Protein AF-A0A8T2PY86-F1 (afdb_monomer)

pLDDT: mean 77.61, std 21.0, range [29.31, 98.5]

Organism: Ceratopteris richardii (NCBI:txid49495)

Mean predicted aligned error: 13.38 Å

Nearest PDB structures (foldseek):
  6bsu-assembly1_B  TM=4.897E-01  e=1.518E-04  Arabidopsis thaliana
  5hea-assembly1_A  TM=4.571E-01  e=1.699E-04  Streptococcus parasanguinis FW213
  8b5s-assembly1_A  TM=3.207E-01  e=3.366E-01  Pseudomonas aeruginosa
  3tov-assembly1_A  TM=4.957E-01  e=5.005E+00  Veillonella parvula DSM 2008

Sequence (740 aa):
MSYIMLIMKHKRRQFLDSGLFAVWAFGFLFVIVSFYATQLLLDQRMNAYNATAICTLTIFTVPKPFHGNVGAFQAQAIRSWLQLSPHIRIILLGVHPSLNTFAEKMGDRVTVDSAIDLTFSGVPLFSSVLARAYSATSDISVLIDPEFVLMEDFMDTIKHVHKLQYSWLLVATAKSLQLMPFKMHIRDGFWVNEHNQSVKSLEVQAYANQFGVWKGCNSRYLWAWSTEHVPLHVGVTPSFVYGHGFHDEWLLNEALSSGIRFVFDASDAISAFYLTRESNSYGEVGDAASLYARKNIWERDNNAHLAALYGSFYFRPVDFVNMPPKLISCVNHGLKVFQFIYPQSDMNPAIESREIPSIEGPHLSEMIKLSIKFQSTNKSFSTSFRRFSRQKRSTRYICPTEIEKSFMGFKSLKKKLISGNLKVQCDCNNVFQEAIDCKSSNMKWLPKIRLDRSSYESASFSLESLLALVSDENKIIVLSVVGYNYKDMLMSWVCRLRKLQISSYVIGAIDKQLYEFGILQGLPVFMVGKSMDVSFNDCHFGTECFKKVTKMKSRVVLQVLKLGYRVLFSDVDVYWFKNPIDYLMSFGPGTLVAQSDEWHIKGAPNKPRHLNSGFYFVWPDSSTIAAFEAIVMHASLSNMSEQPSFYDVLCGISGVHRVGATQCLDLVTNVTTHFLDRELFPNGAYKELWEKKNVSDACILQGCYVLHNNWVSGRQRKLNRQIASGLWDYDVKNRICMRS

InterPro domains:
  IPR005069 Nucleotide-diphospho-sugar transferase [PF03407] (502-721)
  IPR029044 Nucleotide-diphospho-sugar transferases [SSF53448] (474-682)
  IPR044575 Beta-arabinofuranosyltransferase RAY1-like [PTHR47483] (17-739)

Structure (mmCIF, N/CA/C/O backbone):
data_AF-A0A8T2PY86-F1
#
_entry.id   AF-A0A8T2PY86-F1
#
loop_
_atom_site.group_PDB
_atom_site.id
_atom_site.type_symbol
_atom_site.label_atom_id
_atom_site.label_alt_id
_atom_site.label_comp_id
_atom_site.label_asym_id
_atom_site.label_entity_id
_atom_site.label_seq_id
_atom_site.pdbx_PDB_ins_code
_atom_site.Cartn_x
_atom_site.Cartn_y
_atom_site.Cartn_z
_atom_site.occupancy
_atom_site.B_iso_or_equiv
_atom_site.auth_seq_id
_atom_site.auth_comp_id
_atom_site.auth_asym_id
_atom_site.auth_atom_id
_atom_site.pdbx_PDB_model_num
ATOM 1 N N . MET A 1 1 ? -103.141 -24.314 47.796 1.00 50.19 1 MET A N 1
ATOM 2 C CA . MET A 1 1 ? -102.272 -23.124 47.619 1.00 50.19 1 MET A CA 1
ATOM 3 C C . MET A 1 1 ? -100.924 -23.257 48.346 1.00 50.19 1 MET A C 1
ATOM 5 O O . MET A 1 1 ? -99.904 -23.054 47.702 1.00 50.19 1 MET A O 1
ATOM 9 N N . SER A 1 2 ? -100.862 -23.700 49.612 1.00 52.66 2 SER A N 1
ATOM 10 C CA . SER A 1 2 ? -99.595 -23.778 50.380 1.00 52.66 2 SER A CA 1
ATOM 11 C C . SER A 1 2 ? -98.558 -24.817 49.906 1.00 52.66 2 SER A C 1
ATOM 13 O O . SER A 1 2 ? -97.364 -24.608 50.099 1.00 52.66 2 SER A O 1
ATOM 15 N N . TYR A 1 3 ? -98.967 -25.900 49.233 1.00 47.56 3 TYR A N 1
ATOM 16 C CA . TYR A 1 3 ? -98.039 -26.952 48.771 1.00 47.56 3 TYR A CA 1
ATOM 17 C C . TYR A 1 3 ? -97.245 -26.554 47.506 1.00 47.56 3 TYR A C 1
ATOM 19 O O . TYR A 1 3 ? -96.086 -26.928 47.341 1.00 47.56 3 TYR A O 1
ATOM 27 N N . ILE A 1 4 ? -97.829 -25.715 46.640 1.00 53.91 4 ILE A N 1
ATOM 28 C CA . ILE A 1 4 ? -97.184 -25.234 45.403 1.00 53.91 4 ILE A CA 1
ATOM 29 C C . ILE A 1 4 ? -96.116 -24.172 45.720 1.00 53.91 4 ILE A C 1
ATOM 31 O O . ILE A 1 4 ? -95.040 -24.179 45.122 1.00 53.91 4 ILE A O 1
ATOM 35 N N . MET A 1 5 ? -96.346 -23.318 46.726 1.00 51.62 5 MET A N 1
ATOM 36 C CA . MET A 1 5 ? -95.350 -22.331 47.169 1.00 51.62 5 MET A CA 1
ATOM 37 C C . MET A 1 5 ? -94.096 -22.972 47.785 1.00 51.62 5 MET A C 1
ATOM 39 O O . MET A 1 5 ? -92.999 -22.448 47.592 1.00 51.62 5 MET A O 1
ATOM 43 N N . LEU A 1 6 ? -94.218 -24.116 48.470 1.00 52.62 6 LEU A N 1
ATOM 44 C CA . LEU A 1 6 ? -93.066 -24.817 49.053 1.00 52.62 6 LEU A CA 1
ATOM 45 C C . LEU A 1 6 ? -92.182 -25.475 47.978 1.00 52.62 6 LEU A C 1
ATOM 47 O O . LEU A 1 6 ? -90.958 -25.354 48.035 1.00 52.62 6 LEU A O 1
ATOM 51 N N . ILE A 1 7 ? -92.790 -26.072 46.947 1.00 54.50 7 ILE A N 1
ATOM 52 C CA . ILE A 1 7 ? -92.065 -26.670 45.812 1.00 54.50 7 ILE A CA 1
ATOM 53 C C . ILE A 1 7 ? -91.368 -25.589 44.970 1.00 54.50 7 ILE A C 1
ATOM 55 O O . ILE A 1 7 ? -90.217 -25.768 44.565 1.00 54.50 7 ILE A O 1
ATOM 59 N N . MET A 1 8 ? -92.006 -24.430 44.757 1.00 50.53 8 MET A N 1
ATOM 60 C CA . MET A 1 8 ? -91.369 -23.312 44.050 1.00 50.53 8 MET A CA 1
ATOM 61 C C . MET A 1 8 ? -90.221 -22.685 44.855 1.00 50.53 8 MET A C 1
ATOM 63 O O . MET A 1 8 ? -89.201 -22.326 44.268 1.00 50.53 8 MET A O 1
ATOM 67 N N . LYS A 1 9 ? -90.321 -22.608 46.191 1.00 53.00 9 LYS A N 1
ATOM 68 C CA . LYS A 1 9 ? -89.236 -22.098 47.050 1.00 53.00 9 LYS A CA 1
ATOM 69 C C . LYS A 1 9 ? -88.037 -23.058 47.092 1.00 53.00 9 LYS A C 1
ATOM 71 O O . LYS A 1 9 ? -86.898 -22.595 47.081 1.00 53.00 9 LYS A O 1
ATOM 76 N N . HIS A 1 10 ? -88.280 -24.372 47.054 1.00 53.34 10 HIS A N 1
ATOM 77 C CA . HIS A 1 10 ? -87.221 -25.386 47.030 1.00 53.34 10 HIS A CA 1
ATOM 78 C C . HIS A 1 10 ? -86.506 -25.470 45.668 1.00 53.34 10 HIS A C 1
ATOM 80 O O . HIS A 1 10 ? -85.277 -25.531 45.634 1.00 53.34 10 HIS A O 1
ATOM 86 N N . LYS A 1 11 ? -87.241 -25.380 44.545 1.00 52.56 11 LYS A N 1
ATOM 87 C CA . LYS A 1 11 ? -86.640 -25.322 43.196 1.00 52.56 11 LYS A CA 1
ATOM 88 C C . LYS A 1 11 ? -85.854 -24.031 42.950 1.00 52.56 11 LYS A C 1
ATOM 90 O O . LYS A 1 11 ? -84.815 -24.074 42.300 1.00 52.56 11 LYS A O 1
ATOM 95 N N . ARG A 1 12 ? -86.299 -22.892 43.498 1.00 51.97 12 ARG A N 1
ATOM 96 C CA . ARG A 1 12 ? -85.599 -21.600 43.359 1.00 51.97 12 ARG A CA 1
ATOM 97 C C . ARG A 1 12 ? -84.263 -21.578 44.110 1.00 51.97 12 ARG A C 1
ATOM 99 O O . ARG A 1 12 ? -83.312 -20.996 43.604 1.00 51.97 12 ARG A O 1
ATOM 106 N N . ARG A 1 13 ? -84.172 -22.248 45.267 1.00 54.12 13 ARG A N 1
ATOM 107 C CA . ARG A 1 13 ? -82.922 -22.392 46.038 1.00 54.12 13 ARG A CA 1
ATOM 108 C C . ARG A 1 13 ? -81.911 -23.294 45.317 1.00 54.12 13 ARG A C 1
ATOM 110 O O . ARG A 1 13 ? -80.770 -22.896 45.151 1.00 54.12 13 ARG A O 1
ATOM 117 N N . GLN A 1 14 ? -82.368 -24.415 44.753 1.00 55.59 14 GLN A N 1
ATOM 118 C CA . GLN A 1 14 ? -81.533 -25.308 43.934 1.00 55.59 14 GLN A CA 1
ATOM 119 C C . GLN A 1 14 ? -80.992 -24.636 42.658 1.00 55.59 14 GLN A C 1
ATOM 121 O O . GLN A 1 14 ? -79.845 -24.868 42.281 1.00 55.59 14 GLN A O 1
ATOM 126 N N . PHE A 1 15 ? -81.787 -23.777 42.007 1.00 56.50 15 PHE A N 1
ATOM 127 C CA . PHE A 1 15 ? -81.347 -23.011 40.832 1.00 56.50 15 PHE A CA 1
ATOM 128 C C . PHE A 1 15 ? -80.330 -21.915 41.186 1.00 56.50 15 PHE A C 1
ATOM 130 O O . PHE A 1 15 ? -79.395 -21.680 40.426 1.00 56.50 15 PHE A O 1
ATOM 137 N N . LEU A 1 16 ? -80.493 -21.266 42.345 1.00 56.66 16 LEU A N 1
ATOM 138 C CA . LEU A 1 16 ? -79.547 -20.274 42.866 1.00 56.66 16 LEU A CA 1
ATOM 139 C C . LEU A 1 16 ? -78.215 -20.916 43.269 1.00 56.66 16 LEU A C 1
ATOM 141 O O . LEU A 1 16 ? -77.172 -20.399 42.881 1.00 56.66 16 LEU A O 1
ATOM 145 N N . ASP A 1 17 ? -78.241 -22.062 43.951 1.00 57.78 17 ASP A N 1
ATOM 146 C CA . ASP A 1 17 ? -77.023 -22.776 44.357 1.00 57.78 17 ASP A CA 1
ATOM 147 C C . ASP A 1 17 ? -76.265 -23.339 43.139 1.00 57.78 17 ASP A C 1
ATOM 149 O O . ASP A 1 17 ? -75.041 -23.235 43.063 1.00 57.78 17 ASP A O 1
ATOM 153 N N . SER A 1 18 ? -76.987 -23.842 42.128 1.00 59.81 18 SER A N 1
ATOM 154 C CA . SER A 1 18 ? -76.387 -24.325 40.871 1.00 59.81 18 SER A CA 1
ATOM 155 C C . SER A 1 18 ? -75.815 -23.184 40.020 1.00 59.81 18 SER A C 1
ATOM 157 O O . SER A 1 18 ? -74.751 -23.327 39.420 1.00 59.81 18 SER A O 1
ATOM 159 N N . GLY A 1 19 ? -76.492 -22.030 39.989 1.00 63.50 19 GLY A N 1
ATOM 160 C CA . GLY A 1 19 ? -76.005 -20.826 39.314 1.00 63.50 19 GLY A CA 1
ATOM 161 C C . GLY A 1 19 ? -74.773 -20.231 39.997 1.00 63.50 19 GLY A C 1
ATOM 162 O O . GLY A 1 19 ? -73.827 -19.839 39.319 1.00 63.50 19 GLY A O 1
ATOM 163 N N . LEU A 1 20 ? -74.740 -20.228 41.334 1.00 68.94 20 LEU A N 1
ATOM 164 C CA . LEU A 1 20 ? -73.585 -19.771 42.103 1.00 68.94 20 LEU A CA 1
ATOM 165 C C . LEU A 1 20 ? -72.383 -20.701 41.889 1.00 68.94 20 LEU A C 1
ATOM 167 O O . LEU A 1 20 ? -71.276 -20.220 41.658 1.00 68.94 20 LEU A O 1
ATOM 171 N N . PHE A 1 21 ? -72.601 -22.019 41.875 1.00 71.19 21 PHE A N 1
ATOM 172 C CA . PHE A 1 21 ? -71.547 -22.991 41.585 1.00 71.19 21 PHE A CA 1
ATOM 173 C C . PHE A 1 21 ? -70.997 -22.838 40.162 1.00 71.19 21 PHE A C 1
ATOM 175 O O . PHE A 1 21 ? -69.785 -22.880 39.970 1.00 71.19 21 PHE A O 1
ATOM 182 N N . ALA A 1 22 ? -71.858 -22.581 39.170 1.00 70.19 22 ALA A N 1
ATOM 183 C CA . ALA A 1 22 ? -71.423 -22.298 37.805 1.00 70.19 22 ALA A CA 1
ATOM 184 C C . ALA A 1 22 ? -70.579 -21.014 37.729 1.00 70.19 22 ALA A C 1
ATOM 186 O O . ALA A 1 22 ? -69.518 -21.024 37.113 1.00 70.19 22 ALA A O 1
ATOM 187 N N . VAL A 1 23 ? -70.986 -19.931 38.401 1.00 75.44 23 VAL A N 1
ATOM 188 C CA . VAL A 1 23 ? -70.207 -18.679 38.447 1.00 75.44 23 VAL A CA 1
ATOM 189 C C . VAL A 1 23 ? -68.838 -18.896 39.097 1.00 75.44 23 VAL A C 1
ATOM 191 O O . VAL A 1 23 ? -67.836 -18.411 38.575 1.00 75.44 23 VAL A O 1
ATOM 194 N N . TRP A 1 24 ? -68.767 -19.669 40.184 1.00 77.19 24 TRP A N 1
ATOM 195 C CA . TRP A 1 24 ? -67.495 -20.021 40.820 1.00 77.19 24 TRP A CA 1
ATOM 196 C C . TRP A 1 24 ? -66.629 -20.926 39.941 1.00 77.19 24 TRP A C 1
ATOM 198 O O . TRP A 1 24 ? -65.431 -20.679 39.825 1.00 77.19 24 TRP A O 1
ATOM 208 N N . ALA A 1 25 ? -67.215 -21.923 39.275 1.00 77.69 25 ALA A N 1
ATOM 209 C CA . ALA A 1 25 ? -66.498 -22.830 38.384 1.00 77.69 25 ALA A CA 1
ATOM 210 C C . ALA A 1 25 ? -65.939 -22.103 37.152 1.00 77.69 25 ALA A C 1
ATOM 212 O O . ALA A 1 25 ? -64.768 -22.275 36.816 1.00 77.69 25 ALA A O 1
ATOM 213 N N . PHE A 1 26 ? -66.732 -21.233 36.517 1.00 77.00 26 PHE A N 1
ATOM 214 C CA . PHE A 1 26 ? -66.261 -20.395 35.415 1.00 77.00 26 PHE A CA 1
ATOM 215 C C . PHE A 1 26 ? -65.246 -19.353 35.892 1.00 77.00 26 PHE A C 1
ATOM 217 O O . PHE A 1 26 ? -64.252 -19.136 35.208 1.00 77.00 26 PHE A O 1
ATOM 224 N N . GLY A 1 27 ? -65.429 -18.763 37.077 1.00 80.50 27 GLY A N 1
ATOM 225 C CA . GLY A 1 27 ? -64.449 -17.860 37.685 1.00 80.50 27 GLY A CA 1
ATOM 226 C C . GLY A 1 27 ? -63.095 -18.536 37.912 1.00 80.50 27 GLY A C 1
ATOM 227 O O . GLY A 1 27 ? -62.065 -17.997 37.512 1.00 80.50 27 GLY A O 1
ATOM 228 N N . PHE A 1 28 ? -63.087 -19.752 38.466 1.00 82.25 28 PHE A N 1
ATOM 229 C CA . PHE A 1 28 ? -61.866 -20.542 38.648 1.00 82.25 28 PHE A CA 1
ATOM 230 C C . PHE A 1 28 ? -61.230 -20.936 37.313 1.00 82.25 28 PHE A C 1
ATOM 232 O O . PHE A 1 28 ? -60.015 -20.826 37.161 1.00 82.25 28 PHE A O 1
ATOM 239 N N . LEU A 1 29 ? -62.040 -21.328 36.324 1.00 83.81 29 LEU A N 1
ATOM 240 C CA . LEU A 1 29 ? -61.565 -21.625 34.974 1.00 83.81 29 LEU A CA 1
ATOM 241 C C . LEU A 1 29 ? -60.906 -20.393 34.336 1.00 83.81 29 LEU A C 1
ATOM 243 O O . LEU A 1 29 ? -59.821 -20.510 33.779 1.00 83.81 29 LEU A O 1
ATOM 247 N N . PHE A 1 30 ? -61.505 -19.205 34.464 1.00 78.31 30 PHE A N 1
ATOM 248 C CA . PHE A 1 30 ? -60.927 -17.956 33.960 1.00 78.31 30 PHE A CA 1
ATOM 249 C C . PHE A 1 30 ? -59.630 -17.581 34.674 1.00 78.31 30 PHE A C 1
ATOM 251 O O . PHE A 1 30 ? -58.701 -17.117 34.018 1.00 78.31 30 PHE A O 1
ATOM 258 N N . VAL A 1 31 ? -59.523 -17.809 35.986 1.00 82.88 31 VAL A N 1
ATOM 259 C CA . VAL A 1 31 ? -58.271 -17.594 36.727 1.00 82.88 31 VAL A CA 1
ATOM 260 C C . VAL A 1 31 ? -57.194 -18.570 36.261 1.00 82.88 31 VAL A C 1
ATOM 262 O O . VAL A 1 31 ? -56.077 -18.137 36.002 1.00 82.88 31 VAL A O 1
ATOM 265 N N . ILE A 1 32 ? -57.520 -19.852 36.071 1.00 82.75 32 ILE A N 1
ATOM 266 C CA . ILE A 1 32 ? -56.575 -20.860 35.567 1.00 82.75 32 ILE A CA 1
ATOM 267 C C . ILE A 1 32 ? -56.146 -20.536 34.133 1.00 82.75 32 ILE A C 1
ATOM 269 O O . ILE A 1 32 ? -54.956 -20.568 33.843 1.00 82.75 32 ILE A O 1
ATOM 273 N N . VAL A 1 33 ? -57.075 -20.167 33.248 1.00 81.50 33 VAL A N 1
ATOM 274 C CA . VAL A 1 33 ? -56.769 -19.772 31.863 1.00 81.50 33 VAL A CA 1
ATOM 275 C C . VAL A 1 33 ? -55.954 -18.480 31.832 1.00 81.50 33 VAL A C 1
ATOM 277 O O . VAL A 1 33 ? -55.012 -18.385 31.055 1.00 81.50 33 VAL A O 1
ATOM 280 N N . SER A 1 34 ? -56.252 -17.508 32.697 1.00 78.81 34 SER A N 1
ATOM 281 C CA . SER A 1 34 ? -55.480 -16.268 32.822 1.00 78.81 34 SER A CA 1
ATOM 282 C C . SER A 1 34 ? -54.070 -16.532 33.356 1.00 78.81 34 SER A C 1
ATOM 284 O O . SER A 1 34 ? -53.101 -16.000 32.814 1.00 78.81 34 SER A O 1
ATOM 286 N N . PHE A 1 35 ? -53.925 -17.413 34.352 1.00 76.88 35 PHE A N 1
ATOM 287 C CA . PHE A 1 35 ? -52.630 -17.828 34.899 1.00 76.88 35 PHE A CA 1
ATOM 288 C C . PHE A 1 35 ? -51.825 -18.646 33.881 1.00 76.88 35 PHE A C 1
ATOM 290 O O . PHE A 1 35 ? -50.630 -18.435 33.717 1.00 76.88 35 PHE A O 1
ATOM 297 N N . TYR A 1 36 ? -52.483 -19.528 33.128 1.00 79.62 36 TYR A N 1
ATOM 298 C CA . TYR A 1 36 ? -51.865 -20.298 32.052 1.00 79.62 36 TYR A CA 1
ATOM 299 C C . TYR A 1 36 ? -51.451 -19.399 30.882 1.00 79.62 36 TYR A C 1
ATOM 301 O O . TYR A 1 36 ? -50.340 -19.525 30.385 1.00 79.62 36 TYR A O 1
ATOM 309 N N . ALA A 1 37 ? -52.282 -18.432 30.485 1.00 72.81 37 ALA A N 1
ATOM 310 C CA . ALA A 1 37 ? -51.949 -17.455 29.452 1.00 72.81 37 ALA A CA 1
ATOM 311 C C . ALA A 1 37 ? -50.817 -16.513 29.888 1.00 72.81 37 ALA A C 1
ATOM 313 O O . ALA A 1 37 ? -49.959 -16.181 29.075 1.00 72.81 37 ALA A O 1
ATOM 314 N N . THR A 1 38 ? -50.769 -16.107 31.163 1.00 73.25 38 THR A N 1
ATOM 315 C CA . THR A 1 38 ? -49.646 -15.320 31.702 1.00 73.25 38 THR A CA 1
ATOM 316 C C . THR A 1 38 ? -48.373 -16.144 31.827 1.00 73.25 38 THR A C 1
ATOM 318 O O . THR A 1 38 ? -47.316 -15.616 31.504 1.00 73.25 38 THR A O 1
ATOM 321 N N . GLN A 1 39 ? -48.451 -17.425 32.196 1.00 72.25 39 GLN A N 1
ATOM 322 C CA . GLN A 1 39 ? -47.317 -18.355 32.153 1.00 72.25 39 GLN A CA 1
ATOM 323 C C . GLN A 1 39 ? -46.830 -18.572 30.717 1.00 72.25 39 GLN A C 1
ATOM 325 O O . GLN A 1 39 ? -45.641 -18.452 30.475 1.00 72.25 39 GLN A O 1
ATOM 330 N N . LEU A 1 40 ? -47.724 -18.774 29.743 1.00 70.19 40 LEU A N 1
ATOM 331 C CA . LEU A 1 40 ? -47.370 -18.934 28.328 1.00 70.19 40 LEU A CA 1
ATOM 332 C C . LEU A 1 40 ? -46.766 -17.649 27.737 1.00 70.19 40 LEU A C 1
ATOM 334 O O . LEU A 1 40 ? -45.827 -17.711 26.951 1.00 70.19 40 LEU A O 1
ATOM 338 N N . LEU A 1 41 ? -47.270 -16.475 28.136 1.00 60.34 41 LEU A N 1
ATOM 339 C CA . LEU A 1 41 ? -46.688 -15.180 27.782 1.00 60.34 41 LEU A CA 1
ATOM 340 C C . LEU A 1 41 ? -45.334 -14.969 28.460 1.00 60.34 41 LEU A C 1
ATOM 342 O O . LEU A 1 41 ? -44.433 -14.452 27.810 1.00 60.34 41 LEU A O 1
ATOM 346 N N . LEU A 1 42 ? -45.161 -15.365 29.726 1.00 54.97 42 LEU A N 1
ATOM 347 C CA . LEU A 1 42 ? -43.862 -15.342 30.401 1.00 54.97 42 LEU A CA 1
ATOM 348 C C . LEU A 1 42 ? -42.885 -16.306 29.737 1.00 54.97 42 LEU A C 1
ATOM 350 O O . LEU A 1 42 ? -41.741 -15.924 29.549 1.00 54.97 42 LEU A O 1
ATOM 354 N N . ASP A 1 43 ? -43.327 -17.491 29.332 1.00 49.50 43 ASP A N 1
ATOM 355 C CA . ASP A 1 43 ? -42.498 -18.518 28.710 1.00 49.50 43 ASP A CA 1
ATOM 356 C C . ASP A 1 43 ? -42.146 -18.145 27.262 1.00 49.50 43 ASP A C 1
ATOM 358 O O . ASP A 1 43 ? -41.005 -18.288 26.845 1.00 49.50 43 ASP A O 1
ATOM 362 N N . GLN A 1 44 ? -43.054 -17.513 26.507 1.00 50.25 44 GLN A N 1
ATOM 363 C CA . GLN A 1 44 ? -42.721 -16.880 25.223 1.00 50.25 44 GLN A CA 1
ATOM 364 C C . GLN A 1 44 ? -41.794 -15.674 25.390 1.00 50.25 44 GLN A C 1
ATOM 366 O O . GLN A 1 44 ? -40.913 -15.466 24.559 1.00 50.25 44 GLN A O 1
ATOM 371 N N . ARG A 1 45 ? -41.948 -14.882 26.458 1.00 46.62 45 ARG A N 1
ATOM 372 C CA . ARG A 1 45 ? -41.059 -13.749 26.742 1.00 46.62 45 ARG A CA 1
ATOM 373 C C . ARG A 1 45 ? -39.690 -14.232 27.200 1.00 46.62 45 ARG A C 1
ATOM 375 O O . ARG A 1 45 ? -38.717 -13.647 26.761 1.00 46.62 45 ARG A O 1
ATOM 382 N N . MET A 1 46 ? -39.613 -15.298 27.995 1.00 41.66 46 MET A N 1
ATOM 383 C CA . MET A 1 46 ? -38.388 -15.966 28.442 1.00 41.66 46 MET A CA 1
ATOM 384 C C . MET A 1 46 ? -37.717 -16.716 27.294 1.00 41.66 46 MET A C 1
ATOM 386 O O . MET A 1 46 ? -36.506 -16.643 27.183 1.00 41.66 46 MET A O 1
ATOM 390 N N . ASN A 1 47 ? -38.465 -17.333 26.377 1.00 37.97 47 ASN A N 1
ATOM 391 C CA . ASN A 1 47 ? -37.923 -17.944 25.161 1.00 37.97 47 ASN A CA 1
ATOM 392 C C . ASN A 1 47 ? -37.509 -16.896 24.116 1.00 37.97 47 ASN A C 1
ATOM 394 O O . ASN A 1 47 ? -36.523 -17.108 23.425 1.00 37.97 47 ASN A O 1
ATOM 398 N N . ALA A 1 48 ? -38.152 -15.727 24.048 1.00 39.56 48 ALA A N 1
ATOM 399 C CA . ALA A 1 48 ? -37.656 -14.574 23.286 1.00 39.56 48 ALA A CA 1
ATOM 400 C C . ALA A 1 48 ? -36.471 -13.865 23.980 1.00 39.56 48 ALA A C 1
ATOM 402 O O . ALA A 1 48 ? -35.666 -13.219 23.315 1.00 39.56 48 ALA A O 1
ATOM 403 N N . TYR A 1 49 ? -36.349 -13.993 25.307 1.00 38.88 49 TYR A N 1
ATOM 404 C CA . TYR A 1 49 ? -35.213 -13.508 26.102 1.00 38.88 49 TYR A CA 1
ATOM 405 C C . TYR A 1 49 ? -34.016 -14.473 26.047 1.00 38.88 49 TYR A C 1
ATOM 407 O O . TYR A 1 49 ? -32.876 -14.020 26.095 1.00 38.88 49 TYR A O 1
ATOM 415 N N . ASN A 1 50 ? -34.277 -15.778 25.898 1.00 32.94 50 ASN A N 1
ATOM 416 C CA . ASN A 1 50 ? -33.299 -16.868 25.794 1.00 32.94 50 ASN A CA 1
ATOM 417 C C . ASN A 1 50 ? -32.950 -17.225 24.344 1.00 32.94 50 ASN A C 1
ATOM 419 O O . ASN A 1 50 ? -31.893 -17.801 24.100 1.00 32.94 50 ASN A O 1
ATOM 423 N N . ALA A 1 51 ? -33.756 -16.811 23.364 1.00 36.72 51 ALA A N 1
ATOM 424 C CA . ALA A 1 51 ? -33.333 -16.671 21.975 1.00 36.72 51 ALA A CA 1
ATOM 425 C C . ALA A 1 51 ? -32.425 -15.436 21.834 1.00 36.72 51 ALA A C 1
ATOM 427 O O . ALA A 1 51 ? -32.632 -14.570 20.985 1.00 36.72 51 ALA A O 1
ATOM 428 N N . THR A 1 52 ? -31.398 -15.325 22.679 1.00 48.28 52 THR A N 1
ATOM 429 C CA . THR A 1 52 ? -30.226 -14.529 22.339 1.00 48.28 52 THR A CA 1
ATOM 430 C C . THR A 1 52 ? -29.615 -15.194 21.118 1.00 48.28 52 THR A C 1
ATOM 432 O O . THR A 1 52 ? -28.906 -16.191 21.248 1.00 48.28 52 THR A O 1
ATOM 435 N N . ALA A 1 53 ? -29.923 -14.674 19.929 1.00 51.47 53 ALA A N 1
ATOM 436 C CA . ALA A 1 53 ? -29.116 -14.940 18.752 1.00 51.47 53 ALA A CA 1
ATOM 437 C C . ALA A 1 53 ? -27.652 -14.767 19.174 1.00 51.47 53 ALA A C 1
ATOM 439 O O . ALA A 1 53 ? -27.278 -13.730 19.733 1.00 51.47 53 ALA A O 1
ATOM 440 N N . ILE A 1 54 ? -26.861 -15.829 19.031 1.00 61.78 54 ILE A N 1
ATOM 441 C CA . ILE A 1 54 ? -25.443 -15.806 19.368 1.00 61.78 54 ILE A CA 1
ATOM 442 C C . ILE A 1 54 ? -24.802 -14.791 18.424 1.00 61.78 54 ILE A C 1
ATOM 444 O O . ILE A 1 54 ? -24.589 -15.083 17.253 1.00 61.78 54 ILE A O 1
ATOM 448 N N . CYS A 1 55 ? -24.554 -13.584 18.929 1.00 75.06 55 CYS A N 1
ATOM 449 C CA . CYS A 1 55 ? -23.960 -12.508 18.154 1.00 75.06 55 CYS A CA 1
ATOM 450 C C . CYS A 1 55 ? -22.495 -12.855 17.874 1.00 75.06 55 CYS A C 1
ATOM 452 O O . CYS A 1 55 ? -21.681 -12.981 18.796 1.00 75.06 55 CYS A O 1
ATOM 454 N N . THR A 1 56 ? -22.173 -13.052 16.601 1.00 90.19 56 THR A N 1
ATOM 455 C CA . THR A 1 56 ? -20.812 -13.321 16.148 1.00 90.19 56 THR A CA 1
ATOM 456 C C . THR A 1 56 ? -20.033 -12.016 16.043 1.00 90.19 56 THR A C 1
ATOM 458 O O . THR A 1 56 ? -20.528 -11.010 15.532 1.00 90.19 56 THR A O 1
ATOM 461 N N . LEU A 1 57 ? -18.789 -12.018 16.521 1.00 94.25 57 LEU A N 1
ATOM 462 C CA . LEU A 1 57 ? -17.967 -10.814 16.597 1.00 94.25 57 LEU A CA 1
ATOM 463 C C . LEU A 1 57 ? -16.572 -11.093 16.036 1.00 94.25 57 LEU A C 1
ATOM 465 O O . LEU A 1 57 ? -15.923 -12.059 16.441 1.00 94.25 57 LEU A O 1
ATOM 469 N N . THR A 1 58 ? -16.106 -10.228 15.133 1.00 97.38 58 THR A N 1
ATOM 470 C CA . THR A 1 58 ? -14.736 -10.272 14.603 1.00 97.38 58 THR A CA 1
ATOM 471 C C . THR A 1 58 ? -13.972 -9.027 15.034 1.00 97.38 58 THR A C 1
ATOM 473 O O . THR A 1 58 ? -14.416 -7.905 14.791 1.00 97.38 58 THR A O 1
ATOM 476 N N . ILE A 1 59 ? -12.817 -9.231 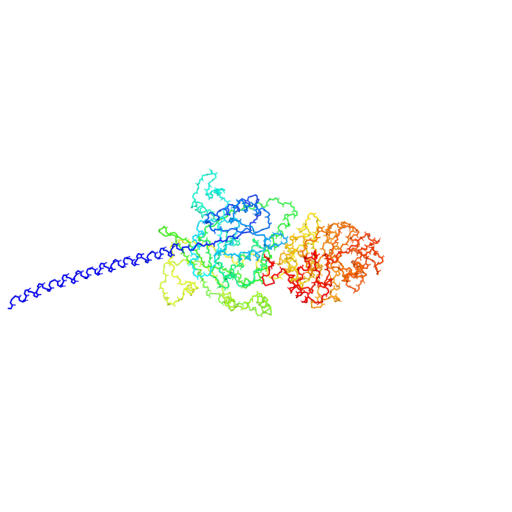15.665 1.00 98.12 59 ILE A N 1
ATOM 477 C CA . ILE A 1 59 ? -11.886 -8.178 16.067 1.00 98.12 59 ILE A CA 1
ATOM 478 C C . ILE A 1 59 ? -10.742 -8.115 15.062 1.00 98.12 59 ILE A C 1
ATOM 480 O O . ILE A 1 59 ? -9.989 -9.068 14.899 1.00 98.12 59 ILE A O 1
ATOM 484 N N . PHE A 1 60 ? -10.588 -6.968 14.427 1.00 98.00 60 PHE A N 1
ATOM 485 C CA . PHE A 1 60 ? -9.475 -6.602 13.574 1.00 98.00 60 PHE A CA 1
ATOM 486 C C . PHE A 1 60 ? -8.485 -5.774 14.381 1.00 98.00 60 PHE A C 1
ATOM 488 O O . PHE A 1 60 ? -8.861 -4.843 15.096 1.00 98.00 60 PHE A O 1
ATOM 495 N N . THR A 1 61 ? -7.204 -6.091 14.253 1.00 97.50 61 THR A N 1
ATOM 496 C CA . THR A 1 61 ? -6.144 -5.305 14.881 1.00 97.50 61 THR A CA 1
ATOM 497 C C . THR A 1 61 ? -4.885 -5.317 14.024 1.00 97.50 61 THR A C 1
ATOM 499 O O . THR A 1 61 ? -4.665 -6.249 13.251 1.00 97.50 61 THR A O 1
ATOM 502 N N . VAL A 1 62 ? -4.063 -4.276 14.147 1.00 96.00 62 VAL A N 1
ATOM 503 C CA . VAL A 1 62 ? -2.829 -4.082 13.371 1.00 96.00 62 VAL A CA 1
ATOM 504 C C . VAL A 1 62 ? -1.631 -4.163 14.328 1.00 96.00 62 VAL A C 1
ATOM 506 O O . VAL A 1 62 ? -1.127 -3.126 14.769 1.00 96.00 62 VAL A O 1
ATOM 509 N N . PRO A 1 63 ? -1.200 -5.372 14.737 1.00 95.25 63 PRO A N 1
ATOM 510 C CA . PRO A 1 63 ? -0.141 -5.519 15.720 1.00 95.25 63 PRO A CA 1
ATOM 511 C C . PRO A 1 63 ? 1.229 -5.222 15.109 1.00 95.25 63 PRO A C 1
ATOM 513 O O . PRO A 1 63 ? 1.534 -5.572 13.967 1.00 95.25 63 PRO A O 1
ATOM 516 N N . LYS A 1 64 ? 2.109 -4.639 15.920 1.00 92.62 64 LYS A N 1
ATOM 517 C CA . LYS A 1 64 ? 3.550 -4.653 15.663 1.00 92.62 64 LYS A CA 1
ATOM 518 C C . LYS A 1 64 ? 4.085 -6.085 15.787 1.00 92.62 64 LYS A C 1
ATOM 520 O O . LYS A 1 64 ? 3.472 -6.898 16.485 1.00 92.62 64 LYS A O 1
ATOM 525 N N . PRO A 1 65 ? 5.253 -6.392 15.191 1.00 93.75 65 PRO A N 1
ATOM 526 C CA . PRO A 1 65 ? 5.899 -7.689 15.358 1.00 93.75 65 PRO A CA 1
ATOM 527 C C . PRO A 1 65 ? 5.960 -8.133 16.828 1.00 93.75 65 PRO A C 1
ATOM 529 O O . PRO A 1 65 ? 6.318 -7.343 17.705 1.00 93.75 65 PRO A O 1
ATOM 532 N N . PHE A 1 66 ? 5.628 -9.399 17.102 1.00 93.31 66 PHE A N 1
ATOM 533 C CA . PHE A 1 66 ? 5.569 -9.959 18.459 1.00 93.31 66 PHE A CA 1
ATOM 534 C C . PHE A 1 66 ? 6.965 -10.242 19.045 1.00 93.31 66 PHE A C 1
ATOM 536 O O . PHE A 1 66 ? 7.328 -11.386 19.313 1.00 93.31 66 PHE A O 1
ATOM 543 N N . HIS A 1 67 ? 7.746 -9.183 19.261 1.00 89.25 67 HIS A N 1
ATOM 544 C CA . HIS A 1 67 ? 9.078 -9.229 19.865 1.00 89.25 67 HIS A CA 1
ATOM 545 C C . HIS A 1 67 ? 9.184 -8.262 21.053 1.00 89.25 67 HIS A C 1
ATOM 547 O O . HIS A 1 67 ? 8.560 -7.195 21.076 1.00 89.25 67 HIS A O 1
ATOM 553 N N . GLY A 1 68 ? 9.987 -8.644 22.050 1.00 89.75 68 GLY A N 1
ATOM 554 C CA . GLY A 1 68 ? 10.230 -7.848 23.255 1.00 89.75 68 GLY A CA 1
ATOM 555 C C . GLY A 1 68 ? 8.955 -7.481 24.025 1.00 89.75 68 GLY A C 1
ATOM 556 O O . GLY A 1 68 ? 7.936 -8.173 23.967 1.00 89.75 68 GLY A O 1
ATOM 557 N N . ASN A 1 69 ? 9.011 -6.356 24.739 1.00 87.81 69 ASN A N 1
ATOM 558 C CA . ASN A 1 69 ? 7.916 -5.906 25.606 1.00 87.81 69 ASN A CA 1
ATOM 559 C C . ASN A 1 69 ? 6.641 -5.557 24.824 1.00 87.81 69 ASN A C 1
ATOM 561 O O . ASN A 1 69 ? 5.545 -5.853 25.286 1.00 87.81 69 ASN A O 1
ATOM 565 N N . VAL A 1 70 ? 6.772 -4.986 23.620 1.00 88.44 70 VAL A N 1
ATOM 566 C CA . VAL A 1 70 ? 5.617 -4.669 22.757 1.00 88.44 70 VAL A CA 1
ATOM 567 C C . VAL A 1 70 ? 4.858 -5.943 22.400 1.00 88.44 70 VAL A C 1
ATOM 569 O O . VAL A 1 70 ? 3.647 -6.012 22.588 1.00 88.44 70 VAL A O 1
ATOM 572 N N . GLY A 1 71 ? 5.571 -6.987 21.965 1.00 91.50 71 GLY A N 1
ATOM 573 C CA . GLY A 1 71 ? 4.966 -8.290 21.705 1.00 91.50 71 GLY A CA 1
ATOM 574 C C . GLY A 1 71 ? 4.251 -8.866 22.929 1.00 91.50 71 GLY A C 1
ATOM 575 O O . GLY A 1 71 ? 3.138 -9.371 22.800 1.00 91.50 71 GLY A O 1
ATOM 576 N N . ALA A 1 72 ? 4.846 -8.746 24.118 1.00 89.81 72 ALA A N 1
ATOM 577 C CA . ALA A 1 72 ? 4.250 -9.242 25.357 1.00 89.81 72 ALA A CA 1
ATOM 578 C C . ALA A 1 72 ? 2.948 -8.509 25.733 1.00 89.81 72 ALA A C 1
ATOM 580 O O . ALA A 1 72 ? 1.966 -9.164 26.088 1.00 89.81 72 ALA A O 1
ATOM 581 N N . PHE A 1 73 ? 2.910 -7.179 25.610 1.00 89.94 73 PHE A N 1
ATOM 582 C CA . PHE A 1 73 ? 1.709 -6.393 25.906 1.00 89.94 73 PHE A CA 1
ATOM 583 C C . PHE A 1 73 ? 0.580 -6.668 24.913 1.00 89.94 73 PHE A C 1
ATOM 585 O O . PHE A 1 73 ? -0.546 -6.925 25.334 1.00 89.94 73 PHE A O 1
ATOM 592 N N . GLN A 1 74 ? 0.889 -6.720 23.614 1.00 94.31 74 GLN A N 1
ATOM 593 C CA . GLN A 1 74 ? -0.101 -7.070 22.592 1.00 94.31 74 GLN A CA 1
ATOM 594 C C . GLN A 1 74 ? -0.649 -8.488 22.800 1.00 94.31 74 GLN A C 1
ATOM 596 O O . GLN A 1 74 ? -1.843 -8.738 22.663 1.00 94.31 74 GLN A O 1
ATOM 601 N N . ALA A 1 75 ? 0.211 -9.430 23.203 1.00 94.06 75 ALA A N 1
ATOM 602 C CA . ALA A 1 75 ? -0.214 -10.785 23.527 1.00 94.06 75 ALA A CA 1
ATOM 603 C C . ALA A 1 75 ? -1.182 -10.824 24.719 1.00 94.06 75 ALA A C 1
ATOM 605 O O . ALA A 1 75 ? -2.134 -11.601 24.708 1.00 94.06 75 ALA A O 1
ATOM 606 N N . GLN A 1 76 ? -0.951 -10.008 25.750 1.00 92.75 76 GLN A N 1
ATOM 607 C CA . GLN A 1 76 ? -1.850 -9.901 26.901 1.00 92.75 76 GLN A CA 1
ATOM 608 C C . GLN A 1 76 ? -3.201 -9.282 26.519 1.00 92.75 76 GLN A C 1
ATOM 610 O O . GLN A 1 76 ? -4.236 -9.812 26.922 1.00 92.75 76 GLN A O 1
ATOM 615 N N . ALA A 1 77 ? -3.197 -8.221 25.710 1.00 94.94 77 ALA A N 1
ATOM 616 C CA . ALA A 1 77 ? -4.408 -7.613 25.164 1.00 94.94 77 ALA A CA 1
ATOM 617 C C . ALA A 1 77 ? -5.242 -8.634 24.375 1.00 94.94 77 ALA A C 1
ATOM 619 O O . ALA A 1 77 ? -6.391 -8.893 24.726 1.00 94.94 77 ALA A O 1
ATOM 620 N N . ILE A 1 78 ? -4.635 -9.325 23.408 1.00 95.88 78 ILE A N 1
ATOM 621 C CA . ILE A 1 78 ? -5.323 -10.336 22.590 1.00 95.88 78 ILE A CA 1
ATOM 622 C C . ILE A 1 78 ? -5.888 -11.480 23.443 1.00 95.88 78 ILE A C 1
ATOM 624 O O . ILE A 1 78 ? -7.019 -11.914 23.219 1.00 95.88 78 ILE A O 1
ATOM 628 N N . ARG A 1 79 ? -5.147 -11.945 24.461 1.00 93.69 79 ARG A N 1
ATOM 629 C CA . ARG A 1 79 ? -5.668 -12.947 25.407 1.00 93.69 79 ARG A CA 1
ATOM 630 C C . ARG A 1 79 ? -6.906 -12.440 26.136 1.00 93.69 79 ARG A C 1
ATOM 632 O O . ARG A 1 79 ? -7.863 -13.198 26.240 1.00 93.69 79 ARG A O 1
ATOM 639 N N . SER A 1 80 ? -6.918 -11.178 26.575 1.00 94.25 80 SER A N 1
ATOM 640 C CA . SER A 1 80 ? -8.092 -10.606 27.242 1.00 94.25 80 SER A CA 1
ATOM 641 C C . SER A 1 80 ? -9.334 -10.669 26.361 1.00 94.25 80 SER A C 1
ATOM 643 O O . SER A 1 80 ? -10.387 -11.075 26.837 1.00 94.25 80 SER A O 1
ATOM 645 N N . TRP A 1 81 ? -9.199 -10.408 25.057 1.00 95.62 81 TRP A N 1
ATOM 646 C CA . TRP A 1 81 ? -10.318 -10.453 24.115 1.00 95.62 81 TRP A CA 1
ATOM 647 C C . TRP A 1 81 ? -10.861 -11.871 23.931 1.00 95.62 81 TRP A C 1
ATOM 649 O O . TRP A 1 81 ? -12.073 -12.077 23.920 1.00 95.62 81 TRP A O 1
ATOM 659 N N . LEU A 1 82 ? -9.969 -12.861 23.831 1.00 93.56 82 LEU A N 1
ATOM 660 C CA . LEU A 1 82 ? -10.333 -14.271 23.660 1.00 93.56 82 LEU A CA 1
ATOM 661 C C . LEU A 1 82 ? -11.113 -14.849 24.849 1.00 93.56 82 LEU A C 1
ATOM 663 O O . LEU A 1 82 ? -11.847 -15.824 24.651 1.00 93.56 82 LEU A O 1
ATOM 667 N N . GLN A 1 83 ? -10.950 -14.277 26.047 1.00 91.00 83 GLN A N 1
ATOM 668 C CA . GLN A 1 83 ? -11.658 -14.694 27.263 1.00 91.00 83 GLN A CA 1
ATOM 669 C C . GLN A 1 83 ? -13.076 -14.122 27.366 1.00 91.00 83 GLN A C 1
ATOM 671 O O . GLN A 1 83 ? -13.907 -14.683 28.073 1.00 91.00 83 GLN A O 1
ATOM 676 N N . LEU A 1 84 ? -13.391 -13.043 26.641 1.00 91.81 84 LEU A N 1
ATOM 677 C CA . LEU A 1 84 ? -14.696 -12.382 26.749 1.00 91.81 84 LEU A CA 1
ATOM 678 C C . LEU A 1 84 ? -15.846 -13.229 26.189 1.00 91.81 84 LEU A C 1
ATOM 680 O O . LEU A 1 84 ? -16.981 -13.132 26.655 1.00 91.81 84 LEU A O 1
ATOM 684 N N . SER A 1 85 ? -15.581 -14.017 25.145 1.00 90.94 85 SER A N 1
ATOM 685 C CA . SER A 1 85 ? -16.569 -14.906 24.535 1.00 90.94 85 SER A CA 1
ATOM 686 C C . SER A 1 85 ? -15.900 -15.953 23.633 1.00 90.94 85 SER A C 1
ATOM 688 O O . SER A 1 85 ? -14.975 -15.620 22.884 1.00 90.94 85 SER A O 1
ATOM 690 N N . PRO A 1 86 ? -16.394 -17.207 23.617 1.00 90.31 86 PRO A N 1
ATOM 691 C CA . PRO A 1 86 ? -15.905 -18.240 22.704 1.00 90.31 86 PRO A CA 1
ATOM 692 C C . PRO A 1 86 ? -16.214 -17.933 21.228 1.00 90.31 86 PRO A C 1
ATOM 694 O O . PRO A 1 86 ? -15.560 -18.482 20.346 1.00 90.31 86 PRO A O 1
ATOM 697 N N . HIS A 1 87 ? -17.166 -17.036 20.947 1.00 91.25 87 HIS A N 1
ATOM 698 C CA . HIS A 1 87 ? -17.604 -16.680 19.589 1.00 91.25 87 HIS A CA 1
ATOM 699 C C . HIS A 1 87 ? -16.831 -15.511 18.963 1.00 91.25 87 HIS A C 1
ATOM 701 O O . HIS A 1 87 ? -17.167 -15.074 17.861 1.00 91.25 87 HIS A O 1
ATOM 707 N N . ILE A 1 88 ? -15.812 -14.997 19.657 1.00 94.69 88 ILE A N 1
ATOM 708 C CA . ILE A 1 88 ? -14.927 -13.959 19.129 1.00 94.69 88 ILE A CA 1
ATOM 709 C C . ILE A 1 88 ? -13.900 -14.596 18.199 1.00 94.69 88 ILE A C 1
ATOM 711 O O . ILE A 1 88 ? -13.197 -15.533 18.585 1.00 94.69 88 ILE A O 1
ATOM 715 N N . ARG A 1 89 ? -13.789 -14.040 16.993 1.00 96.56 89 ARG A N 1
ATOM 716 C CA . ARG A 1 89 ? -12.675 -14.286 16.071 1.00 96.56 89 ARG A CA 1
ATOM 717 C C . ARG A 1 89 ? -11.774 -13.063 16.027 1.00 96.56 89 ARG A C 1
ATOM 719 O O . ARG A 1 89 ? -12.259 -11.939 16.132 1.00 96.56 89 ARG A O 1
ATOM 726 N N . ILE A 1 90 ? -10.478 -13.273 15.854 1.00 98.06 90 ILE A N 1
ATOM 727 C CA . ILE A 1 90 ? -9.482 -12.205 15.805 1.00 98.06 90 ILE A CA 1
ATOM 728 C C . ILE A 1 90 ? -8.706 -12.318 14.497 1.00 98.06 90 ILE A C 1
ATOM 730 O O . ILE A 1 90 ? -8.190 -13.382 14.165 1.00 98.06 90 ILE A O 1
ATOM 734 N N . ILE A 1 91 ? -8.605 -11.210 13.772 1.00 98.00 91 ILE A N 1
ATOM 735 C CA . ILE A 1 91 ? -7.849 -11.093 12.530 1.00 98.00 91 ILE A CA 1
ATOM 736 C C . ILE A 1 91 ? -6.709 -10.099 12.754 1.00 98.00 91 ILE A C 1
ATOM 738 O O . ILE A 1 91 ? -6.929 -8.906 12.981 1.00 98.00 91 ILE A O 1
ATOM 742 N N . LEU A 1 92 ? -5.480 -10.610 12.698 1.00 98.19 92 LEU A N 1
ATOM 743 C CA . LEU A 1 92 ? -4.253 -9.827 12.776 1.00 98.19 92 LEU A CA 1
ATOM 744 C C . LEU A 1 92 ? -3.896 -9.335 11.373 1.00 98.19 92 LEU A C 1
ATOM 746 O O . LEU A 1 92 ? -3.574 -10.129 10.492 1.00 98.19 92 LEU A O 1
ATOM 750 N N . LEU A 1 93 ? -3.946 -8.026 11.172 1.00 96.69 93 LEU A N 1
ATOM 751 C CA . LEU A 1 93 ? -3.644 -7.383 9.901 1.00 96.69 93 LEU A CA 1
ATOM 752 C C . LEU A 1 93 ? -2.157 -7.023 9.854 1.00 96.69 93 LEU A C 1
ATOM 754 O O . LEU A 1 93 ? -1.702 -6.144 10.587 1.00 96.69 93 LEU A O 1
ATOM 758 N N . GLY A 1 94 ? -1.389 -7.698 8.999 1.00 93.00 94 GLY A N 1
ATOM 759 C CA . GLY A 1 94 ? 0.053 -7.475 8.908 1.00 93.00 94 GLY A CA 1
ATOM 760 C C . GLY A 1 94 ? 0.784 -8.485 8.032 1.00 93.00 94 GLY A C 1
ATOM 761 O O . GLY A 1 94 ? 0.293 -9.576 7.767 1.00 93.00 94 GLY A O 1
ATOM 762 N N . VAL A 1 95 ? 1.991 -8.121 7.597 1.00 90.94 95 VAL A N 1
ATOM 763 C CA . VAL A 1 95 ? 2.831 -8.970 6.728 1.00 90.94 95 VAL A CA 1
ATOM 764 C C . VAL A 1 95 ? 3.988 -9.649 7.465 1.00 90.94 95 VAL A C 1
ATOM 766 O O . VAL A 1 95 ? 4.651 -10.514 6.904 1.00 90.94 95 VAL A O 1
ATOM 769 N N . HIS A 1 96 ? 4.271 -9.252 8.709 1.00 92.56 96 HIS A N 1
ATOM 770 C CA . HIS A 1 96 ? 5.453 -9.738 9.415 1.00 92.56 96 HIS A CA 1
ATOM 771 C C . HIS A 1 96 ? 5.273 -11.204 9.870 1.00 92.56 96 HIS A C 1
ATOM 773 O O . HIS A 1 96 ? 4.258 -11.509 10.502 1.00 92.56 96 HIS A O 1
ATOM 779 N N . PRO A 1 97 ? 6.255 -12.105 9.655 1.00 93.56 97 PRO A N 1
ATOM 780 C CA . PRO A 1 97 ? 6.107 -13.540 9.936 1.00 93.56 97 PRO A CA 1
ATOM 781 C C . PRO A 1 97 ? 5.719 -13.886 11.378 1.00 93.56 97 PRO A C 1
ATOM 783 O O . PRO A 1 97 ? 4.993 -14.850 11.609 1.00 93.56 97 PRO A O 1
ATOM 786 N N . SER A 1 98 ? 6.150 -13.080 12.358 1.00 96.19 98 SER A N 1
ATOM 787 C CA . SER A 1 98 ? 5.823 -13.318 13.773 1.00 96.19 98 SER A CA 1
ATOM 788 C C . SER A 1 98 ? 4.327 -13.260 14.096 1.00 96.19 98 SER A C 1
ATOM 790 O O . SER A 1 98 ? 3.922 -13.814 15.116 1.00 96.19 98 SER A O 1
ATOM 792 N N . LEU A 1 99 ? 3.499 -12.652 13.237 1.00 96.50 99 LEU A N 1
ATOM 793 C CA . LEU A 1 99 ? 2.042 -12.689 13.379 1.00 96.50 99 LEU A CA 1
ATOM 794 C C . LEU A 1 99 ? 1.508 -14.107 13.157 1.00 96.50 99 LEU A C 1
ATOM 796 O O . LEU A 1 99 ? 0.674 -14.551 13.940 1.00 96.50 99 LEU A O 1
ATOM 800 N N . ASN A 1 100 ? 2.015 -14.832 12.152 1.00 96.31 100 ASN A N 1
ATOM 801 C CA . ASN A 1 100 ? 1.579 -16.203 11.853 1.00 96.31 100 ASN A CA 1
ATOM 802 C C . ASN A 1 100 ? 1.943 -17.140 13.005 1.00 96.31 100 ASN A C 1
ATOM 804 O O . ASN A 1 100 ? 1.079 -17.811 13.560 1.00 96.31 100 ASN A O 1
ATOM 808 N N . THR A 1 101 ? 3.199 -17.079 13.457 1.00 96.31 101 THR A N 1
ATOM 809 C CA . THR A 1 101 ? 3.673 -17.868 14.604 1.00 96.31 101 THR A CA 1
ATOM 810 C C . THR A 1 101 ? 2.886 -17.572 15.881 1.00 96.31 101 THR A C 1
ATOM 812 O O . THR A 1 101 ? 2.717 -18.443 16.733 1.00 96.31 101 THR A O 1
ATOM 815 N N . PHE A 1 102 ? 2.441 -16.328 16.069 1.00 95.94 102 PHE A N 1
ATOM 816 C CA . PHE A 1 102 ? 1.611 -15.962 17.209 1.00 95.94 102 PHE A CA 1
ATOM 817 C C . PHE A 1 102 ? 0.172 -16.480 17.064 1.00 95.94 102 PHE A C 1
ATOM 819 O O . PHE A 1 102 ? -0.361 -17.027 18.027 1.00 95.94 102 PHE A O 1
ATOM 826 N N . ALA A 1 103 ? -0.433 -16.345 15.882 1.00 96.81 103 ALA A N 1
ATOM 827 C CA . ALA A 1 103 ? -1.778 -16.834 15.590 1.00 96.81 103 ALA A CA 1
ATOM 828 C C . ALA A 1 103 ? -1.885 -18.356 15.784 1.00 96.81 103 ALA A C 1
ATOM 830 O O . ALA A 1 103 ? -2.750 -18.812 16.528 1.00 96.81 103 ALA A O 1
ATOM 831 N N . GLU A 1 104 ? -0.929 -19.125 15.252 1.00 95.56 104 GLU A N 1
ATOM 832 C CA . GLU A 1 104 ? -0.838 -20.583 15.440 1.00 95.56 104 GLU A CA 1
ATOM 833 C C . GLU A 1 104 ? -0.820 -20.981 16.924 1.00 95.56 104 GLU A C 1
ATOM 835 O O . GLU A 1 104 ? -1.482 -21.933 17.332 1.00 95.56 104 GLU A O 1
ATOM 840 N N . LYS A 1 105 ? -0.110 -20.218 17.767 1.00 93.25 105 LYS A N 1
ATOM 841 C CA . LYS A 1 105 ? -0.049 -20.461 19.219 1.00 93.25 105 LYS A CA 1
ATOM 842 C C . LYS A 1 105 ? -1.356 -20.149 19.949 1.00 93.25 105 LYS A C 1
ATOM 844 O O . LYS A 1 105 ? -1.558 -20.669 21.044 1.00 93.25 105 LYS A O 1
ATOM 849 N N . MET A 1 106 ? -2.199 -19.277 19.398 1.00 91.62 106 MET A N 1
ATOM 850 C CA . MET A 1 106 ? -3.484 -18.890 19.991 1.00 91.62 106 MET A CA 1
ATOM 851 C C . MET A 1 106 ? -4.654 -19.770 19.522 1.00 91.62 106 MET A C 1
ATOM 853 O O . MET A 1 106 ? -5.735 -19.703 20.112 1.00 91.62 106 MET A O 1
ATOM 857 N N . GLY A 1 107 ? -4.430 -20.616 18.512 1.00 92.12 107 GLY A N 1
ATOM 858 C CA . GLY A 1 107 ? -5.412 -21.543 17.949 1.00 92.12 107 GLY A CA 1
ATOM 859 C C . GLY A 1 107 ? -6.349 -20.903 16.920 1.00 92.12 107 GLY A C 1
ATOM 860 O O . GLY A 1 107 ? -6.244 -19.721 16.598 1.00 92.12 107 GLY A O 1
ATOM 861 N N . ASP A 1 108 ? -7.318 -21.685 16.441 1.00 94.12 108 ASP A N 1
ATOM 862 C CA . ASP A 1 108 ? -8.137 -21.397 15.247 1.00 94.12 108 ASP A CA 1
ATOM 863 C C . ASP A 1 108 ? -8.997 -20.121 15.316 1.00 94.12 108 ASP A C 1
ATOM 865 O O . ASP A 1 108 ? -9.550 -19.673 14.312 1.00 94.12 108 ASP A O 1
ATOM 869 N N . ARG A 1 109 ? -9.133 -19.513 16.503 1.00 94.56 109 ARG A N 1
ATOM 870 C CA . ARG A 1 109 ? -9.855 -18.242 16.681 1.00 94.56 109 ARG A CA 1
ATOM 871 C C . ARG A 1 109 ? -9.032 -17.020 16.278 1.00 94.56 109 ARG A C 1
ATOM 873 O O . ARG A 1 109 ? -9.606 -15.935 16.185 1.00 94.56 109 ARG A O 1
ATOM 880 N N . VAL A 1 110 ? -7.724 -17.167 16.067 1.00 97.50 110 VAL A N 1
ATOM 881 C CA . VAL A 1 110 ? -6.825 -16.081 15.667 1.00 97.50 110 VAL A CA 1
ATOM 882 C C . VAL A 1 110 ? -6.219 -16.408 14.309 1.00 97.50 110 VAL A C 1
ATOM 884 O O . VAL A 1 110 ? -5.538 -17.413 14.151 1.00 97.50 110 VAL A O 1
ATOM 887 N N . THR A 1 111 ? -6.438 -15.537 13.331 1.00 97.31 111 THR A N 1
ATOM 888 C CA . THR A 1 111 ? -5.911 -15.689 11.969 1.00 97.31 111 THR A CA 1
ATOM 889 C C . THR A 1 111 ? -5.136 -14.449 11.548 1.00 97.31 111 THR A C 1
ATOM 891 O O . THR A 1 111 ? -5.362 -13.362 12.077 1.00 97.31 111 THR A O 1
ATOM 894 N N . VAL A 1 112 ? -4.244 -14.591 10.571 1.00 97.38 112 VAL A N 1
ATOM 895 C CA . VAL A 1 112 ? -3.496 -13.470 9.993 1.00 97.38 112 VAL A CA 1
ATOM 896 C C . VAL A 1 112 ? -4.016 -13.175 8.602 1.00 97.38 112 VAL A C 1
ATOM 898 O O . VAL A 1 112 ? -4.258 -14.083 7.811 1.00 97.38 112 VAL A O 1
ATOM 901 N N . ASP A 1 113 ? -4.145 -11.893 8.301 1.00 94.69 113 ASP A N 1
ATOM 902 C CA . ASP A 1 113 ? -4.462 -11.411 6.974 1.00 94.69 113 ASP A CA 1
ATOM 903 C C . ASP A 1 113 ? -3.397 -10.405 6.534 1.00 94.69 113 ASP A C 1
ATOM 905 O O . ASP A 1 113 ? -3.279 -9.286 7.042 1.00 94.69 113 ASP A O 1
ATOM 909 N N . SER A 1 114 ? -2.578 -10.858 5.590 1.00 91.75 114 SER A N 1
ATOM 910 C CA . SER A 1 114 ? -1.462 -10.108 5.023 1.00 91.75 114 SER A CA 1
ATOM 911 C C . SER A 1 114 ? -1.849 -9.316 3.775 1.00 91.75 114 SER A C 1
ATOM 913 O O . SER A 1 114 ? -1.004 -8.613 3.217 1.00 91.75 114 SER A O 1
ATOM 915 N N . ALA A 1 115 ? -3.113 -9.376 3.337 1.00 88.62 115 ALA A N 1
ATOM 916 C CA . ALA A 1 115 ? -3.610 -8.670 2.159 1.00 88.62 115 ALA A CA 1
ATOM 917 C C . ALA A 1 115 ? -3.891 -7.184 2.454 1.00 88.62 115 ALA A C 1
ATOM 919 O O . ALA A 1 115 ? -4.957 -6.658 2.126 1.00 88.62 115 ALA A O 1
ATOM 920 N N . ILE A 1 116 ? -2.914 -6.505 3.062 1.00 89.94 116 ILE A N 1
ATOM 921 C CA . ILE A 1 116 ? -2.957 -5.082 3.382 1.00 89.94 116 ILE A CA 1
ATOM 922 C C . ILE A 1 116 ? -1.932 -4.291 2.569 1.00 89.94 116 ILE A C 1
ATOM 924 O O . ILE A 1 116 ? -0.809 -4.735 2.327 1.00 89.94 116 ILE A O 1
ATOM 928 N N . ASP A 1 117 ? -2.324 -3.097 2.145 1.00 90.69 117 ASP A N 1
ATOM 929 C CA . ASP A 1 117 ? -1.423 -2.175 1.465 1.00 90.69 117 ASP A CA 1
ATOM 930 C C . ASP A 1 117 ? -0.541 -1.432 2.477 1.00 90.69 117 ASP A C 1
ATOM 932 O O . ASP A 1 117 ? -1.017 -0.978 3.518 1.00 90.69 117 ASP A O 1
ATOM 936 N N . LEU A 1 118 ? 0.749 -1.299 2.156 1.00 91.19 118 LEU A N 1
ATOM 937 C CA . LEU A 1 118 ? 1.759 -0.658 3.001 1.00 91.19 118 LEU A CA 1
ATOM 938 C C . LEU A 1 118 ? 2.351 0.575 2.309 1.00 91.19 118 LEU A C 1
ATOM 940 O O . LEU A 1 118 ? 2.472 0.612 1.077 1.00 91.19 118 LEU A O 1
ATOM 944 N N . THR A 1 119 ? 2.773 1.554 3.102 1.00 91.12 119 THR A N 1
ATOM 945 C CA . THR A 1 119 ? 3.676 2.623 2.666 1.00 91.12 119 THR A CA 1
ATOM 946 C C . THR A 1 119 ? 5.048 2.053 2.290 1.00 91.12 119 THR A C 1
ATOM 948 O O . THR A 1 119 ? 5.405 0.934 2.668 1.00 91.12 119 THR A O 1
ATOM 951 N N . PHE A 1 120 ? 5.871 2.845 1.603 1.00 88.12 120 PHE A N 1
ATOM 952 C CA . PHE A 1 120 ? 7.272 2.489 1.335 1.00 88.12 120 PHE A CA 1
ATOM 953 C C . PHE A 1 120 ? 8.130 2.314 2.602 1.00 88.12 120 PHE A C 1
ATOM 955 O O . PHE A 1 120 ? 9.171 1.669 2.555 1.00 88.12 120 PHE A O 1
ATOM 962 N N . SER A 1 121 ? 7.699 2.867 3.739 1.00 84.31 121 SER A N 1
ATOM 963 C CA . SER A 1 121 ? 8.313 2.672 5.060 1.00 84.31 121 SER A CA 1
ATOM 964 C C . SER A 1 121 ? 7.852 1.391 5.770 1.00 84.31 121 SER A C 1
ATOM 966 O O . SER A 1 121 ? 8.376 1.083 6.840 1.00 84.31 121 SER A O 1
ATOM 968 N N . GLY A 1 122 ? 6.903 0.643 5.195 1.00 87.75 122 GLY A N 1
ATOM 969 C CA . GLY A 1 122 ? 6.385 -0.610 5.750 1.00 87.75 122 GLY A CA 1
ATOM 970 C C . GLY A 1 122 ? 5.221 -0.446 6.732 1.00 87.75 122 GLY A C 1
ATOM 971 O O . GLY A 1 122 ? 4.894 -1.395 7.444 1.00 87.75 122 GLY A O 1
ATOM 972 N N . VAL A 1 123 ? 4.586 0.728 6.786 1.00 89.00 123 VAL A N 1
ATOM 973 C CA . VAL A 1 123 ? 3.445 0.992 7.675 1.00 89.00 123 VAL A CA 1
ATOM 974 C C . VAL A 1 123 ? 2.126 0.746 6.930 1.00 89.00 123 VAL A C 1
ATOM 976 O O . VAL A 1 123 ? 1.974 1.199 5.795 1.00 89.00 123 VAL A O 1
ATOM 979 N N . PRO A 1 124 ? 1.149 0.040 7.526 1.00 92.94 124 PRO A N 1
ATOM 980 C CA . PRO A 1 124 ? -0.154 -0.186 6.903 1.00 92.94 124 PRO A CA 1
ATOM 981 C C . PRO A 1 124 ? -0.914 1.089 6.540 1.00 92.94 124 PRO A C 1
ATOM 983 O O . PRO A 1 124 ? -0.955 2.050 7.309 1.00 92.94 124 PRO A O 1
ATOM 986 N N . LEU A 1 125 ? -1.589 1.064 5.392 1.00 93.44 125 LEU A N 1
ATOM 987 C CA . LEU A 1 125 ? -2.554 2.085 5.002 1.00 93.44 125 LEU A CA 1
ATOM 988 C C . LEU A 1 125 ? -3.913 1.801 5.656 1.00 93.44 125 LEU A C 1
ATOM 990 O O . LEU A 1 125 ? -4.488 0.720 5.505 1.00 93.44 125 LEU A O 1
ATOM 994 N N . PHE A 1 126 ? -4.462 2.798 6.347 1.00 93.62 126 PHE A N 1
ATOM 995 C CA . PHE A 1 126 ? -5.752 2.740 7.031 1.00 93.62 126 PHE A CA 1
ATOM 996 C C . PHE A 1 126 ? -6.913 2.429 6.079 1.00 93.62 126 PHE A C 1
ATOM 998 O O . PHE A 1 126 ? -7.812 1.682 6.451 1.00 93.62 126 PHE A O 1
ATOM 1005 N N . SER A 1 127 ? -6.882 2.932 4.839 1.00 91.81 127 SER A N 1
ATOM 1006 C CA . SER A 1 127 ? -7.888 2.598 3.817 1.00 91.81 127 SER A CA 1
ATOM 1007 C C . SER A 1 127 ? -7.963 1.092 3.558 1.00 91.81 127 SER A C 1
ATOM 1009 O O . SER A 1 127 ? -9.053 0.528 3.482 1.00 91.81 127 SER A O 1
ATOM 1011 N N . SER A 1 128 ? -6.809 0.426 3.488 1.00 92.06 128 SER A N 1
ATOM 1012 C CA . SER A 1 128 ? -6.732 -1.022 3.315 1.00 92.06 128 SER A CA 1
ATOM 1013 C C . SER A 1 128 ? -7.183 -1.763 4.572 1.00 92.06 128 SER A C 1
ATOM 1015 O O . SER A 1 128 ? -7.925 -2.734 4.458 1.00 92.06 128 SER A O 1
ATOM 1017 N N . VAL A 1 129 ? -6.783 -1.301 5.761 1.00 93.94 129 VAL A N 1
ATOM 1018 C CA . VAL A 1 129 ? -7.216 -1.871 7.051 1.00 93.94 129 VAL A CA 1
ATOM 1019 C C . VAL A 1 129 ? -8.740 -1.831 7.183 1.00 93.94 129 VAL A C 1
ATOM 1021 O O . VAL A 1 129 ? -9.368 -2.849 7.477 1.00 93.94 129 VAL A O 1
ATOM 1024 N N . LEU A 1 130 ? -9.349 -0.678 6.896 1.00 92.56 130 LEU A N 1
ATOM 1025 C CA . LEU A 1 130 ? -10.793 -0.493 6.975 1.00 92.56 130 LEU A CA 1
ATOM 1026 C C . LEU A 1 130 ? -11.532 -1.334 5.922 1.00 92.56 130 LEU A C 1
ATOM 1028 O O . LEU A 1 130 ? -12.561 -1.930 6.230 1.00 92.56 130 LEU A O 1
ATOM 1032 N N . ALA A 1 131 ? -10.983 -1.452 4.708 1.00 90.69 131 ALA A N 1
ATOM 1033 C CA . ALA A 1 131 ? -11.535 -2.318 3.666 1.00 90.69 131 ALA A CA 1
ATOM 1034 C C . ALA A 1 131 ? -11.566 -3.798 4.086 1.00 90.69 131 ALA A C 1
ATOM 1036 O O . ALA A 1 131 ? -12.563 -4.477 3.834 1.00 90.69 131 ALA A O 1
ATOM 1037 N N . ARG A 1 132 ? -10.522 -4.297 4.769 1.00 91.06 132 ARG A N 1
ATOM 1038 C CA . ARG A 1 132 ? -10.526 -5.663 5.322 1.00 91.06 132 ARG A CA 1
ATOM 1039 C C . ARG A 1 132 ? -11.582 -5.815 6.412 1.00 91.06 132 ARG A C 1
ATOM 1041 O O . ARG A 1 132 ? -12.370 -6.756 6.348 1.00 91.06 132 ARG A O 1
ATOM 1048 N N . ALA A 1 133 ? -11.676 -4.855 7.331 1.00 92.00 133 ALA A N 1
ATOM 1049 C CA . ALA A 1 133 ? -12.703 -4.873 8.370 1.00 92.00 133 ALA A CA 1
ATOM 1050 C C . ALA A 1 133 ? -14.140 -4.843 7.805 1.00 92.00 133 ALA A C 1
ATOM 1052 O O . ALA A 1 133 ? -15.032 -5.479 8.359 1.00 92.00 133 ALA A O 1
ATOM 1053 N N . TYR A 1 134 ? -14.376 -4.176 6.669 1.00 88.62 134 TYR A N 1
ATOM 1054 C CA . TYR A 1 134 ? -15.679 -4.188 5.989 1.00 88.62 134 TYR A CA 1
ATOM 1055 C C . TYR A 1 134 ? -16.057 -5.523 5.350 1.00 88.62 134 TYR A C 1
ATOM 1057 O O . TYR A 1 134 ? -17.241 -5.767 5.131 1.00 88.62 134 TYR A O 1
ATOM 1065 N N . SER A 1 135 ? -15.081 -6.376 5.043 1.00 85.12 135 SER A N 1
ATOM 1066 C CA . SER A 1 135 ? -15.334 -7.695 4.451 1.00 85.12 135 SER A CA 1
ATOM 1067 C C . SER A 1 135 ? -15.745 -8.764 5.472 1.00 85.12 135 SER A C 1
ATOM 1069 O O . SER A 1 135 ? -15.982 -9.912 5.097 1.00 85.12 135 SER A O 1
ATOM 1071 N N . ALA A 1 136 ? -15.836 -8.407 6.758 1.00 87.25 136 ALA A N 1
ATOM 1072 C CA . ALA A 1 136 ? -16.241 -9.327 7.811 1.00 87.25 136 ALA A CA 1
ATOM 1073 C C . ALA A 1 136 ? -17.662 -9.866 7.588 1.00 87.25 136 ALA A C 1
ATOM 1075 O O . ALA A 1 136 ? -18.583 -9.117 7.272 1.00 87.25 136 ALA A O 1
ATOM 1076 N N . THR A 1 137 ? -17.856 -11.160 7.843 1.00 88.44 137 THR A N 1
ATOM 1077 C CA . THR A 1 137 ? -19.171 -11.819 7.759 1.00 88.44 137 THR A CA 1
ATOM 1078 C C . THR A 1 137 ? -19.844 -12.007 9.123 1.00 88.44 137 THR A C 1
ATOM 1080 O O . THR A 1 137 ? -20.904 -12.620 9.193 1.00 88.44 137 THR A O 1
ATOM 1083 N N . SER A 1 138 ? -19.198 -11.590 10.215 1.00 92.12 138 SER A N 1
ATOM 1084 C CA . SER A 1 138 ? -19.769 -11.627 11.570 1.00 92.12 138 SER A CA 1
ATOM 1085 C C . SER A 1 138 ? -20.803 -10.525 11.753 1.00 92.12 138 SER A C 1
ATOM 1087 O O . SER A 1 138 ? -20.725 -9.548 11.028 1.00 92.12 138 SER A O 1
ATOM 1089 N N . ASP A 1 139 ? -21.696 -10.618 12.741 1.00 91.38 139 ASP A N 1
ATOM 1090 C CA . ASP A 1 139 ? -22.744 -9.612 13.029 1.00 91.38 139 ASP A CA 1
ATOM 1091 C C . ASP A 1 139 ? -22.176 -8.262 13.502 1.00 91.38 139 ASP A C 1
ATOM 1093 O O . ASP A 1 139 ? -22.799 -7.202 13.367 1.00 91.38 139 ASP A O 1
ATOM 1097 N N . ILE A 1 140 ? -20.982 -8.308 14.095 1.00 93.88 140 ILE A N 1
ATOM 1098 C CA . ILE A 1 140 ? -20.270 -7.145 14.616 1.00 93.88 140 ILE A CA 1
ATOM 1099 C C . ILE A 1 140 ? -18.816 -7.196 14.167 1.00 93.88 140 ILE A C 1
ATOM 1101 O O . ILE A 1 140 ? -18.171 -8.249 14.199 1.00 93.88 140 ILE A O 1
ATOM 1105 N N . SER A 1 141 ? -18.307 -6.037 13.764 1.00 96.12 141 SER A N 1
ATOM 1106 C CA . SER A 1 141 ? -16.893 -5.815 13.486 1.00 96.12 141 SER A CA 1
ATOM 1107 C C . SER A 1 141 ? -16.330 -4.825 14.480 1.00 96.12 141 SER A C 1
ATOM 1109 O O . SER A 1 141 ? -16.985 -3.840 14.826 1.00 96.12 141 SER A O 1
ATOM 1111 N N . VAL A 1 142 ? -15.116 -5.105 14.932 1.00 97.25 142 VAL A N 1
ATOM 1112 C CA . VAL A 1 142 ? -14.377 -4.268 15.867 1.00 97.25 142 VAL A CA 1
ATOM 1113 C C . VAL A 1 142 ? -13.005 -3.996 15.274 1.00 97.25 142 VAL A C 1
ATOM 1115 O O . VAL A 1 142 ? -12.328 -4.939 14.897 1.00 97.25 142 VAL A O 1
ATOM 1118 N N . LEU A 1 143 ? -12.579 -2.741 15.198 1.00 97.00 143 LEU A N 1
ATOM 1119 C CA . LEU A 1 143 ? -11.202 -2.354 14.902 1.00 97.00 143 LEU A CA 1
ATOM 1120 C C . LEU A 1 143 ? -10.603 -1.747 16.171 1.00 97.00 143 LEU A C 1
ATOM 1122 O O . LEU A 1 143 ? -11.138 -0.771 16.698 1.00 97.00 143 LEU A O 1
ATOM 1126 N N . ILE A 1 144 ? -9.526 -2.342 16.678 1.00 95.94 144 ILE A N 1
ATOM 1127 C CA . ILE A 1 144 ? -8.958 -1.993 17.985 1.00 95.94 144 ILE A CA 1
ATOM 1128 C C . ILE A 1 144 ? -7.429 -1.918 17.948 1.00 95.94 144 ILE A C 1
ATOM 1130 O O . ILE A 1 144 ? -6.759 -2.692 17.256 1.00 95.94 144 ILE A O 1
ATOM 1134 N N . ASP A 1 145 ? -6.872 -0.998 18.736 1.00 93.38 145 ASP A N 1
ATOM 1135 C CA . ASP A 1 145 ? -5.437 -0.934 19.006 1.00 93.38 145 ASP A CA 1
ATOM 1136 C C . ASP A 1 145 ? -4.924 -2.243 19.645 1.00 93.38 145 ASP A C 1
ATOM 1138 O O . ASP A 1 145 ? -5.550 -2.772 20.570 1.00 93.38 145 ASP A O 1
ATOM 1142 N N . PRO A 1 146 ? -3.784 -2.785 19.181 1.00 94.31 146 PRO A N 1
ATOM 1143 C CA . PRO A 1 146 ? -3.305 -4.102 19.592 1.00 94.31 146 PRO A CA 1
ATOM 1144 C C . PRO A 1 146 ? -2.868 -4.183 21.059 1.00 94.31 146 PRO A C 1
ATOM 1146 O O . PRO A 1 146 ? -2.653 -5.285 21.549 1.00 94.31 146 PRO A O 1
ATOM 1149 N N . GLU A 1 147 ? -2.711 -3.059 21.765 1.00 92.81 147 GLU A N 1
ATOM 1150 C CA . GLU A 1 147 ? -2.298 -3.027 23.174 1.00 92.81 147 GLU A CA 1
ATOM 1151 C C . GLU A 1 147 ? -3.475 -2.779 24.138 1.00 92.81 147 GLU A C 1
ATOM 1153 O O . GLU A 1 147 ? -3.262 -2.697 25.349 1.00 92.81 147 GLU A O 1
ATOM 1158 N N . PHE A 1 148 ? -4.710 -2.666 23.636 1.00 94.56 148 PHE A N 1
ATOM 1159 C CA . PHE A 1 148 ? -5.889 -2.455 24.479 1.00 94.56 148 PHE A CA 1
ATOM 1160 C C . PHE A 1 148 ? -6.301 -3.742 25.181 1.00 94.56 148 PHE A C 1
ATOM 1162 O O . PHE A 1 148 ? -6.754 -4.691 24.551 1.00 94.56 148 PHE A O 1
ATOM 1169 N N . VAL A 1 149 ? -6.225 -3.761 26.504 1.00 95.06 149 VAL A N 1
ATOM 1170 C CA . VAL A 1 149 ? -6.866 -4.793 27.317 1.00 95.06 149 VAL A CA 1
ATOM 1171 C C . VAL A 1 149 ? -8.344 -4.446 27.465 1.00 95.06 149 VAL A C 1
ATOM 1173 O O . VAL A 1 149 ? -8.671 -3.322 27.847 1.00 95.06 149 VAL A O 1
ATOM 1176 N N . LEU A 1 150 ? -9.224 -5.408 27.178 1.00 95.38 150 LEU A N 1
ATOM 1177 C CA . LEU A 1 150 ? -10.674 -5.262 27.331 1.00 95.38 150 LEU A CA 1
ATOM 1178 C C . LEU A 1 150 ? -11.183 -6.049 28.536 1.00 95.38 150 LEU A C 1
ATOM 1180 O O . LEU A 1 150 ? -10.768 -7.187 28.759 1.00 95.38 150 LEU A O 1
ATOM 1184 N N . MET A 1 151 ? -12.121 -5.451 29.268 1.00 92.94 151 MET A N 1
ATOM 1185 C CA . MET A 1 151 ? -12.820 -6.093 30.380 1.00 92.94 151 MET A CA 1
ATOM 1186 C C . MET A 1 151 ? -14.203 -6.616 29.959 1.00 92.94 151 MET A C 1
ATOM 1188 O O . MET A 1 151 ? -14.685 -6.377 28.851 1.00 92.94 151 MET A O 1
ATOM 1192 N N . GLU A 1 152 ? -14.852 -7.358 30.859 1.00 89.50 152 GLU A N 1
ATOM 1193 C CA . GLU A 1 152 ? -16.134 -8.046 30.619 1.00 89.50 152 GLU A CA 1
ATOM 1194 C C . GLU A 1 152 ? -17.283 -7.102 30.224 1.00 89.50 152 GLU A C 1
ATOM 1196 O O . GLU A 1 152 ? -18.187 -7.486 29.476 1.00 89.50 152 GLU A O 1
ATOM 1201 N N . ASP A 1 153 ? -17.223 -5.839 30.652 1.00 89.75 153 ASP A N 1
ATOM 1202 C CA . ASP A 1 153 ? -18.222 -4.822 30.328 1.00 89.75 153 ASP A CA 1
ATOM 1203 C C . ASP A 1 153 ? -18.290 -4.450 28.841 1.00 89.75 153 ASP A C 1
ATOM 1205 O O . ASP A 1 153 ? -19.333 -3.966 28.387 1.00 89.75 153 ASP A O 1
ATOM 1209 N N . PHE A 1 154 ? -17.246 -4.762 28.071 1.00 94.06 154 PHE A N 1
ATOM 1210 C CA . PHE A 1 154 ? -17.266 -4.697 26.616 1.00 94.06 154 PHE A CA 1
ATOM 1211 C C . PHE A 1 154 ? -18.419 -5.524 26.035 1.00 94.06 154 PHE A C 1
ATOM 1213 O O . PHE A 1 154 ? -19.243 -5.005 25.278 1.00 94.06 154 PHE A O 1
ATOM 1220 N N . MET A 1 155 ? -18.532 -6.797 26.426 1.00 92.06 155 MET A N 1
ATOM 1221 C CA . MET A 1 155 ? -19.553 -7.689 25.871 1.00 92.06 155 MET A CA 1
ATOM 1222 C C . MET A 1 155 ? -20.958 -7.300 26.316 1.00 92.06 155 MET A C 1
ATOM 1224 O O . MET A 1 155 ? -21.899 -7.437 25.534 1.00 92.06 155 MET A O 1
ATOM 1228 N N . ASP A 1 156 ? -21.118 -6.787 27.534 1.00 89.69 156 ASP A N 1
ATOM 1229 C CA . ASP A 1 156 ? -22.407 -6.267 27.993 1.00 89.69 156 ASP A CA 1
ATOM 1230 C C . ASP A 1 156 ? -22.853 -5.063 27.164 1.00 89.69 156 ASP A C 1
ATOM 1232 O O . ASP A 1 156 ? -24.012 -4.985 26.752 1.00 89.69 156 ASP A O 1
ATOM 1236 N N . THR A 1 157 ? -21.920 -4.148 26.885 1.00 91.69 157 THR A N 1
ATOM 1237 C CA . THR A 1 157 ? -22.168 -2.956 26.068 1.00 91.69 157 THR A CA 1
ATOM 1238 C C . THR A 1 157 ? -22.558 -3.352 24.652 1.00 91.69 157 THR A C 1
ATOM 1240 O O . THR A 1 157 ? -23.580 -2.891 24.142 1.00 91.69 157 THR A O 1
ATOM 1243 N N . ILE A 1 158 ? -21.807 -4.277 24.048 1.00 92.38 158 ILE A N 1
ATOM 1244 C CA . ILE A 1 158 ? -22.094 -4.830 22.724 1.00 92.38 158 ILE A CA 1
ATOM 1245 C C . ILE A 1 158 ? -23.481 -5.483 22.678 1.00 92.38 158 ILE A C 1
ATOM 1247 O O . ILE A 1 158 ? -24.285 -5.160 21.804 1.00 92.38 158 ILE A O 1
ATOM 1251 N N . LYS A 1 159 ? -23.812 -6.346 23.647 1.00 88.94 159 LYS A N 1
ATOM 1252 C CA . LYS A 1 159 ? -25.138 -6.979 23.743 1.00 88.94 159 LYS A CA 1
ATOM 1253 C C . LYS A 1 159 ? -26.254 -5.949 23.912 1.00 88.94 159 LYS A C 1
ATOM 1255 O O . LYS A 1 159 ? -27.356 -6.168 23.414 1.00 88.94 159 LYS A O 1
ATOM 1260 N N . HIS A 1 160 ? -26.003 -4.848 24.621 1.00 87.31 160 HIS A N 1
ATOM 1261 C CA . HIS A 1 160 ? -26.981 -3.778 24.786 1.00 87.31 160 HIS A CA 1
ATOM 1262 C C . HIS A 1 160 ? -27.248 -3.053 23.464 1.00 87.31 160 HIS A C 1
ATOM 1264 O O . HIS A 1 160 ? -28.405 -2.943 23.058 1.00 87.31 160 HIS A O 1
ATOM 1270 N N . VAL A 1 161 ? -26.202 -2.605 22.764 1.00 87.50 161 VAL A N 1
ATOM 1271 C CA . VAL A 1 161 ? -26.378 -1.859 21.508 1.00 87.50 161 VAL A CA 1
ATOM 1272 C C . VAL A 1 161 ? -26.836 -2.740 20.353 1.00 87.50 161 VAL A C 1
ATOM 1274 O O . VAL A 1 161 ? -27.573 -2.275 19.492 1.00 87.50 161 VAL A O 1
ATOM 1277 N N . HIS A 1 162 ? -26.496 -4.029 20.353 1.00 86.50 162 HIS A N 1
ATOM 1278 C CA . HIS A 1 162 ? -26.967 -4.962 19.332 1.00 86.50 162 HIS A CA 1
ATOM 1279 C C . HIS A 1 162 ? -28.483 -5.220 19.415 1.00 86.50 162 HIS A C 1
ATOM 1281 O O . HIS A 1 162 ? -29.101 -5.582 18.420 1.00 86.50 162 HIS A O 1
ATOM 1287 N N . LYS A 1 163 ? -29.119 -4.953 20.567 1.00 83.06 163 LYS A N 1
ATOM 1288 C CA . LYS A 1 163 ? -30.589 -4.958 20.697 1.00 83.06 163 LYS A CA 1
ATOM 1289 C C . LYS A 1 163 ? -31.256 -3.746 20.035 1.00 83.06 163 LYS A C 1
ATOM 1291 O O . LYS A 1 163 ? -32.481 -3.727 19.902 1.00 83.06 163 LYS A O 1
ATOM 1296 N N . LEU A 1 164 ? -30.496 -2.717 19.650 1.00 78.31 164 LEU A N 1
ATOM 1297 C CA . LEU A 1 164 ? -31.037 -1.574 18.919 1.00 78.31 164 LEU A CA 1
ATOM 1298 C C . LEU A 1 164 ? -31.393 -2.023 17.496 1.00 78.31 164 LEU A C 1
ATOM 1300 O O . LEU A 1 164 ? -30.554 -2.544 16.776 1.00 78.31 164 LEU A O 1
ATOM 1304 N N . GLN A 1 165 ? -32.622 -1.757 17.053 1.00 70.81 165 GLN A N 1
ATOM 1305 C CA . GLN A 1 165 ? -33.086 -2.074 15.690 1.00 70.81 165 GLN A CA 1
ATOM 1306 C C . GLN A 1 165 ? -32.519 -1.131 14.604 1.00 70.81 165 GLN A C 1
ATOM 1308 O O . GLN A 1 165 ? -33.154 -0.910 13.575 1.00 70.81 165 GLN A O 1
ATOM 1313 N N . TYR A 1 166 ? -31.370 -0.501 14.850 1.00 81.00 166 TYR A N 1
ATOM 1314 C CA . TYR A 1 166 ? -30.776 0.503 13.971 1.00 81.00 166 TYR A CA 1
ATOM 1315 C C . TYR A 1 166 ? -29.281 0.268 13.817 1.00 81.00 166 TYR A C 1
ATOM 1317 O O . TYR A 1 166 ? -28.619 -0.093 14.785 1.00 81.00 166 TYR A O 1
ATOM 1325 N N . SER A 1 167 ? -28.743 0.611 12.648 1.00 87.81 167 SER A N 1
ATOM 1326 C CA . SER A 1 167 ? -27.306 0.585 12.396 1.00 87.81 167 SER A CA 1
ATOM 1327 C C . SER A 1 167 ? -26.573 1.567 13.317 1.00 87.81 167 SER A C 1
ATOM 1329 O O . SER A 1 167 ? -26.891 2.764 13.365 1.00 87.81 167 SER A O 1
ATOM 1331 N N . TRP A 1 168 ? -25.566 1.074 14.031 1.00 91.12 168 TRP A N 1
ATOM 1332 C CA . TRP A 1 168 ? -24.811 1.851 15.015 1.00 91.12 168 TRP A CA 1
ATOM 1333 C C . TRP A 1 168 ? -23.300 1.762 14.788 1.00 91.12 168 TRP A C 1
ATOM 1335 O O . TRP A 1 168 ? -22.805 0.891 14.068 1.00 91.12 168 TRP A O 1
ATOM 1345 N N . LEU A 1 169 ? -22.586 2.711 15.388 1.00 94.56 169 LEU A N 1
ATOM 1346 C CA . LEU A 1 169 ? -21.139 2.767 15.523 1.00 94.56 169 LEU A CA 1
ATOM 1347 C C . LEU A 1 169 ? -20.817 3.196 16.961 1.00 94.56 169 LEU A C 1
ATOM 1349 O O . LEU A 1 169 ? -21.242 4.259 17.406 1.00 94.56 169 LEU A O 1
ATOM 1353 N N . LEU A 1 170 ? -20.067 2.372 17.678 1.00 94.75 170 LEU A N 1
ATOM 1354 C CA . LEU A 1 170 ? -19.442 2.701 18.947 1.00 94.75 170 LEU A CA 1
ATOM 1355 C C . LEU A 1 170 ? -18.008 3.147 18.702 1.00 94.75 170 LEU A C 1
ATOM 1357 O O . LEU A 1 170 ? -17.266 2.510 17.953 1.00 94.75 170 LEU A O 1
ATOM 1361 N N . VAL A 1 171 ? -17.629 4.214 19.387 1.00 93.19 171 VAL A N 1
ATOM 1362 C CA . VAL A 1 171 ? -16.265 4.722 19.434 1.00 93.19 171 VAL A CA 1
ATOM 1363 C C . VAL A 1 171 ? -15.877 4.815 20.901 1.00 93.19 171 VAL A C 1
ATOM 1365 O O . VAL A 1 171 ? -16.631 5.365 21.696 1.00 93.19 171 VAL A O 1
ATOM 1368 N N . ALA A 1 172 ? -14.745 4.248 21.290 1.00 91.31 172 ALA A N 1
ATOM 1369 C CA . ALA A 1 172 ? -14.270 4.295 22.668 1.00 91.31 172 ALA A CA 1
ATOM 1370 C C . ALA A 1 172 ? -12.761 4.526 22.712 1.00 91.31 172 ALA A C 1
ATOM 1372 O O . ALA A 1 172 ? -12.038 4.185 21.779 1.00 91.31 172 ALA A O 1
ATOM 1373 N N . THR A 1 173 ? -12.284 5.090 23.814 1.00 88.75 173 THR A N 1
ATOM 1374 C CA . THR A 1 173 ? -10.854 5.197 24.126 1.00 88.75 173 THR A CA 1
ATOM 1375 C C . THR A 1 173 ? -10.521 4.340 25.338 1.00 88.75 173 THR A C 1
ATOM 1377 O O . THR A 1 173 ? -11.412 3.817 26.006 1.00 88.75 173 THR A O 1
ATOM 1380 N N . ALA A 1 174 ? -9.232 4.179 25.621 1.00 89.00 174 ALA A N 1
ATOM 1381 C CA . ALA A 1 174 ? -8.757 3.418 26.767 1.00 89.00 174 ALA A CA 1
ATOM 1382 C C . ALA A 1 174 ? -7.981 4.304 27.744 1.00 89.00 174 ALA A C 1
ATOM 1384 O O . ALA A 1 174 ? -7.282 5.242 27.345 1.00 89.00 174 ALA A O 1
ATOM 1385 N N . LYS A 1 175 ? -8.049 3.958 29.031 1.00 88.38 175 LYS A N 1
ATOM 1386 C CA . LYS A 1 175 ? -7.225 4.581 30.066 1.00 88.38 175 LYS A CA 1
ATOM 1387 C C . LYS A 1 175 ? -5.778 4.122 29.941 1.00 88.38 175 LYS A C 1
ATOM 1389 O O . LYS A 1 175 ? -5.480 2.954 29.706 1.00 88.38 175 LYS A O 1
ATOM 1394 N N . SER A 1 176 ? -4.863 5.053 30.130 1.00 88.50 176 SER A N 1
ATOM 1395 C CA . SER A 1 176 ? -3.436 4.787 30.070 1.00 88.50 176 SER A CA 1
ATOM 1396 C C . SER A 1 176 ? -2.879 4.581 31.481 1.00 88.50 176 SER A C 1
ATOM 1398 O O . SER A 1 176 ? -3.205 5.344 32.392 1.00 88.50 176 SER A O 1
ATOM 1400 N N . LEU A 1 177 ? -2.078 3.534 31.670 1.00 89.50 177 LEU A N 1
ATOM 1401 C CA . LEU A 1 177 ? -1.503 3.135 32.958 1.00 89.50 177 LEU A CA 1
ATOM 1402 C C . LEU A 1 177 ? 0.024 3.147 32.886 1.00 89.50 177 LEU A C 1
ATOM 1404 O O . LEU A 1 177 ? 0.596 2.673 31.909 1.00 89.50 177 LEU A O 1
ATOM 1408 N N . GLN A 1 178 ? 0.695 3.637 33.927 1.00 87.50 178 GLN A N 1
ATOM 1409 C CA . GLN A 1 178 ? 2.162 3.573 34.009 1.00 87.50 178 GLN A CA 1
ATOM 1410 C C . GLN A 1 178 ? 2.660 2.179 34.403 1.00 87.50 178 GLN A C 1
ATOM 1412 O O . GLN A 1 178 ? 3.658 1.702 33.871 1.00 87.50 178 GLN A O 1
ATOM 1417 N N . LEU A 1 179 ? 1.941 1.518 35.310 1.00 86.56 179 LEU A N 1
ATOM 1418 C CA . LEU A 1 179 ? 2.270 0.196 35.824 1.00 86.56 179 LEU A CA 1
ATOM 1419 C C . LEU A 1 179 ? 1.012 -0.669 35.866 1.00 86.56 179 LEU A C 1
ATOM 1421 O O . LEU A 1 179 ? -0.090 -0.168 36.089 1.00 86.56 179 LEU A O 1
ATOM 1425 N N . MET A 1 180 ? 1.198 -1.973 35.669 1.00 87.12 180 MET A N 1
ATOM 1426 C CA . MET A 1 180 ? 0.151 -2.967 35.853 1.00 87.12 180 MET A CA 1
ATOM 1427 C C . MET A 1 180 ? 0.708 -4.156 36.648 1.00 87.12 180 MET A C 1
ATOM 1429 O O . MET A 1 180 ? 1.494 -4.924 36.088 1.00 87.12 180 MET A O 1
ATOM 1433 N N . PRO A 1 181 ? 0.302 -4.336 37.921 1.00 87.81 181 PRO A N 1
ATOM 1434 C CA . PRO A 1 181 ? 0.782 -5.438 38.761 1.00 87.81 181 PRO A CA 1
ATOM 1435 C C . PRO A 1 181 ? 0.110 -6.776 38.416 1.00 87.81 181 PRO A C 1
ATOM 1437 O O . PRO A 1 181 ? 0.466 -7.819 38.964 1.00 87.81 181 PRO A O 1
ATOM 1440 N N . PHE A 1 182 ? -0.878 -6.759 37.514 1.00 89.69 182 PHE A N 1
ATOM 1441 C CA . PHE A 1 182 ? -1.630 -7.940 37.114 1.00 89.69 182 PHE A CA 1
ATOM 1442 C C . PHE A 1 182 ? -1.261 -8.405 35.707 1.00 89.69 182 PHE A C 1
ATOM 1444 O O . PHE A 1 182 ? -1.149 -7.616 34.763 1.00 89.69 182 PHE A O 1
ATOM 1451 N N . LYS A 1 183 ? -1.139 -9.720 35.549 1.00 88.44 183 LYS A N 1
ATOM 1452 C CA . LYS A 1 183 ? -0.906 -10.381 34.263 1.00 88.44 183 LYS A CA 1
ATOM 1453 C C . LYS A 1 183 ? -1.960 -11.449 34.042 1.00 88.44 183 LYS A C 1
ATOM 1455 O O . LYS A 1 183 ? -2.470 -12.036 34.987 1.00 88.44 183 LYS A O 1
ATOM 1460 N N . MET A 1 184 ? -2.289 -11.703 32.784 1.00 85.44 184 MET A N 1
ATOM 1461 C CA . MET A 1 184 ? -3.188 -12.798 32.441 1.00 85.44 184 MET A CA 1
ATOM 1462 C C . MET A 1 184 ? -2.388 -14.097 32.320 1.00 85.44 184 MET A C 1
ATOM 1464 O O . MET A 1 184 ? -1.375 -14.134 31.613 1.00 85.44 184 MET A O 1
ATOM 1468 N N . HIS A 1 185 ? -2.834 -15.153 33.001 1.00 83.31 185 HIS A N 1
ATOM 1469 C CA . HIS A 1 185 ? -2.204 -16.464 32.930 1.00 83.31 185 HIS A CA 1
ATOM 1470 C C . HIS A 1 185 ? -2.253 -17.000 31.492 1.00 83.31 185 HIS A C 1
ATOM 1472 O O . HIS A 1 185 ? -3.284 -16.933 30.821 1.00 83.31 185 HIS A O 1
ATOM 1478 N N . ILE A 1 186 ? -1.125 -17.524 31.002 1.00 76.69 186 ILE A N 1
ATOM 1479 C CA . ILE A 1 186 ? -0.929 -17.814 29.571 1.00 76.69 186 ILE A CA 1
ATOM 1480 C C . ILE A 1 186 ? -1.883 -18.902 29.059 1.00 76.69 186 ILE A C 1
ATOM 1482 O O . ILE A 1 186 ? -2.298 -18.818 27.904 1.00 76.69 186 ILE A O 1
ATOM 1486 N N . ARG A 1 187 ? -2.203 -19.907 29.887 1.00 71.00 187 ARG A N 1
ATOM 1487 C CA . ARG A 1 187 ? -3.038 -21.058 29.493 1.00 71.00 187 ARG A CA 1
ATOM 1488 C C . ARG A 1 187 ? -4.503 -20.899 29.878 1.00 71.00 187 ARG A C 1
ATOM 1490 O O . ARG A 1 187 ? -5.376 -21.209 29.080 1.00 71.00 187 ARG A O 1
ATOM 1497 N N . ASP A 1 188 ? -4.748 -20.390 31.078 1.00 75.00 188 ASP A N 1
ATOM 1498 C CA . ASP A 1 188 ? -6.064 -20.507 31.715 1.00 75.00 188 ASP A CA 1
ATOM 1499 C C . ASP A 1 188 ? -6.865 -19.199 31.694 1.00 75.00 188 ASP A C 1
ATOM 1501 O O . ASP A 1 188 ? -8.026 -19.184 32.085 1.00 75.00 188 ASP A O 1
ATOM 1505 N N . GLY A 1 189 ? -6.261 -18.084 31.265 1.00 76.44 189 GLY A N 1
ATOM 1506 C CA . GLY A 1 189 ? -6.983 -16.830 31.036 1.00 76.44 189 GLY A CA 1
ATOM 1507 C C . GLY A 1 189 ? -7.430 -16.062 32.283 1.00 76.44 189 GLY A C 1
ATOM 1508 O O . GLY A 1 189 ? -7.996 -14.982 32.140 1.00 76.44 189 GLY A O 1
ATOM 1509 N N . PHE A 1 190 ? -7.157 -16.558 33.494 1.00 85.88 190 PHE A N 1
ATOM 1510 C CA . PHE A 1 190 ? -7.416 -15.816 34.729 1.00 85.88 190 PHE A CA 1
ATOM 1511 C C . PHE A 1 190 ? -6.318 -14.787 35.022 1.00 85.88 190 PHE A C 1
ATOM 1513 O O . PHE A 1 190 ? -5.180 -14.896 34.556 1.00 85.88 190 PHE A O 1
ATOM 1520 N N . TRP A 1 191 ? -6.664 -13.765 35.799 1.00 90.31 191 TRP A N 1
ATOM 1521 C CA . TRP A 1 191 ? -5.733 -12.726 36.225 1.00 90.31 191 TRP A CA 1
ATOM 1522 C C . TRP A 1 191 ? -4.893 -13.199 37.407 1.00 90.31 191 TRP A C 1
ATOM 1524 O O . TRP A 1 191 ? -5.419 -13.807 38.334 1.00 90.31 191 TRP A O 1
ATOM 1534 N N . VAL A 1 192 ? -3.600 -12.887 37.397 1.00 91.69 192 VAL A N 1
ATOM 1535 C CA . VAL A 1 192 ? -2.678 -13.137 38.506 1.00 91.69 192 VAL A CA 1
ATOM 1536 C C . VAL A 1 192 ? -1.935 -11.875 38.911 1.00 91.69 192 VAL A C 1
ATOM 1538 O O . VAL A 1 192 ? -1.668 -11.019 38.067 1.00 91.69 192 VAL A O 1
ATOM 1541 N N . ASN A 1 193 ? -1.588 -11.765 40.191 1.00 90.56 193 ASN A N 1
ATOM 1542 C CA . ASN A 1 193 ? -0.685 -10.730 40.694 1.00 90.56 193 ASN A CA 1
ATOM 1543 C C . ASN A 1 193 ? 0.795 -11.102 40.469 1.00 90.56 193 ASN A C 1
ATOM 1545 O O . ASN A 1 193 ? 1.120 -12.158 39.924 1.00 90.56 193 ASN A O 1
ATOM 1549 N N . GLU A 1 194 ? 1.706 -10.244 40.930 1.00 86.81 194 GLU A N 1
ATOM 1550 C CA . GLU A 1 194 ? 3.160 -10.454 40.845 1.00 86.81 194 GLU A CA 1
ATOM 1551 C C . GLU A 1 194 ? 3.651 -11.720 41.571 1.00 86.81 194 GLU A C 1
ATOM 1553 O O . GLU A 1 194 ? 4.701 -12.262 41.230 1.00 86.81 194 GLU A O 1
ATOM 1558 N N . HIS A 1 195 ? 2.871 -12.231 42.527 1.00 88.94 195 HIS A N 1
ATOM 1559 C CA . HIS A 1 195 ? 3.137 -13.467 43.265 1.00 88.94 195 HIS A CA 1
ATOM 1560 C C . HIS A 1 195 ? 2.444 -14.700 42.652 1.00 88.94 195 HIS A C 1
ATOM 1562 O O . HIS A 1 195 ? 2.357 -15.738 43.308 1.00 88.94 195 HIS A O 1
ATOM 1568 N N . ASN A 1 196 ? 1.940 -14.609 41.412 1.00 86.06 196 ASN A N 1
ATOM 1569 C CA . ASN A 1 196 ? 1.178 -15.656 40.715 1.00 86.06 196 ASN A CA 1
ATOM 1570 C C . ASN A 1 196 ? -0.106 -16.115 41.440 1.00 86.06 196 ASN A C 1
ATOM 1572 O O . ASN A 1 196 ? -0.608 -17.212 41.194 1.00 86.06 196 ASN A O 1
ATOM 1576 N N . GLN A 1 197 ? -0.667 -15.286 42.318 1.00 89.81 197 GLN A N 1
ATOM 1577 C CA . GLN A 1 197 ? -1.938 -15.568 42.983 1.00 89.81 197 GLN A CA 1
ATOM 1578 C C . GLN A 1 197 ? -3.094 -15.062 42.126 1.00 89.81 197 GLN A C 1
ATOM 1580 O O . GLN A 1 197 ? -3.004 -13.976 41.555 1.00 89.81 197 GLN A O 1
ATOM 1585 N N . SER A 1 198 ? -4.181 -15.833 42.056 1.00 90.50 198 SER A N 1
ATOM 1586 C CA . SER A 1 198 ? -5.374 -15.468 41.286 1.00 90.50 198 SER A CA 1
ATOM 1587 C C . SER A 1 198 ? -6.019 -14.185 41.818 1.00 90.50 198 SER A C 1
ATOM 1589 O O . SER A 1 198 ? -6.244 -14.044 43.017 1.00 90.50 198 SER A O 1
ATOM 1591 N N . VAL A 1 199 ? -6.387 -13.293 40.902 1.00 92.06 199 VAL A N 1
ATOM 1592 C CA . VAL A 1 199 ? -7.037 -12.001 41.151 1.00 92.06 199 VAL A CA 1
ATOM 1593 C C . VAL A 1 199 ? -8.368 -11.972 40.406 1.00 92.06 199 VAL A C 1
ATOM 1595 O O . VAL A 1 199 ? -8.487 -12.497 39.297 1.00 92.06 199 VAL A O 1
ATOM 1598 N N . LYS A 1 200 ? -9.402 -11.377 41.006 1.00 90.31 200 LYS A N 1
ATOM 1599 C CA . LYS A 1 200 ? -10.708 -11.256 40.345 1.00 90.31 200 LYS A CA 1
ATOM 1600 C C . LYS A 1 200 ? -10.666 -10.187 39.254 1.00 90.31 200 LYS A C 1
ATOM 1602 O O . LYS A 1 200 ? -10.095 -9.119 39.443 1.00 90.31 200 LYS A O 1
ATOM 1607 N N . SER A 1 201 ? -11.367 -10.432 38.148 1.00 87.62 201 SER A N 1
ATOM 1608 C CA . SER A 1 201 ? -11.516 -9.482 37.030 1.00 87.62 201 SER A CA 1
ATOM 1609 C C . SER A 1 201 ? -11.994 -8.092 37.492 1.00 87.62 201 SER A C 1
ATOM 1611 O O . SER A 1 201 ? -11.445 -7.072 37.079 1.00 87.62 201 SER A O 1
ATOM 1613 N N . LEU A 1 202 ? -12.930 -8.040 38.453 1.00 86.88 202 LEU A N 1
ATOM 1614 C CA . LEU A 1 202 ? -13.406 -6.779 39.038 1.00 86.88 202 LEU A CA 1
ATOM 1615 C C . LEU A 1 202 ? -12.310 -5.983 39.765 1.00 86.88 202 LEU A C 1
ATOM 1617 O O . LEU A 1 202 ? -12.334 -4.756 39.732 1.00 86.88 202 LEU A O 1
ATOM 1621 N N . GLU A 1 203 ? -11.348 -6.645 40.410 1.00 90.00 203 GLU A N 1
ATOM 1622 C CA . GLU A 1 203 ? -10.245 -5.964 41.105 1.00 90.00 203 GLU A CA 1
ATOM 1623 C C . GLU A 1 203 ? -9.286 -5.321 40.099 1.00 90.00 203 GLU A C 1
ATOM 1625 O O . GLU A 1 203 ? -8.861 -4.179 40.274 1.00 90.00 203 GLU A O 1
ATOM 1630 N N . VAL A 1 204 ? -9.024 -6.016 38.989 1.00 90.69 204 VAL A N 1
ATOM 1631 C CA . VAL A 1 204 ? -8.238 -5.496 37.864 1.00 90.69 204 VAL A CA 1
ATOM 1632 C C . VAL A 1 204 ? -8.919 -4.273 37.245 1.00 90.69 204 VAL A C 1
ATOM 1634 O O . VAL A 1 204 ? -8.274 -3.249 37.013 1.00 90.69 204 VAL A O 1
ATOM 1637 N N . GLN A 1 205 ? -10.235 -4.352 37.029 1.00 88.50 205 GLN A N 1
ATOM 1638 C CA . GLN A 1 205 ? -11.037 -3.243 36.513 1.00 88.50 205 GLN A CA 1
ATOM 1639 C C . GLN A 1 205 ? -11.033 -2.044 37.471 1.00 88.50 205 GLN A C 1
ATOM 1641 O O . GLN A 1 205 ? -10.856 -0.906 37.035 1.00 88.50 205 GLN A O 1
ATOM 1646 N N . ALA A 1 206 ? -11.200 -2.283 38.776 1.00 87.50 206 ALA A N 1
ATOM 1647 C CA . ALA A 1 206 ? -11.173 -1.240 39.798 1.00 87.50 206 ALA A CA 1
ATOM 1648 C C . ALA A 1 206 ? -9.815 -0.525 39.838 1.00 87.50 206 ALA A C 1
ATOM 1650 O O . ALA A 1 206 ? -9.774 0.705 39.848 1.00 87.50 206 ALA A O 1
ATOM 1651 N N . TYR A 1 207 ? -8.713 -1.278 39.761 1.00 89.75 207 TYR A N 1
ATOM 1652 C CA . TYR A 1 207 ? -7.365 -0.718 39.690 1.00 89.75 207 TYR A CA 1
ATOM 1653 C C . TYR A 1 207 ? -7.179 0.160 38.448 1.00 89.75 207 TYR A C 1
ATOM 1655 O O . TYR A 1 207 ? -6.771 1.317 38.558 1.00 89.75 207 TYR A O 1
ATOM 1663 N N . ALA A 1 208 ? -7.538 -0.353 37.267 1.00 88.94 208 ALA A N 1
ATOM 1664 C CA . ALA A 1 208 ? -7.458 0.412 36.025 1.00 88.94 208 ALA A CA 1
ATOM 1665 C C . ALA A 1 208 ? -8.323 1.682 36.080 1.00 88.94 208 ALA A C 1
ATOM 1667 O O . ALA A 1 208 ? -7.941 2.723 35.547 1.00 88.94 208 ALA A O 1
ATOM 1668 N N . ASN A 1 209 ? -9.468 1.628 36.762 1.00 84.94 209 ASN A N 1
ATOM 1669 C CA . ASN A 1 209 ? -10.338 2.782 36.926 1.00 84.94 209 ASN A CA 1
ATOM 1670 C C . ASN A 1 209 ? -9.791 3.841 37.880 1.00 84.94 209 ASN A C 1
ATOM 1672 O O . ASN A 1 209 ? -10.004 5.024 37.612 1.00 84.94 209 ASN A O 1
ATOM 1676 N N . GLN A 1 210 ? -9.103 3.418 38.940 1.00 85.81 210 GLN A N 1
ATOM 1677 C CA . GLN A 1 210 ? -8.522 4.286 39.960 1.00 85.81 210 GLN A CA 1
ATOM 1678 C C . GLN A 1 210 ? -7.224 4.957 39.496 1.00 85.81 210 GLN A C 1
ATOM 1680 O O . GLN A 1 210 ? -7.038 6.148 39.728 1.00 85.81 210 GLN A O 1
ATOM 1685 N N . PHE A 1 211 ? -6.327 4.200 38.860 1.00 88.44 211 PHE A N 1
ATOM 1686 C CA . PHE A 1 211 ? -4.984 4.670 38.495 1.00 88.44 211 PHE A CA 1
ATOM 1687 C C . PHE A 1 211 ? -4.845 5.037 37.015 1.00 88.44 211 PHE A C 1
ATOM 1689 O O . PHE A 1 211 ? -3.848 5.636 36.613 1.00 88.44 211 PHE A O 1
ATOM 1696 N N . GLY A 1 212 ? -5.823 4.666 36.189 1.00 86.69 212 GLY A N 1
ATOM 1697 C CA . GLY A 1 212 ? -5.809 4.937 34.761 1.00 86.69 212 GLY A CA 1
ATOM 1698 C C . GLY A 1 212 ? -6.103 6.396 34.452 1.00 86.69 212 GLY A C 1
ATOM 1699 O O . GLY A 1 212 ? -7.098 6.959 34.907 1.00 86.69 212 GLY A O 1
ATOM 1700 N N . VAL A 1 213 ? -5.262 6.989 33.611 1.00 84.75 213 VAL A N 1
ATOM 1701 C CA . VAL A 1 213 ? -5.417 8.368 33.149 1.00 84.75 213 VAL A CA 1
ATOM 1702 C C . VAL A 1 213 ? -5.955 8.357 31.729 1.00 84.75 213 VAL A C 1
ATOM 1704 O O . VAL A 1 213 ? -5.373 7.726 30.841 1.00 84.75 213 VAL A O 1
ATOM 1707 N N . TRP A 1 214 ? -7.045 9.085 31.499 1.00 78.75 214 TRP A N 1
ATOM 1708 C CA . TRP A 1 214 ? -7.505 9.374 30.149 1.00 78.75 214 TRP A CA 1
ATOM 1709 C C . TRP A 1 214 ? -6.438 10.180 29.419 1.00 78.75 214 TRP A C 1
ATOM 1711 O O . TRP A 1 214 ? -6.069 11.274 29.846 1.00 78.75 214 TRP A O 1
ATOM 1721 N N . LYS A 1 215 ? -5.944 9.651 28.301 1.00 68.69 215 LYS A N 1
ATOM 1722 C CA . LYS A 1 215 ? -5.307 10.518 27.318 1.00 68.69 215 LYS A CA 1
ATOM 1723 C C . LYS A 1 215 ? -6.437 11.108 26.495 1.00 68.69 215 LYS A C 1
ATOM 1725 O O . LYS A 1 215 ? -7.090 10.373 25.761 1.00 68.69 215 LYS A O 1
ATOM 1730 N N . GLY A 1 216 ? -6.691 12.405 26.646 1.00 61.47 216 GLY A N 1
ATOM 1731 C CA . GLY A 1 216 ? -7.495 13.132 25.667 1.00 61.47 216 GLY A CA 1
ATOM 1732 C C . GLY A 1 216 ? -6.826 13.083 24.287 1.00 61.47 216 GLY A C 1
ATOM 1733 O O . GLY A 1 216 ? -5.751 12.513 24.135 1.00 61.47 216 GLY A O 1
ATOM 1734 N N . CYS A 1 217 ? -7.449 13.709 23.294 1.00 59.25 217 CYS A N 1
ATOM 1735 C CA . CYS A 1 217 ? -6.860 14.145 22.025 1.00 59.25 217 CYS A CA 1
ATOM 1736 C C . CYS A 1 217 ? -5.674 13.368 21.403 1.00 59.25 217 CYS A C 1
ATOM 1738 O O . CYS A 1 217 ? -4.548 13.431 21.903 1.00 59.25 217 CYS A O 1
ATOM 1740 N N . ASN A 1 218 ? -5.859 12.806 20.199 1.00 61.28 218 ASN A N 1
ATOM 1741 C CA . ASN A 1 218 ? -4.924 11.856 19.566 1.00 61.28 218 ASN A CA 1
ATOM 1742 C C . ASN A 1 218 ? -4.746 10.573 20.400 1.00 61.28 218 ASN A C 1
ATOM 1744 O O . ASN A 1 218 ? -3.652 10.003 20.484 1.00 61.28 218 ASN A O 1
ATOM 1748 N N . SER A 1 219 ? -5.811 10.162 21.083 1.00 64.56 219 SER A N 1
ATOM 1749 C CA . SER A 1 219 ? -5.880 8.890 21.784 1.00 64.56 219 SER A CA 1
ATOM 1750 C C . SER A 1 219 ? -5.955 7.738 20.785 1.00 64.56 219 SER A C 1
ATOM 1752 O O . SER A 1 219 ? -6.171 7.917 19.590 1.00 64.56 219 SER A O 1
ATOM 1754 N N . ARG A 1 220 ? -5.719 6.527 21.279 1.00 84.06 220 ARG A N 1
ATOM 1755 C CA . ARG A 1 220 ? -5.972 5.307 20.516 1.00 84.06 220 ARG A CA 1
ATOM 1756 C C . ARG A 1 220 ? -7.462 4.989 20.614 1.00 84.06 220 ARG A C 1
ATOM 1758 O O . ARG A 1 220 ? -8.058 5.191 21.676 1.00 84.06 220 ARG A O 1
ATOM 1765 N N . TYR A 1 221 ? -8.039 4.490 19.531 1.00 88.19 221 TYR A N 1
ATOM 1766 C CA . TYR A 1 221 ? -9.474 4.262 19.430 1.00 88.19 221 TYR A CA 1
ATOM 1767 C C . TYR A 1 221 ? -9.818 2.771 19.368 1.00 88.19 221 TYR A C 1
ATOM 1769 O O . TYR A 1 221 ? -9.067 1.938 18.857 1.00 88.19 221 TYR A O 1
ATOM 1777 N N . LEU A 1 222 ? -11.002 2.460 19.882 1.00 93.81 222 LEU A N 1
ATOM 1778 C CA . LEU A 1 222 ? -11.761 1.249 19.627 1.00 93.81 222 LEU A CA 1
ATOM 1779 C C . LEU A 1 222 ? -12.982 1.651 18.810 1.00 93.81 222 LEU A C 1
ATOM 1781 O O . LEU A 1 222 ? -13.788 2.473 19.246 1.00 93.81 222 LEU A O 1
ATOM 1785 N N . TRP A 1 223 ? -13.136 1.030 17.650 1.00 95.44 223 TRP A N 1
ATOM 1786 C CA . TRP A 1 223 ? -14.284 1.194 16.771 1.00 95.44 223 TRP A CA 1
ATOM 1787 C C . TRP A 1 223 ? -15.064 -0.111 16.748 1.00 95.44 223 TRP A C 1
ATOM 1789 O O . TRP A 1 223 ? -14.485 -1.143 16.436 1.00 95.44 223 TRP A O 1
ATOM 1799 N N . ALA A 1 224 ? -16.360 -0.094 17.041 1.00 96.06 224 ALA A N 1
ATOM 1800 C CA . ALA A 1 224 ? -17.214 -1.274 16.901 1.00 96.06 224 ALA A CA 1
ATOM 1801 C C . ALA A 1 224 ? -18.511 -0.910 16.183 1.00 96.06 224 ALA A C 1
ATOM 1803 O O . ALA A 1 224 ? -19.117 0.108 16.495 1.00 96.06 224 ALA A O 1
ATOM 1804 N N . TRP A 1 225 ? -18.969 -1.715 15.230 1.00 95.06 225 TRP A N 1
ATOM 1805 C CA . TRP A 1 225 ? -20.194 -1.424 14.478 1.00 95.06 225 TRP A CA 1
ATOM 1806 C C . TRP A 1 225 ? -20.966 -2.686 14.105 1.00 95.06 225 TRP A C 1
ATOM 1808 O O . TRP A 1 225 ? -20.386 -3.764 13.957 1.00 95.06 225 TRP A O 1
ATOM 1818 N N . SER A 1 226 ? -22.280 -2.534 13.900 1.00 92.44 226 SER A N 1
ATOM 1819 C CA . SER A 1 226 ? -23.107 -3.585 13.293 1.00 92.44 226 SER A CA 1
ATOM 1820 C C . SER A 1 226 ? -22.755 -3.754 11.811 1.00 92.44 226 SER A C 1
ATOM 1822 O O . SER A 1 226 ? -22.728 -2.773 11.064 1.00 92.44 226 SER A O 1
ATOM 1824 N N . THR A 1 227 ? -22.489 -4.974 11.356 1.00 87.38 227 THR A N 1
ATOM 1825 C CA . THR A 1 227 ? -21.957 -5.286 10.004 1.00 87.38 227 THR A CA 1
ATOM 1826 C C . THR A 1 227 ? -23.008 -5.380 8.901 1.00 87.38 227 THR A C 1
ATOM 1828 O O . THR A 1 227 ? -22.798 -5.997 7.859 1.00 87.38 227 THR A O 1
ATOM 1831 N N . GLU A 1 228 ? -24.140 -4.713 9.082 1.00 77.38 228 GLU A N 1
ATOM 1832 C CA . GLU A 1 228 ? -25.126 -4.531 8.020 1.00 77.38 228 GLU A CA 1
ATOM 1833 C C . GLU A 1 228 ? -24.463 -3.946 6.757 1.00 77.38 228 GLU A C 1
ATOM 1835 O O . GLU A 1 228 ? -23.430 -3.277 6.848 1.00 77.38 228 GLU A O 1
ATOM 1840 N N . HIS A 1 229 ? -25.085 -4.104 5.581 1.00 75.12 229 HIS A N 1
ATOM 1841 C CA . HIS A 1 229 ? -24.628 -3.514 4.306 1.00 75.12 229 HIS A CA 1
ATOM 1842 C C . HIS A 1 229 ? -24.732 -1.968 4.253 1.00 75.12 229 HIS A C 1
ATOM 1844 O O . HIS A 1 229 ? -25.013 -1.370 3.214 1.00 75.12 229 HIS A O 1
ATOM 1850 N N . VAL A 1 230 ? -24.517 -1.306 5.387 1.00 83.50 230 VAL A N 1
ATOM 1851 C CA . VAL A 1 230 ? -24.479 0.137 5.592 1.00 83.50 230 VAL A CA 1
ATOM 1852 C C . VAL A 1 230 ? -23.013 0.536 5.826 1.00 83.50 230 VAL A C 1
ATOM 1854 O O . VAL A 1 230 ? -22.373 -0.012 6.718 1.00 83.50 230 VAL A O 1
ATOM 1857 N N . PRO A 1 231 ? -22.426 1.483 5.082 1.00 85.38 231 PRO A N 1
ATOM 1858 C CA . PRO A 1 231 ? -21.036 1.893 5.315 1.00 85.38 231 PRO A CA 1
ATOM 1859 C C . PRO A 1 231 ? -20.878 2.679 6.635 1.00 85.38 231 PRO A C 1
ATOM 1861 O O . PRO A 1 231 ? -21.877 3.080 7.236 1.00 85.38 231 PRO A O 1
ATOM 1864 N N . LEU A 1 232 ? -19.645 2.907 7.119 1.00 88.75 232 LEU A N 1
ATOM 1865 C CA . LEU A 1 232 ? -19.421 3.781 8.292 1.00 88.75 232 LEU A CA 1
ATOM 1866 C C . LEU A 1 232 ? -19.536 5.265 7.948 1.00 88.75 232 LEU A C 1
ATOM 1868 O O . LEU A 1 232 ? -19.931 6.060 8.795 1.00 88.75 232 LEU A O 1
ATOM 1872 N N . HIS A 1 233 ? -19.211 5.636 6.711 1.00 86.69 233 HIS A N 1
ATOM 1873 C CA . HIS A 1 233 ? -19.301 7.006 6.228 1.00 86.69 233 HIS A CA 1
ATOM 1874 C C . HIS A 1 233 ? -19.681 7.063 4.744 1.00 86.69 233 HIS A C 1
ATOM 1876 O O . HIS A 1 233 ? -19.714 6.053 4.042 1.00 86.69 233 HIS A O 1
ATOM 1882 N N . VAL A 1 234 ? -19.969 8.271 4.255 1.00 77.12 234 VAL A N 1
ATOM 1883 C CA . VAL A 1 234 ? -20.175 8.538 2.827 1.00 77.12 234 VAL A CA 1
ATOM 1884 C C . VAL A 1 234 ? -18.834 8.962 2.230 1.00 77.12 234 VAL A C 1
ATOM 1886 O O . VAL A 1 234 ? -18.204 9.884 2.734 1.00 77.12 234 VAL A O 1
ATOM 1889 N N . GLY A 1 235 ? -18.378 8.289 1.175 1.00 76.25 235 GLY A N 1
ATOM 1890 C CA . GLY A 1 235 ? -17.154 8.642 0.450 1.00 76.25 235 GLY A CA 1
ATOM 1891 C C . GLY A 1 235 ? -16.073 7.567 0.486 1.00 76.25 235 GLY A C 1
ATOM 1892 O O . GLY A 1 235 ? -16.308 6.444 0.918 1.00 76.25 235 GLY A O 1
ATOM 1893 N N . VAL A 1 236 ? -14.891 7.929 -0.006 1.00 82.62 236 VAL A N 1
ATOM 1894 C CA . VAL A 1 236 ? -13.736 7.035 -0.139 1.00 82.62 236 VAL A CA 1
ATOM 1895 C C . VAL A 1 236 ? -12.734 7.371 0.952 1.00 82.62 236 VAL A C 1
ATOM 1897 O O . VAL A 1 236 ? -12.363 8.535 1.093 1.00 82.62 236 VAL A O 1
ATOM 1900 N N . THR A 1 237 ? -12.302 6.370 1.715 1.00 88.94 237 THR A N 1
ATOM 1901 C CA . THR A 1 237 ? -11.268 6.540 2.739 1.00 88.94 237 THR A CA 1
ATOM 1902 C C . THR A 1 237 ? -9.935 6.898 2.066 1.00 88.94 237 THR A C 1
ATOM 1904 O O . THR A 1 237 ? -9.463 6.136 1.218 1.00 88.94 237 THR A O 1
ATOM 1907 N N . PRO A 1 238 ? -9.316 8.045 2.397 1.00 90.31 238 PRO A N 1
ATOM 1908 C CA . PRO A 1 238 ? -7.988 8.397 1.910 1.00 90.31 238 PRO A CA 1
ATOM 1909 C C . PRO A 1 238 ? -6.926 7.384 2.346 1.00 90.31 238 PRO A C 1
ATOM 1911 O O . PRO A 1 238 ? -7.110 6.648 3.316 1.00 90.31 238 PRO A O 1
ATOM 1914 N N . SER A 1 239 ? -5.781 7.401 1.665 1.00 90.38 239 SER A N 1
ATOM 1915 C CA . SER A 1 239 ? -4.613 6.552 1.940 1.00 90.38 239 SER A CA 1
ATOM 1916 C C . SER A 1 239 ? -3.855 6.997 3.198 1.00 90.38 239 SER A C 1
ATOM 1918 O O . SER A 1 239 ? -2.644 7.195 3.167 1.00 90.38 239 SER A O 1
ATOM 1920 N N . PHE A 1 240 ? -4.576 7.202 4.303 1.00 92.25 240 PHE A N 1
ATOM 1921 C CA . PHE A 1 240 ? -3.983 7.526 5.591 1.00 92.25 240 PHE A CA 1
ATOM 1922 C C . PHE A 1 240 ? -3.039 6.411 6.036 1.00 92.25 240 PHE A C 1
ATOM 1924 O O . PHE A 1 240 ? -3.316 5.231 5.834 1.00 92.25 240 PHE A O 1
ATOM 1931 N N . VAL A 1 241 ? -1.956 6.783 6.699 1.00 91.62 241 VAL A N 1
ATOM 1932 C CA . VAL A 1 241 ? -1.032 5.870 7.362 1.00 91.62 241 VAL A CA 1
ATOM 1933 C C . VAL A 1 241 ? -1.615 5.488 8.725 1.00 91.62 241 VAL A C 1
ATOM 1935 O O . VAL A 1 241 ? -1.903 6.359 9.551 1.00 91.62 241 VAL A O 1
ATOM 1938 N N . TYR A 1 242 ? -1.814 4.193 8.968 1.00 90.94 242 TYR A N 1
ATOM 1939 C CA . TYR A 1 242 ? -2.414 3.687 10.203 1.00 90.94 242 TYR A CA 1
ATOM 1940 C C . TYR A 1 242 ? -1.590 4.103 11.431 1.00 90.94 242 TYR A C 1
ATOM 1942 O O . TYR A 1 242 ? -0.360 4.027 11.418 1.00 90.94 242 TYR A O 1
ATOM 1950 N N . GLY A 1 243 ? -2.255 4.541 12.504 1.00 84.94 243 GLY A N 1
ATOM 1951 C CA . GLY A 1 243 ? -1.604 4.870 13.778 1.00 84.94 243 GLY A CA 1
ATOM 1952 C C . GLY A 1 243 ? -0.803 6.181 13.802 1.00 84.94 243 GLY A C 1
ATOM 1953 O O . GLY A 1 243 ? -0.192 6.489 14.822 1.00 84.94 243 GLY A O 1
ATOM 1954 N N . HIS A 1 244 ? -0.823 6.978 12.727 1.00 83.75 244 HIS A N 1
ATOM 1955 C CA . HIS A 1 244 ? -0.060 8.232 12.613 1.00 83.75 244 HIS A CA 1
ATOM 1956 C C . HIS A 1 244 ? -0.964 9.479 12.673 1.00 83.75 244 HIS A C 1
ATOM 1958 O O . HIS A 1 244 ? -0.796 10.426 11.911 1.00 83.75 244 HIS A O 1
ATOM 1964 N N . GLY A 1 245 ? -1.947 9.475 13.584 1.00 80.06 245 GLY A N 1
ATOM 1965 C CA . GLY A 1 245 ? -2.875 10.589 13.845 1.00 80.06 245 GLY A CA 1
ATOM 1966 C C . GLY A 1 245 ? -3.835 10.922 12.694 1.00 80.06 245 GLY A C 1
ATOM 1967 O O . GLY A 1 245 ? -3.693 10.393 11.591 1.00 80.06 245 GLY A O 1
ATOM 1968 N N . PHE A 1 246 ? -4.814 11.791 12.960 1.00 82.38 246 PHE A N 1
ATOM 1969 C CA . PHE A 1 246 ? -5.815 12.368 12.041 1.00 82.38 246 PHE A CA 1
ATOM 1970 C C . PHE A 1 246 ? -6.801 11.405 11.369 1.00 82.38 246 PHE A C 1
ATOM 1972 O O . PHE A 1 246 ? -7.909 11.824 11.053 1.00 82.38 246 PHE A O 1
ATOM 1979 N N . HIS A 1 247 ? -6.433 10.152 11.116 1.00 88.12 247 HIS A N 1
ATOM 1980 C CA . HIS A 1 247 ? -7.293 9.172 10.452 1.00 88.12 247 HIS A CA 1
ATOM 1981 C C . HIS A 1 247 ? -8.513 8.788 11.301 1.00 88.12 247 HIS A C 1
ATOM 1983 O O . HIS A 1 247 ? -9.617 8.708 10.763 1.00 88.12 247 HIS A O 1
ATOM 1989 N N . ASP A 1 248 ? -8.337 8.622 12.616 1.00 87.50 248 ASP A N 1
ATOM 1990 C CA . ASP A 1 248 ? -9.429 8.365 13.557 1.00 87.50 248 ASP A CA 1
ATOM 1991 C C . ASP A 1 248 ? -10.368 9.576 13.673 1.00 87.50 248 ASP A C 1
ATOM 1993 O O . ASP A 1 248 ? -11.586 9.444 13.535 1.00 87.50 248 ASP A O 1
ATOM 1997 N N . GLU A 1 249 ? -9.813 10.781 13.853 1.00 83.88 249 GLU A N 1
ATOM 1998 C CA . GLU A 1 249 ? -10.601 12.015 13.940 1.00 83.88 249 GLU A CA 1
ATOM 1999 C C . GLU A 1 249 ? -11.345 12.305 12.632 1.00 83.88 249 GLU A C 1
ATOM 2001 O O . GLU A 1 249 ? -12.491 12.766 12.648 1.00 83.88 249 GLU A O 1
ATOM 2006 N N . TRP A 1 250 ? -10.713 12.009 11.493 1.00 87.56 250 TRP A N 1
ATOM 2007 C CA . TRP A 1 250 ? -11.340 12.087 10.181 1.00 87.56 250 TRP A CA 1
ATOM 2008 C C . TRP A 1 250 ? -12.502 11.101 10.072 1.00 87.56 250 TRP A C 1
ATOM 2010 O O . TRP A 1 250 ? -13.610 11.514 9.733 1.00 87.56 250 TRP A O 1
ATOM 2020 N N . LEU A 1 251 ? -12.302 9.824 10.424 1.00 90.00 251 LEU A N 1
ATOM 2021 C CA . LEU A 1 251 ? -13.359 8.813 10.356 1.00 90.00 251 LEU A CA 1
ATOM 2022 C C . LEU A 1 251 ? -14.538 9.163 11.272 1.00 90.00 251 LEU A C 1
ATOM 2024 O O . LEU A 1 251 ? -15.686 9.060 10.839 1.00 90.00 251 LEU A O 1
ATOM 2028 N N . LEU A 1 252 ? -14.274 9.620 12.502 1.00 88.19 252 LEU A N 1
ATOM 2029 C CA . LEU A 1 252 ? -15.315 10.042 13.447 1.00 88.19 252 LEU A CA 1
ATOM 2030 C C . LEU A 1 252 ? -16.157 11.166 12.842 1.00 88.19 252 LEU A C 1
ATOM 2032 O O . LEU A 1 252 ? -17.391 11.125 12.855 1.00 88.19 252 LEU A O 1
ATOM 2036 N N . ASN A 1 253 ? -15.469 12.163 12.289 1.00 84.44 253 ASN A N 1
ATOM 2037 C CA . ASN A 1 253 ? -16.087 13.313 11.658 1.00 84.44 253 ASN A CA 1
ATOM 2038 C C . ASN A 1 253 ? -16.937 12.915 10.441 1.00 84.44 2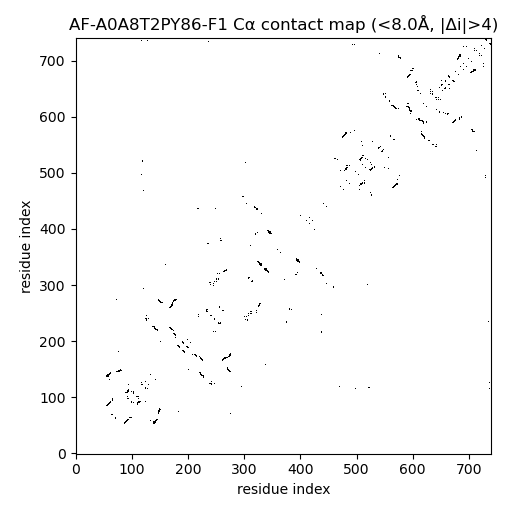53 ASN A C 1
ATOM 2040 O O . ASN A 1 253 ? -18.077 13.373 10.321 1.00 84.44 253 ASN A O 1
ATOM 2044 N N . GLU A 1 254 ? -16.434 12.048 9.561 1.00 85.75 254 GLU A N 1
ATOM 2045 C CA . GLU A 1 254 ? -17.194 11.574 8.401 1.00 85.75 254 GLU A CA 1
ATOM 2046 C C . GLU A 1 254 ? -18.392 10.707 8.811 1.00 85.75 254 GLU A C 1
ATOM 2048 O O . GLU A 1 254 ? -19.487 10.866 8.260 1.00 85.75 254 GLU A O 1
ATOM 2053 N N . ALA A 1 255 ? -18.229 9.832 9.809 1.00 88.19 255 ALA A N 1
ATOM 2054 C CA . ALA A 1 255 ? -19.310 8.997 10.321 1.00 88.19 255 ALA A CA 1
ATOM 2055 C C . ALA A 1 255 ? -20.458 9.859 10.870 1.00 88.19 255 ALA A C 1
ATOM 2057 O O . ALA A 1 255 ? -21.611 9.699 10.459 1.00 88.19 255 ALA A O 1
ATOM 2058 N N . LEU A 1 256 ? -20.147 10.854 11.706 1.00 81.00 256 LEU A N 1
ATOM 2059 C CA . LEU A 1 256 ? -21.130 11.803 12.237 1.00 81.00 256 LEU A CA 1
ATOM 2060 C C . LEU A 1 256 ? -21.760 12.685 11.152 1.00 81.00 256 LEU A C 1
ATOM 2062 O O . LEU A 1 256 ? -22.976 12.894 11.153 1.00 81.00 256 LEU A O 1
ATOM 2066 N N . SER A 1 257 ? -20.951 13.184 10.214 1.00 76.25 257 SER A N 1
ATOM 2067 C CA . SER A 1 257 ? -21.413 14.053 9.123 1.00 76.25 257 SER A CA 1
ATOM 2068 C C . SER A 1 257 ? -22.358 13.336 8.166 1.00 76.25 257 SER A C 1
ATOM 2070 O O . SER A 1 257 ? -23.282 13.954 7.629 1.00 76.25 257 SER A O 1
ATOM 2072 N N . SER A 1 258 ? -22.132 12.040 7.945 1.00 79.00 258 SER A N 1
ATOM 2073 C CA . SER A 1 258 ? -22.929 11.229 7.027 1.00 79.00 258 SER A CA 1
ATOM 2074 C C . SER A 1 258 ? -24.360 10.993 7.522 1.00 79.00 258 SER A C 1
ATOM 2076 O O . SER A 1 258 ? -25.290 10.950 6.711 1.00 79.00 258 SER A O 1
ATOM 2078 N N . GLY A 1 259 ? -24.544 10.854 8.842 1.00 74.50 259 GLY A N 1
ATOM 2079 C CA . GLY A 1 259 ? -25.839 10.587 9.469 1.00 74.50 259 GLY A CA 1
ATOM 2080 C C . GLY A 1 259 ? -26.466 9.237 9.094 1.00 74.50 259 GLY A C 1
ATOM 2081 O O . GLY A 1 259 ? -27.677 9.074 9.257 1.00 74.50 259 GLY A O 1
ATOM 2082 N N . ILE A 1 260 ? -25.678 8.291 8.567 1.00 81.31 260 ILE A N 1
ATOM 2083 C CA . ILE A 1 260 ? -26.160 6.967 8.126 1.00 81.31 260 ILE A CA 1
ATOM 2084 C C . ILE A 1 260 ? -26.234 5.944 9.266 1.00 81.31 260 ILE A C 1
ATOM 2086 O O . ILE A 1 260 ? -27.019 5.004 9.186 1.00 81.31 260 ILE A O 1
ATOM 2090 N N . ARG A 1 261 ? -25.453 6.149 10.333 1.00 86.31 261 ARG A N 1
ATOM 2091 C CA . ARG A 1 261 ? -25.414 5.324 11.548 1.00 86.31 261 ARG A CA 1
ATOM 2092 C C . ARG A 1 261 ? -25.591 6.196 12.783 1.00 86.31 261 ARG A C 1
ATOM 2094 O O . ARG A 1 261 ? -25.236 7.376 12.778 1.00 86.31 261 ARG A O 1
ATOM 2101 N N . PHE A 1 262 ? -26.111 5.607 13.855 1.00 85.88 262 PHE A N 1
ATOM 2102 C CA . PHE A 1 262 ? -26.033 6.225 15.176 1.00 85.88 262 PHE A CA 1
ATOM 2103 C C . PHE A 1 262 ? -24.626 6.040 15.735 1.00 85.88 262 PHE A C 1
ATOM 2105 O O . PHE A 1 262 ? -24.194 4.911 15.937 1.00 85.88 262 PHE A O 1
ATOM 2112 N N . VAL A 1 263 ? -23.918 7.143 15.963 1.00 89.19 263 VAL A N 1
ATOM 2113 C CA . VAL A 1 263 ? -22.561 7.130 16.515 1.00 89.19 263 VAL A CA 1
ATOM 2114 C C . VAL A 1 263 ? -22.638 7.415 18.010 1.00 89.19 263 VAL A C 1
ATOM 2116 O O . VAL A 1 263 ? -23.269 8.400 18.388 1.00 89.19 263 VAL A O 1
ATOM 2119 N N . PHE A 1 264 ? -22.000 6.593 18.839 1.00 88.81 264 PHE A N 1
ATOM 2120 C CA . PHE A 1 264 ? -21.957 6.767 20.290 1.00 88.81 264 PHE A CA 1
ATOM 2121 C C . PHE A 1 264 ? -20.523 6.713 20.815 1.00 88.81 264 PHE A C 1
ATOM 2123 O O . PHE A 1 264 ? -19.741 5.867 20.384 1.00 88.81 264 PHE A O 1
ATOM 2130 N N . ASP A 1 265 ? -20.203 7.578 21.775 1.00 89.25 265 ASP A N 1
ATOM 2131 C CA . ASP A 1 265 ? -18.987 7.455 22.583 1.00 89.25 265 ASP A CA 1
ATOM 2132 C C . ASP A 1 265 ? -19.247 6.478 23.734 1.00 89.25 265 ASP A C 1
ATOM 2134 O O . ASP A 1 265 ? -20.071 6.744 24.605 1.00 89.25 265 ASP A O 1
ATOM 2138 N N . ALA A 1 266 ? -18.575 5.332 23.717 1.00 91.25 266 ALA A N 1
ATOM 2139 C CA . ALA A 1 266 ? -18.704 4.273 24.711 1.00 91.25 266 ALA A CA 1
ATOM 2140 C C . ALA A 1 266 ? -17.492 4.183 25.651 1.00 91.25 266 ALA A C 1
ATOM 2142 O O . ALA A 1 266 ? -17.345 3.173 26.337 1.00 91.25 266 ALA A O 1
ATOM 2143 N N . SER A 1 267 ? -16.643 5.217 25.712 1.00 87.44 267 SER A N 1
ATOM 2144 C CA . SER A 1 267 ? -15.458 5.235 26.589 1.00 87.44 267 SER A CA 1
ATOM 2145 C C . SER A 1 267 ? -15.818 5.017 28.066 1.00 87.44 267 SER A C 1
ATOM 2147 O O . SER A 1 267 ? -15.063 4.403 28.805 1.00 87.44 267 SER A O 1
ATOM 2149 N N . ASP A 1 268 ? -16.998 5.468 28.494 1.00 84.06 268 ASP A N 1
ATOM 2150 C CA . ASP A 1 268 ? -17.507 5.268 29.857 1.00 84.06 268 ASP A CA 1
ATOM 2151 C C . ASP A 1 268 ? -18.148 3.895 30.097 1.00 84.06 268 ASP A C 1
ATOM 2153 O O . ASP A 1 268 ? -18.169 3.401 31.223 1.00 84.06 268 ASP A O 1
ATOM 2157 N N . ALA A 1 269 ? -18.733 3.293 29.060 1.00 87.25 269 ALA A N 1
ATOM 2158 C CA . ALA A 1 269 ? -19.412 2.002 29.162 1.00 87.25 269 ALA A CA 1
ATOM 2159 C C . ALA A 1 269 ? -18.458 0.808 29.005 1.00 87.25 269 ALA A C 1
ATOM 2161 O O . ALA A 1 269 ? -18.781 -0.290 29.460 1.00 87.25 269 ALA A O 1
ATOM 2162 N N . ILE A 1 270 ? -17.312 1.019 28.351 1.00 90.94 270 ILE A N 1
ATOM 2163 C CA . ILE A 1 270 ? -16.311 -0.004 28.053 1.00 90.94 270 ILE A CA 1
ATOM 2164 C C . ILE A 1 270 ? -15.044 0.302 28.847 1.00 90.94 270 ILE A C 1
ATOM 2166 O O . ILE A 1 270 ? -14.322 1.252 28.547 1.00 90.94 270 ILE A O 1
ATOM 2170 N N . SER A 1 271 ? -14.722 -0.549 29.819 1.00 90.62 271 SER A N 1
ATOM 2171 C CA . SER A 1 271 ? -13.450 -0.470 30.526 1.00 90.62 271 SER A CA 1
ATOM 2172 C C . SER A 1 271 ? -12.352 -1.074 29.661 1.00 90.62 271 SER A C 1
ATOM 2174 O O . SER A 1 271 ? -12.201 -2.294 29.560 1.00 90.62 271 SER A O 1
ATOM 2176 N N . ALA A 1 272 ? -11.565 -0.194 29.051 1.00 92.31 272 ALA A N 1
ATOM 2177 C CA . ALA A 1 272 ? -10.362 -0.545 28.317 1.00 92.31 272 ALA A CA 1
ATOM 2178 C C . ALA A 1 272 ? -9.149 0.183 28.901 1.00 92.31 272 ALA A C 1
ATOM 2180 O O . ALA A 1 272 ? -9.245 1.340 29.326 1.00 92.31 272 ALA A O 1
ATOM 2181 N N . PHE A 1 273 ? -7.990 -0.473 28.898 1.00 92.19 273 PHE A N 1
ATOM 2182 C CA . PHE A 1 273 ? -6.740 0.152 29.323 1.00 92.19 273 PHE A CA 1
ATOM 2183 C C . PHE A 1 273 ? -5.525 -0.364 28.555 1.00 92.19 273 PHE A C 1
ATOM 2185 O O . PHE A 1 273 ? -5.555 -1.433 27.952 1.00 92.19 273 PHE A O 1
ATOM 2192 N N . TYR A 1 274 ? -4.437 0.399 28.594 1.00 91.56 274 TYR A N 1
ATOM 2193 C CA . TYR A 1 274 ? -3.151 0.019 28.013 1.00 91.56 274 TYR A CA 1
ATOM 2194 C C . TYR A 1 274 ? -1.994 0.618 28.816 1.00 91.56 274 TYR A C 1
ATOM 2196 O O . TYR A 1 274 ? -2.153 1.605 29.538 1.00 91.56 274 TYR A O 1
ATOM 2204 N N . LEU A 1 275 ? -0.809 0.027 28.679 1.00 88.44 275 LEU A N 1
ATOM 2205 C CA . LEU A 1 275 ? 0.389 0.482 29.378 1.00 88.44 275 LEU A CA 1
ATOM 2206 C C . LEU A 1 275 ? 1.113 1.582 28.594 1.00 88.44 275 LEU A C 1
ATOM 2208 O O . LEU A 1 275 ? 1.456 1.421 27.422 1.00 88.44 275 LEU A O 1
ATOM 2212 N N . THR A 1 276 ? 1.376 2.712 29.246 1.00 80.56 276 THR A N 1
ATOM 2213 C CA . THR A 1 276 ? 2.225 3.769 28.700 1.00 80.56 276 THR A CA 1
ATOM 2214 C C . THR A 1 276 ? 3.685 3.401 28.849 1.00 80.56 276 THR A C 1
ATOM 2216 O O . THR A 1 276 ? 4.127 2.980 29.912 1.00 80.56 276 THR A O 1
ATOM 2219 N N . ARG A 1 277 ? 4.457 3.649 27.798 1.00 71.19 277 ARG A N 1
ATOM 2220 C CA . ARG A 1 277 ? 5.912 3.565 27.856 1.00 71.19 277 ARG A CA 1
ATOM 2221 C C . ARG A 1 277 ? 6.456 4.911 28.317 1.00 71.19 277 ARG A C 1
ATOM 2223 O O . ARG A 1 277 ? 6.088 5.931 27.731 1.00 71.19 277 ARG A O 1
ATOM 2230 N N . GLU A 1 278 ? 7.352 4.916 29.299 1.00 46.38 278 GLU A N 1
ATOM 2231 C CA . GLU A 1 278 ? 8.289 6.029 29.430 1.00 46.38 278 GLU A CA 1
ATOM 2232 C C . GLU A 1 278 ? 9.063 6.120 28.114 1.00 46.38 278 GLU A C 1
ATOM 2234 O O . GLU A 1 278 ? 9.647 5.142 27.632 1.00 46.38 278 GLU A O 1
ATOM 2239 N N . SER A 1 279 ? 8.987 7.277 27.465 1.00 36.41 279 SER A N 1
ATOM 2240 C CA . SER A 1 279 ? 9.796 7.564 26.294 1.00 36.41 279 SER A CA 1
ATOM 2241 C C . SER A 1 279 ? 11.242 7.714 26.755 1.00 36.41 279 SER A C 1
ATOM 2243 O O . SER A 1 279 ? 11.702 8.831 26.990 1.00 36.41 279 SER A O 1
ATOM 2245 N N . ASN A 1 280 ? 11.969 6.602 26.865 1.00 29.69 280 ASN A N 1
ATOM 2246 C CA . ASN A 1 280 ? 13.424 6.641 26.819 1.00 29.69 280 ASN A CA 1
ATOM 2247 C C . ASN A 1 280 ? 13.812 7.124 25.420 1.00 29.69 280 ASN A C 1
ATOM 2249 O O . ASN A 1 280 ? 14.042 6.349 24.499 1.00 29.69 280 ASN A O 1
ATOM 2253 N N . SER A 1 281 ? 13.848 8.445 25.275 1.00 30.12 281 SER A N 1
ATOM 2254 C CA . SER A 1 281 ? 14.465 9.190 24.180 1.00 30.12 281 SER A CA 1
ATOM 2255 C C . SER A 1 281 ? 15.996 9.156 24.288 1.00 30.12 281 SER A C 1
ATOM 2257 O O . SER A 1 281 ? 16.680 10.117 23.957 1.00 30.12 281 SER A O 1
ATOM 2259 N N . TYR A 1 282 ? 16.544 8.031 24.743 1.00 30.61 282 TYR A N 1
ATOM 2260 C CA . TYR A 1 282 ? 17.972 7.802 24.864 1.00 30.61 282 TYR A CA 1
ATOM 2261 C C . TYR A 1 282 ? 18.340 6.567 24.053 1.00 30.61 282 TYR A C 1
ATOM 2263 O O . TYR A 1 282 ? 17.944 5.457 24.405 1.00 30.61 282 TYR A O 1
ATOM 2271 N N . GLY A 1 283 ? 19.128 6.774 22.995 1.00 32.66 283 GLY A N 1
ATOM 2272 C CA . GLY A 1 283 ? 20.046 5.733 22.538 1.00 32.66 283 GLY A CA 1
ATOM 2273 C C . GLY A 1 283 ? 20.025 5.317 21.071 1.00 32.66 283 GLY A C 1
ATOM 2274 O O . GLY A 1 283 ? 20.531 4.241 20.792 1.00 32.66 283 GLY A O 1
ATOM 2275 N N . GLU A 1 284 ? 19.533 6.117 20.126 1.00 31.00 284 GLU A N 1
ATOM 2276 C CA . GLU A 1 284 ? 20.019 5.990 18.742 1.00 31.00 284 GLU A CA 1
ATOM 2277 C C . GLU A 1 284 ? 20.691 7.309 18.359 1.00 31.00 284 GLU A C 1
ATOM 2279 O O . GLU A 1 284 ? 20.051 8.279 17.967 1.00 31.00 284 GLU A O 1
ATOM 2284 N N . VAL A 1 285 ? 22.005 7.382 18.566 1.00 32.97 285 VAL A N 1
ATOM 2285 C CA . VAL A 1 285 ? 22.839 8.457 18.022 1.00 32.97 285 VAL A CA 1
ATOM 2286 C C . VAL A 1 285 ? 23.432 7.916 16.726 1.00 32.97 285 VAL A C 1
ATOM 2288 O O . VAL A 1 285 ? 24.273 7.023 16.755 1.00 32.97 285 VAL A O 1
ATOM 2291 N N . GLY A 1 286 ? 22.939 8.412 15.592 1.00 42.72 286 GLY A N 1
ATOM 2292 C CA . GLY A 1 286 ? 23.380 8.029 14.248 1.00 42.72 286 GLY A CA 1
ATOM 2293 C C . GLY A 1 286 ? 22.352 8.403 13.175 1.00 42.72 286 GLY A C 1
ATOM 2294 O O . GLY A 1 286 ? 21.208 8.736 13.491 1.00 42.72 286 GLY A O 1
ATOM 2295 N N . ASP A 1 287 ? 22.736 8.324 11.898 1.00 45.50 287 ASP A N 1
ATOM 2296 C CA . ASP A 1 287 ? 21.876 8.673 10.751 1.00 45.50 287 ASP A CA 1
ATOM 2297 C C . ASP A 1 287 ? 20.528 7.927 10.744 1.00 45.50 287 ASP A C 1
ATOM 2299 O O . ASP A 1 287 ? 19.510 8.488 10.328 1.00 45.50 287 ASP A O 1
ATOM 2303 N N . ALA A 1 288 ? 20.481 6.705 11.286 1.00 44.38 288 ALA A N 1
ATOM 2304 C CA . ALA A 1 288 ? 19.267 5.898 11.422 1.00 44.38 288 ALA A CA 1
ATOM 2305 C C . ALA A 1 288 ? 18.183 6.560 12.296 1.00 44.38 288 ALA A C 1
ATOM 2307 O O . ALA A 1 288 ? 17.004 6.536 11.933 1.00 44.38 288 ALA A O 1
ATOM 2308 N N . ALA A 1 289 ? 18.571 7.235 13.382 1.00 47.66 289 ALA A N 1
ATOM 2309 C CA . ALA A 1 289 ? 17.641 7.950 14.255 1.00 47.66 289 ALA A CA 1
ATOM 2310 C C . ALA A 1 289 ? 17.033 9.170 13.558 1.00 47.66 289 ALA A C 1
ATOM 2312 O O . ALA A 1 289 ? 15.847 9.466 13.713 1.00 47.66 289 ALA A O 1
ATOM 2313 N N . SER A 1 290 ? 17.836 9.853 12.734 1.00 55.38 290 SER A N 1
ATOM 2314 C CA . SER A 1 290 ? 17.374 10.979 11.922 1.00 55.38 290 SER A CA 1
ATOM 2315 C C . SER A 1 290 ? 16.366 10.524 10.859 1.00 55.38 290 SER A C 1
ATOM 2317 O O . SER A 1 290 ? 15.334 11.170 10.668 1.00 55.38 290 SER A O 1
ATOM 2319 N N . LEU A 1 291 ? 16.609 9.371 10.224 1.00 54.19 291 LEU A N 1
ATOM 2320 C CA . LEU A 1 291 ? 15.709 8.764 9.246 1.00 54.19 291 LEU A CA 1
ATOM 2321 C C . LEU A 1 291 ? 14.412 8.278 9.901 1.00 54.19 291 LEU A C 1
ATOM 2323 O O . LEU A 1 291 ? 13.339 8.513 9.353 1.00 54.19 291 LEU A O 1
ATOM 2327 N N . TYR A 1 292 ? 14.478 7.656 11.080 1.00 54.62 292 TYR A N 1
ATOM 2328 C CA . TYR A 1 292 ? 13.295 7.236 11.837 1.00 54.62 292 TYR A CA 1
ATOM 2329 C C . TYR A 1 292 ? 12.449 8.431 12.306 1.00 54.62 292 TYR A C 1
ATOM 2331 O O . TYR A 1 292 ? 11.224 8.423 12.171 1.00 54.62 292 TYR A O 1
ATOM 2339 N N . ALA A 1 293 ? 13.090 9.496 12.794 1.00 56.88 293 ALA A N 1
ATOM 2340 C CA . ALA A 1 293 ? 12.402 10.734 13.148 1.00 56.88 293 ALA A CA 1
ATOM 2341 C C . ALA A 1 293 ? 11.720 11.367 11.923 1.00 56.88 293 ALA A C 1
ATOM 2343 O O . ALA A 1 293 ? 10.544 11.720 11.997 1.00 56.88 293 ALA A O 1
ATOM 2344 N N . ARG A 1 294 ? 12.410 11.438 10.773 1.00 60.75 294 ARG A N 1
ATOM 2345 C CA . ARG A 1 294 ? 11.828 11.923 9.509 1.00 60.75 294 ARG A CA 1
ATOM 2346 C C . ARG A 1 294 ? 10.664 11.050 9.028 1.00 60.75 294 ARG A C 1
ATOM 2348 O O . ARG A 1 294 ? 9.663 11.611 8.592 1.00 60.75 294 ARG A O 1
ATOM 2355 N N . LYS A 1 295 ? 10.753 9.714 9.157 1.00 62.50 295 LYS A N 1
ATOM 2356 C CA . LYS A 1 295 ? 9.664 8.757 8.856 1.00 62.50 295 LYS A CA 1
ATOM 2357 C C . LYS A 1 295 ? 8.379 9.106 9.612 1.00 62.50 295 LYS A C 1
ATOM 2359 O O . LYS A 1 295 ? 7.356 9.386 9.001 1.00 62.50 295 LYS A O 1
ATOM 2364 N N . ASN A 1 296 ? 8.461 9.189 10.936 1.00 64.88 296 ASN A N 1
ATOM 2365 C CA . ASN A 1 296 ? 7.280 9.458 11.760 1.00 64.88 296 ASN A CA 1
ATOM 2366 C C . ASN A 1 296 ? 6.688 10.858 11.523 1.00 64.88 296 ASN A C 1
ATOM 2368 O O . ASN A 1 296 ? 5.477 11.046 11.647 1.00 64.88 296 ASN A O 1
ATOM 2372 N N . ILE A 1 297 ? 7.532 11.849 11.208 1.00 71.31 297 ILE A N 1
ATOM 2373 C CA . ILE A 1 297 ? 7.077 13.215 10.925 1.00 71.31 297 ILE A CA 1
ATOM 2374 C C . ILE A 1 297 ? 6.303 13.252 9.604 1.00 71.31 297 ILE A C 1
ATOM 2376 O O . ILE A 1 297 ? 5.172 13.736 9.604 1.00 71.31 297 ILE A O 1
ATOM 2380 N N . TRP A 1 298 ? 6.846 12.696 8.510 1.00 80.06 298 TRP A N 1
ATOM 2381 C CA . TRP A 1 298 ? 6.142 12.746 7.223 1.00 80.06 298 TRP A CA 1
ATOM 2382 C C . TRP A 1 298 ? 4.824 11.970 7.261 1.00 80.06 298 TRP A C 1
ATOM 2384 O O . TRP A 1 298 ? 3.852 12.457 6.704 1.00 80.06 298 TRP A O 1
ATOM 2394 N N . GLU A 1 299 ? 4.752 10.806 7.920 1.00 84.06 299 GLU A N 1
ATOM 2395 C CA . GLU A 1 299 ? 3.525 9.989 7.962 1.00 84.06 299 GLU A CA 1
ATOM 2396 C C . GLU A 1 299 ? 2.387 10.740 8.647 1.00 84.06 299 GLU A C 1
ATOM 2398 O O . GLU A 1 299 ? 1.257 10.781 8.149 1.00 84.06 299 GLU A O 1
ATOM 2403 N N . ARG A 1 300 ? 2.701 11.400 9.766 1.00 79.44 300 ARG A N 1
ATOM 2404 C CA . ARG A 1 300 ? 1.730 12.211 10.495 1.00 79.44 300 ARG A CA 1
ATOM 2405 C C . ARG A 1 300 ? 1.345 13.472 9.725 1.00 79.44 300 ARG A C 1
ATOM 2407 O O . ARG A 1 300 ? 0.165 13.815 9.674 1.00 79.44 300 ARG A O 1
ATOM 2414 N N . ASP A 1 301 ? 2.313 14.157 9.125 1.00 78.25 301 ASP A N 1
ATOM 2415 C CA . ASP A 1 301 ? 2.060 15.377 8.354 1.00 78.25 301 ASP A CA 1
ATOM 2416 C C . ASP A 1 301 ? 1.268 15.064 7.071 1.00 78.25 301 ASP A C 1
ATOM 2418 O O . ASP A 1 301 ? 0.354 15.804 6.702 1.00 78.25 301 ASP A O 1
ATOM 2422 N N . ASN A 1 302 ? 1.535 13.915 6.447 1.00 83.25 302 ASN A N 1
ATOM 2423 C CA . ASN A 1 302 ? 0.774 13.380 5.324 1.00 83.25 302 ASN A CA 1
ATOM 2424 C C . ASN A 1 302 ? -0.675 13.088 5.722 1.00 83.25 302 ASN A C 1
ATOM 2426 O O . ASN A 1 302 ? -1.598 13.492 5.017 1.00 83.25 302 ASN A O 1
ATOM 2430 N N . ASN A 1 303 ? -0.897 12.458 6.879 1.00 86.88 303 ASN A N 1
ATOM 2431 C CA . ASN A 1 303 ? -2.245 12.262 7.402 1.00 86.88 303 ASN A CA 1
ATOM 2432 C C . ASN A 1 303 ? -2.959 13.588 7.675 1.00 86.88 303 ASN A C 1
ATOM 2434 O O . ASN A 1 303 ? -4.119 13.742 7.302 1.00 86.88 303 ASN A O 1
ATOM 2438 N N . ALA A 1 304 ? -2.279 14.574 8.261 1.00 79.50 304 ALA A N 1
ATOM 2439 C CA . ALA A 1 304 ? -2.853 15.905 8.447 1.00 79.50 304 ALA A CA 1
ATOM 2440 C C . ALA A 1 304 ? -3.260 16.534 7.101 1.00 79.50 304 ALA A C 1
ATOM 2442 O O . ALA A 1 304 ? -4.344 17.107 6.982 1.00 79.50 304 ALA A O 1
ATOM 2443 N N . HIS A 1 305 ? -2.423 16.375 6.071 1.00 78.69 305 HIS A N 1
ATOM 2444 C CA . HIS A 1 305 ? -2.703 16.864 4.726 1.00 78.69 305 HIS A CA 1
ATOM 2445 C C . HIS A 1 305 ? -3.896 16.151 4.079 1.00 78.69 305 HIS A C 1
ATOM 2447 O O . HIS A 1 305 ? -4.782 16.802 3.531 1.00 78.69 305 HIS A O 1
ATOM 2453 N N . LEU A 1 306 ? -3.967 14.821 4.181 1.00 84.69 306 LEU A N 1
ATOM 2454 C CA . LEU A 1 306 ? -5.099 14.034 3.696 1.00 84.69 306 LEU A CA 1
ATOM 2455 C C . LEU A 1 306 ? -6.402 14.422 4.410 1.00 84.69 306 LEU A C 1
ATOM 2457 O O . LEU A 1 306 ? -7.418 14.616 3.748 1.00 84.69 306 LEU A O 1
ATOM 2461 N N . ALA A 1 307 ? -6.375 14.601 5.732 1.00 81.12 307 ALA A N 1
ATOM 2462 C CA . ALA A 1 307 ? -7.550 15.021 6.493 1.00 81.12 307 ALA A CA 1
ATOM 2463 C C . ALA A 1 307 ? -8.007 16.432 6.100 1.00 81.12 307 ALA A C 1
ATOM 2465 O O . ALA A 1 307 ? -9.204 16.701 6.049 1.00 81.12 307 ALA A O 1
ATOM 2466 N N . ALA A 1 308 ? -7.067 17.322 5.773 1.00 74.81 308 ALA A N 1
ATOM 2467 C CA . ALA A 1 308 ? -7.382 18.644 5.254 1.00 74.81 308 ALA A CA 1
ATOM 2468 C C . ALA A 1 308 ? -7.914 18.598 3.812 1.00 74.81 308 ALA A C 1
ATOM 2470 O O . ALA A 1 308 ? -8.785 19.377 3.472 1.00 74.81 308 ALA A O 1
ATOM 2471 N N . LEU A 1 309 ? -7.431 17.716 2.937 1.00 74.06 309 LEU A N 1
ATOM 2472 C CA . LEU A 1 309 ? -7.855 17.710 1.531 1.00 74.06 309 LEU A CA 1
ATOM 2473 C C . LEU A 1 309 ? -9.152 16.934 1.259 1.00 74.06 309 LEU A C 1
ATOM 2475 O O . LEU A 1 309 ? -9.806 17.183 0.242 1.00 74.06 309 LEU A O 1
ATOM 2479 N N . TYR A 1 310 ? -9.511 15.973 2.111 1.00 74.19 310 TYR A N 1
ATOM 2480 C CA . TYR A 1 310 ? -10.573 15.006 1.835 1.00 74.19 310 TYR A CA 1
ATOM 2481 C C . TYR A 1 310 ? -11.690 15.032 2.885 1.00 74.19 310 TYR A C 1
ATOM 2483 O O . TYR A 1 310 ? -11.433 15.122 4.080 1.00 74.19 310 TYR A O 1
ATOM 2491 N N . GLY A 1 311 ? -12.940 14.852 2.445 1.00 73.19 311 GLY A N 1
ATOM 2492 C CA . GLY A 1 311 ? -14.106 14.705 3.330 1.00 73.19 311 GLY A CA 1
ATOM 2493 C C . GLY A 1 311 ? -14.694 16.025 3.843 1.00 73.19 311 GLY A C 1
ATOM 2494 O O . GLY A 1 311 ? -14.336 17.114 3.390 1.00 73.19 311 GLY A O 1
ATOM 2495 N N . SER A 1 312 ? -15.638 15.931 4.783 1.00 70.31 312 SER A N 1
ATOM 2496 C CA . SER A 1 312 ? -16.204 17.089 5.478 1.00 70.31 312 SER A CA 1
ATOM 2497 C C . SER A 1 312 ? -15.219 17.730 6.463 1.00 70.31 312 SER A C 1
ATOM 2499 O O . SER A 1 312 ? -15.409 18.887 6.840 1.00 70.31 312 SER A O 1
ATOM 2501 N N . PHE A 1 313 ? -14.148 17.020 6.834 1.00 71.12 313 PHE A N 1
ATOM 2502 C CA . PHE A 1 313 ? -13.126 17.493 7.772 1.00 71.12 313 PHE A CA 1
ATOM 2503 C C . PHE A 1 313 ? -12.444 18.800 7.325 1.00 71.12 313 PHE A C 1
ATOM 2505 O O . PHE A 1 313 ? -12.154 19.649 8.163 1.00 71.12 313 PHE A O 1
ATOM 2512 N N . TYR A 1 314 ? -12.282 19.028 6.016 1.00 67.12 314 TYR A N 1
ATOM 2513 C CA . TYR A 1 314 ? -11.785 20.299 5.464 1.00 67.12 314 TYR A CA 1
ATOM 2514 C C . TYR A 1 314 ? -12.620 21.519 5.887 1.00 67.12 314 TYR A C 1
ATOM 2516 O O . TYR A 1 314 ? -12.094 22.603 6.128 1.00 67.12 314 TYR A O 1
ATOM 2524 N N . PHE A 1 315 ? -13.940 21.346 5.979 1.00 65.25 315 PHE A N 1
ATOM 2525 C CA . PHE A 1 315 ? -14.885 22.425 6.276 1.00 65.25 315 PHE A CA 1
ATOM 2526 C C . PHE A 1 315 ? -15.078 22.647 7.781 1.00 65.25 315 PHE A C 1
ATOM 2528 O O . PHE A 1 315 ? -15.923 23.447 8.189 1.00 65.25 315 PHE A O 1
ATOM 2535 N N . ARG A 1 316 ? -14.325 21.924 8.614 1.00 67.56 316 ARG A N 1
ATOM 2536 C CA . ARG A 1 316 ? -14.433 21.953 10.066 1.00 67.56 316 ARG A CA 1
ATOM 2537 C C . ARG A 1 316 ? -13.864 23.269 10.630 1.00 67.56 316 ARG A C 1
ATOM 2539 O O . ARG A 1 316 ? -12.686 23.559 10.421 1.00 67.56 316 ARG A O 1
ATOM 2546 N N . PRO A 1 317 ? -14.654 24.074 11.369 1.00 65.88 317 PRO A N 1
ATOM 2547 C CA . PRO A 1 317 ? -14.150 25.294 12.000 1.00 65.88 317 PRO A CA 1
ATOM 2548 C C . PRO A 1 317 ? -13.036 25.021 13.020 1.00 65.88 317 PRO A C 1
ATOM 2550 O O . PRO A 1 317 ? -13.031 23.993 13.691 1.00 65.88 317 PRO A O 1
ATOM 2553 N N . VAL A 1 318 ? -12.146 25.997 13.217 1.00 64.50 318 VAL A N 1
ATOM 2554 C CA . VAL A 1 318 ? -10.971 25.892 14.107 1.00 64.50 318 VAL A CA 1
ATOM 2555 C C . VAL A 1 318 ? -11.334 25.527 15.559 1.00 64.50 318 VAL A C 1
ATOM 2557 O O . VAL A 1 318 ? -10.599 24.799 16.219 1.00 64.50 318 VAL A O 1
ATOM 2560 N N . ASP A 1 319 ? -12.490 25.968 16.052 1.00 64.38 319 ASP A N 1
ATOM 2561 C CA . ASP A 1 319 ? -12.944 25.691 17.425 1.00 64.38 319 ASP A CA 1
ATOM 2562 C C . ASP A 1 319 ? -13.944 24.527 17.519 1.00 64.38 319 ASP A C 1
ATOM 2564 O O . ASP A 1 319 ? -14.528 24.290 18.577 1.00 64.38 319 ASP A O 1
ATOM 2568 N N . PHE A 1 320 ? -14.178 23.810 16.418 1.00 66.31 320 PHE A N 1
ATOM 2569 C CA . PHE A 1 320 ? -15.181 22.756 16.360 1.00 66.31 320 PHE A CA 1
ATOM 2570 C C . PHE A 1 320 ? -14.683 21.463 17.016 1.00 66.31 320 PHE A C 1
ATOM 2572 O O . PHE A 1 320 ? -13.538 21.053 16.811 1.00 66.31 320 PHE A O 1
ATOM 2579 N N . VAL A 1 321 ? -15.570 20.806 17.768 1.00 67.56 321 VAL A N 1
ATOM 2580 C CA . VAL A 1 321 ? -15.373 19.496 18.411 1.00 67.56 321 VAL A CA 1
ATOM 2581 C C . VAL A 1 321 ? -16.567 18.616 18.064 1.00 67.56 321 VAL A C 1
ATOM 2583 O O . VAL A 1 321 ? -17.703 19.015 18.331 1.00 67.56 321 VAL A O 1
ATOM 2586 N N . ASN A 1 322 ? -16.341 17.428 17.504 1.00 70.75 322 ASN A N 1
ATOM 2587 C CA . ASN A 1 322 ? -17.398 16.436 17.382 1.00 70.75 322 ASN A CA 1
ATOM 2588 C C . ASN A 1 322 ? -17.681 15.810 18.750 1.00 70.75 322 ASN A C 1
ATOM 2590 O O . ASN A 1 322 ? -16.796 15.247 19.386 1.00 70.75 322 ASN A O 1
ATOM 2594 N N . MET A 1 323 ? -18.932 15.870 19.196 1.00 73.06 323 MET A N 1
ATOM 2595 C CA . MET A 1 323 ? -19.379 15.167 20.398 1.00 73.06 323 MET A CA 1
ATOM 2596 C C . MET A 1 323 ? -20.530 14.227 20.023 1.00 73.06 323 MET A C 1
ATOM 2598 O O . MET A 1 323 ? -21.666 14.692 19.887 1.00 73.06 323 MET A O 1
ATOM 2602 N N . PRO A 1 324 ? -20.268 12.930 19.774 1.00 80.81 324 PRO A N 1
ATOM 2603 C CA . PRO A 1 324 ? -21.341 11.941 19.675 1.00 80.81 324 PRO A CA 1
ATOM 2604 C C . PRO A 1 324 ? -22.043 11.788 21.038 1.00 80.81 324 PRO A C 1
ATOM 2606 O O . PRO A 1 324 ? -21.430 12.040 22.065 1.00 80.81 324 PRO A O 1
ATOM 2609 N N . PRO A 1 325 ? -23.312 11.363 21.112 1.00 81.19 325 PRO A N 1
ATOM 2610 C CA . PRO A 1 325 ? -23.926 11.008 22.390 1.00 81.19 325 PRO A CA 1
ATOM 2611 C C . PRO A 1 325 ? -23.101 9.947 23.136 1.00 81.19 325 PRO A C 1
ATOM 2613 O O . PRO A 1 325 ? -22.643 8.980 22.528 1.00 81.19 325 PRO A O 1
ATOM 2616 N N . LYS A 1 326 ? -22.936 10.108 24.449 1.00 82.00 326 LYS A N 1
ATOM 2617 C CA . LYS A 1 326 ? -22.233 9.153 25.306 1.00 82.00 326 LYS A CA 1
ATOM 2618 C C . LYS A 1 326 ? -23.144 8.006 25.715 1.00 82.00 326 LYS A C 1
ATOM 2620 O O . LYS A 1 326 ? -24.302 8.226 26.064 1.00 82.00 326 LYS A O 1
ATOM 2625 N N . LEU A 1 327 ? -22.606 6.797 25.708 1.00 84.50 327 LEU A N 1
ATOM 2626 C CA . LEU A 1 327 ? -23.192 5.616 26.316 1.00 84.50 327 LEU A CA 1
ATOM 2627 C C . LEU A 1 327 ? -22.464 5.359 27.634 1.00 84.50 327 LEU A C 1
ATOM 2629 O O . LEU A 1 327 ? -21.255 5.138 27.643 1.00 84.50 327 LEU A O 1
ATOM 2633 N N . ILE A 1 328 ? -23.213 5.376 28.732 1.00 83.00 328 ILE A N 1
ATOM 2634 C CA . ILE A 1 328 ? -22.695 5.086 30.068 1.00 83.00 328 ILE A CA 1
ATOM 2635 C C . ILE A 1 328 ? -23.342 3.820 30.618 1.00 83.00 328 ILE A C 1
ATOM 2637 O O . ILE A 1 328 ? -24.495 3.510 30.303 1.00 83.00 328 ILE A O 1
ATOM 2641 N N . SER A 1 329 ? -22.603 3.104 31.460 1.00 78.88 329 SER A N 1
ATOM 2642 C CA . SER A 1 329 ? -23.104 1.956 32.207 1.00 78.88 329 SER A CA 1
ATOM 2643 C C . SER A 1 329 ? -23.041 2.249 33.703 1.00 78.88 329 SER A C 1
ATOM 2645 O O . SER A 1 329 ? -21.976 2.563 34.224 1.00 78.88 329 SER A O 1
ATOM 2647 N N . CYS A 1 330 ? -24.158 2.070 34.404 1.00 72.50 330 CYS A N 1
ATOM 2648 C CA . CYS A 1 330 ? -24.257 2.245 35.852 1.00 72.50 330 CYS A CA 1
ATOM 2649 C C . CYS A 1 330 ? -24.827 0.980 36.500 1.00 72.50 330 CYS A C 1
ATOM 2651 O O . CYS A 1 330 ? -25.561 0.221 35.868 1.00 72.50 330 CYS A O 1
ATOM 2653 N N . VAL A 1 331 ? -24.502 0.746 37.770 1.00 67.75 331 VAL A N 1
ATOM 2654 C CA . VAL A 1 331 ? -25.092 -0.347 38.551 1.00 67.75 331 VAL A CA 1
ATOM 2655 C C . VAL A 1 331 ? -26.204 0.241 39.410 1.00 67.75 331 VAL A C 1
ATOM 2657 O O . VAL A 1 331 ? -25.933 1.043 40.296 1.00 67.75 331 VAL A O 1
ATOM 2660 N N . ASN A 1 332 ? -27.450 -0.149 39.146 1.00 58.22 332 ASN A N 1
ATOM 2661 C CA . ASN A 1 332 ? -28.615 0.260 39.925 1.00 58.22 332 ASN A CA 1
ATOM 2662 C C . ASN A 1 332 ? -29.271 -0.979 40.553 1.00 58.22 332 ASN A C 1
ATOM 2664 O O . ASN A 1 332 ? -29.658 -1.900 39.836 1.00 58.22 332 ASN A O 1
ATOM 2668 N N . HIS A 1 333 ? -29.354 -1.031 41.887 1.00 57.47 333 HIS A N 1
ATOM 2669 C CA . HIS A 1 333 ? -29.870 -2.183 42.646 1.00 57.47 333 HIS A CA 1
ATOM 2670 C C . HIS A 1 333 ? -29.265 -3.544 42.231 1.00 57.47 333 HIS A C 1
ATOM 2672 O O . HIS A 1 333 ? -29.958 -4.556 42.169 1.00 57.47 333 HIS A O 1
ATOM 2678 N N . GLY A 1 334 ? -27.967 -3.574 41.910 1.00 59.44 334 GLY A N 1
ATOM 2679 C CA . GLY A 1 334 ? -27.270 -4.787 41.460 1.00 59.44 334 GLY A CA 1
ATOM 2680 C C . GLY A 1 334 ? -27.503 -5.166 39.991 1.00 59.44 334 GLY A C 1
ATOM 2681 O O . GLY A 1 334 ? -26.895 -6.119 39.512 1.00 59.44 334 GLY A O 1
ATOM 2682 N N . LEU A 1 335 ? -28.326 -4.414 39.251 1.00 62.09 335 LEU A N 1
ATOM 2683 C CA . LEU A 1 335 ? -28.534 -4.581 37.813 1.00 62.09 335 LEU A CA 1
ATOM 2684 C C . LEU A 1 335 ? -27.757 -3.524 37.028 1.00 62.09 335 LEU A C 1
ATOM 2686 O O . LEU A 1 335 ? -27.767 -2.337 37.356 1.00 62.09 335 LEU A O 1
ATOM 2690 N N . LYS A 1 336 ? -27.099 -3.955 35.952 1.00 69.81 336 LYS A N 1
ATOM 2691 C CA . LYS A 1 336 ? -26.388 -3.061 35.038 1.00 69.81 336 LYS A CA 1
ATOM 2692 C C . LYS A 1 336 ? -27.388 -2.353 34.121 1.00 69.81 336 LYS A C 1
ATOM 2694 O O . LYS A 1 336 ? -28.135 -3.001 33.388 1.00 69.81 336 LYS A O 1
ATOM 2699 N N . VAL A 1 337 ? -27.406 -1.025 34.170 1.00 75.81 337 VAL A N 1
ATOM 2700 C CA . VAL A 1 337 ? -28.295 -0.156 33.392 1.00 75.81 337 VAL A CA 1
ATOM 2701 C C . VAL A 1 337 ? -27.455 0.716 32.468 1.00 75.81 337 VAL A C 1
ATOM 2703 O O . VAL A 1 337 ? -26.500 1.352 32.904 1.00 75.81 337 VAL A O 1
ATOM 2706 N N . PHE A 1 338 ? -27.841 0.769 31.195 1.00 79.38 338 PHE A N 1
ATOM 2707 C CA . PHE A 1 338 ? -27.212 1.627 30.195 1.00 79.38 338 PHE A CA 1
ATOM 2708 C C . PHE A 1 338 ? -28.032 2.898 29.977 1.00 79.38 338 PHE A C 1
ATOM 2710 O O . PHE A 1 338 ? -29.261 2.839 29.888 1.00 79.38 338 PHE A O 1
ATOM 2717 N N . GLN A 1 339 ? -27.357 4.042 29.871 1.00 74.06 339 GLN A N 1
ATOM 2718 C CA . GLN A 1 339 ? -27.991 5.333 29.603 1.00 74.06 339 GLN A CA 1
ATOM 2719 C C . GLN A 1 339 ? -27.267 6.091 28.488 1.00 74.06 339 GLN A C 1
ATOM 2721 O O . GLN A 1 339 ? -26.045 6.024 28.364 1.00 74.06 339 GLN A O 1
ATOM 2726 N N . PHE A 1 340 ? -28.037 6.837 27.694 1.00 75.19 340 PHE A N 1
ATOM 2727 C CA . PHE A 1 340 ? -27.516 7.713 26.647 1.00 75.19 340 PHE A CA 1
ATOM 2728 C C . PHE A 1 340 ? -27.514 9.162 27.131 1.00 75.19 340 PHE A C 1
ATOM 2730 O O . PHE A 1 340 ? -28.575 9.709 27.437 1.00 75.19 340 PHE A O 1
ATOM 2737 N N . ILE A 1 341 ? -26.345 9.797 27.147 1.00 69.81 341 ILE A N 1
ATOM 2738 C CA . ILE A 1 341 ? -26.175 11.208 27.495 1.00 69.81 341 ILE A CA 1
ATOM 2739 C C . ILE A 1 341 ? -25.881 11.995 26.223 1.00 69.81 341 ILE A C 1
ATOM 2741 O O . ILE A 1 341 ? -24.888 11.767 25.535 1.00 69.81 341 ILE A O 1
ATOM 2745 N N . TYR A 1 342 ? -26.748 12.951 25.909 1.00 67.25 342 TYR A N 1
ATOM 2746 C CA . TYR A 1 342 ? -26.588 13.807 24.740 1.00 67.25 342 TYR A CA 1
ATOM 2747 C C . TYR A 1 342 ? -25.842 15.089 25.121 1.00 67.25 342 TYR A C 1
ATOM 2749 O O . TYR A 1 342 ? -26.109 15.653 26.184 1.00 67.25 342 TYR A O 1
ATOM 2757 N N . PRO A 1 343 ? -24.932 15.585 24.270 1.00 64.75 343 PRO A N 1
ATOM 2758 C CA . PRO A 1 343 ? -24.260 16.850 24.527 1.00 64.75 343 PRO A CA 1
ATOM 2759 C C . PRO A 1 343 ? -25.267 18.011 24.451 1.00 64.75 343 PRO A C 1
ATOM 2761 O O . PRO A 1 343 ? -26.034 18.123 23.490 1.00 64.75 343 PRO A O 1
ATOM 2764 N N . GLN A 1 344 ? -25.258 18.893 25.451 1.00 55.22 344 GLN A N 1
ATOM 2765 C CA . GLN A 1 344 ? -25.984 20.161 25.436 1.00 55.22 344 GLN A CA 1
ATOM 2766 C C . GLN A 1 344 ? -25.106 21.254 24.825 1.00 55.22 344 GLN A C 1
ATOM 2768 O O . GLN A 1 344 ? -23.921 21.383 25.143 1.00 55.22 344 GLN A O 1
ATOM 2773 N N . SER A 1 345 ? -25.690 22.047 23.924 1.00 50.25 345 SER A N 1
ATOM 2774 C CA . SER A 1 345 ? -25.018 23.206 23.342 1.00 50.25 345 SER A CA 1
ATOM 2775 C C . SER A 1 345 ? -25.432 24.492 24.040 1.00 50.25 345 SER A C 1
ATOM 2777 O O . SER A 1 345 ? -26.587 24.898 23.899 1.00 50.25 345 SER A O 1
ATOM 2779 N N . ASP A 1 346 ? -24.477 25.178 24.663 1.00 43.69 346 ASP A N 1
ATOM 2780 C CA . ASP A 1 346 ? -24.673 26.549 25.123 1.00 43.69 346 ASP A CA 1
ATOM 2781 C C . ASP A 1 346 ? -24.618 27.466 23.886 1.00 43.69 346 ASP A C 1
ATOM 2783 O O . ASP A 1 346 ? -23.559 27.669 23.281 1.00 43.69 346 ASP A O 1
ATOM 2787 N N . MET A 1 347 ? -25.771 27.983 23.443 1.00 37.66 347 MET A N 1
ATOM 2788 C CA . MET A 1 347 ? -25.795 29.083 22.475 1.00 37.66 347 MET A CA 1
ATOM 2789 C C . MET A 1 347 ? -25.341 30.347 23.198 1.00 37.66 347 MET A C 1
ATOM 2791 O O . MET A 1 347 ? -25.999 30.779 24.137 1.00 37.66 347 MET A O 1
ATOM 2795 N N . ASN A 1 348 ? -24.236 30.948 22.758 1.00 36.31 348 ASN A N 1
ATOM 2796 C CA . ASN A 1 348 ? -23.826 32.261 23.240 1.00 36.31 348 ASN A CA 1
ATOM 2797 C C . ASN A 1 348 ? -24.350 33.326 22.251 1.00 36.31 348 ASN A C 1
ATOM 2799 O O . ASN A 1 348 ? -23.759 33.477 21.179 1.00 36.31 348 ASN A O 1
ATOM 2803 N N . PRO A 1 349 ? -25.460 34.033 22.547 1.00 34.53 349 PRO A N 1
ATOM 2804 C CA . PRO A 1 349 ? -26.102 34.961 21.607 1.00 34.53 349 PRO A CA 1
ATOM 2805 C C . PRO A 1 349 ? -25.248 36.196 21.264 1.00 34.53 349 PRO A C 1
ATOM 2807 O O . PRO A 1 349 ? -25.533 36.894 20.299 1.00 34.53 349 PRO A O 1
ATOM 2810 N N . ALA A 1 350 ? -24.156 36.454 21.992 1.00 37.00 350 ALA A N 1
ATOM 2811 C CA . ALA A 1 350 ? -23.270 37.598 21.758 1.00 37.00 350 ALA A CA 1
ATOM 2812 C C . ALA A 1 350 ? -22.298 37.441 20.562 1.00 37.00 350 ALA A C 1
ATOM 2814 O O . ALA A 1 350 ? -21.510 38.345 20.294 1.00 37.00 350 ALA A O 1
ATOM 2815 N N . ILE A 1 351 ? -22.312 36.305 19.850 1.00 41.25 351 ILE A N 1
ATOM 2816 C CA . ILE A 1 351 ? -21.379 36.004 18.742 1.00 41.25 351 ILE A CA 1
ATOM 2817 C C . ILE A 1 351 ? -22.135 35.816 17.411 1.00 41.25 351 ILE A C 1
ATOM 2819 O O . ILE A 1 351 ? -21.740 35.013 16.571 1.00 41.25 351 ILE A O 1
ATOM 2823 N N . GLU A 1 352 ? -23.232 36.545 17.196 1.00 32.91 352 GLU A N 1
ATOM 2824 C CA . GLU A 1 352 ? -23.867 36.661 15.868 1.00 32.91 352 GLU A CA 1
ATOM 2825 C C . GLU A 1 352 ? -23.201 37.721 14.968 1.00 32.91 352 GLU A C 1
ATOM 2827 O O . GLU A 1 352 ? -23.482 37.774 13.777 1.00 32.91 352 GLU A O 1
ATOM 2832 N N . SER A 1 353 ? -22.274 38.537 15.488 1.00 30.16 353 SER A N 1
ATOM 2833 C CA . SER A 1 353 ? -21.756 39.722 14.782 1.00 30.16 353 SER A CA 1
ATOM 2834 C C . SER A 1 353 ? -20.379 39.579 14.126 1.00 30.16 353 SER A C 1
ATOM 2836 O O . SER A 1 353 ? -19.851 40.562 13.610 1.00 30.16 353 SER A O 1
ATOM 2838 N N . ARG A 1 354 ? -19.763 38.389 14.106 1.00 33.28 354 ARG A N 1
ATOM 2839 C CA . ARG A 1 354 ? -18.572 38.177 13.266 1.00 33.28 354 ARG A CA 1
ATOM 2840 C C . ARG A 1 354 ? -19.009 37.597 11.936 1.00 33.28 354 ARG A C 1
ATOM 2842 O O . ARG A 1 354 ? -19.357 36.420 11.874 1.00 33.28 354 ARG A O 1
ATOM 2849 N N . GLU A 1 355 ? -18.983 38.447 10.913 1.00 29.31 355 GLU A N 1
ATOM 2850 C CA . GLU A 1 355 ? -19.135 38.067 9.512 1.00 29.31 355 GLU A CA 1
ATOM 2851 C C . GLU A 1 355 ? -18.414 36.743 9.243 1.00 29.31 355 GLU A C 1
ATOM 2853 O O . GLU A 1 355 ? -17.220 36.576 9.518 1.00 29.31 355 GLU A O 1
ATOM 2858 N N . ILE A 1 356 ? -19.173 35.780 8.722 1.00 31.95 356 ILE A N 1
ATOM 2859 C CA . ILE A 1 356 ? -18.618 34.634 8.010 1.00 31.95 356 ILE A CA 1
ATOM 2860 C C . ILE A 1 356 ? -17.709 35.250 6.941 1.00 31.95 356 ILE A C 1
ATOM 2862 O O . ILE A 1 356 ? -18.217 36.071 6.175 1.00 31.95 356 ILE A O 1
ATOM 2866 N N . PRO A 1 357 ? -16.403 34.924 6.866 1.00 29.83 357 PRO A N 1
ATOM 2867 C CA . PRO A 1 357 ? -15.600 35.422 5.763 1.00 29.83 357 PRO A CA 1
ATOM 2868 C C . PRO A 1 357 ? -16.309 34.999 4.480 1.00 29.83 357 PRO A C 1
ATOM 2870 O O . PRO A 1 357 ? -16.608 33.816 4.295 1.00 29.83 357 PRO A O 1
ATOM 2873 N N . SER A 1 358 ? -16.647 35.970 3.639 1.00 30.56 358 SER A N 1
ATOM 2874 C CA . SER A 1 358 ? -17.205 35.740 2.317 1.00 30.56 358 SER A CA 1
ATOM 2875 C C . SER A 1 358 ? -16.155 35.006 1.489 1.00 30.56 358 SER A C 1
ATOM 2877 O O . SER A 1 358 ? -15.361 35.589 0.760 1.00 30.56 358 SER A O 1
ATOM 2879 N N . ILE A 1 359 ? -16.125 33.679 1.596 1.00 35.00 359 ILE A N 1
ATOM 2880 C CA . ILE A 1 359 ? -15.363 32.828 0.683 1.00 35.00 359 ILE A CA 1
ATOM 2881 C C . ILE A 1 359 ? -16.197 32.668 -0.603 1.00 35.00 359 ILE A C 1
ATOM 2883 O O . ILE A 1 359 ? -16.416 31.569 -1.093 1.00 35.00 359 ILE A O 1
ATOM 2887 N N . GLU A 1 360 ? -16.687 33.769 -1.172 1.00 32.06 360 GLU A N 1
ATOM 2888 C CA . GLU A 1 360 ? -17.110 33.817 -2.572 1.00 32.06 360 GLU A CA 1
ATOM 2889 C C . GLU A 1 360 ? -15.879 34.168 -3.410 1.00 32.06 360 GLU A C 1
ATOM 2891 O O . GLU A 1 360 ? -15.731 35.252 -3.959 1.00 32.06 360 GLU A O 1
ATOM 2896 N N . GLY A 1 361 ? -14.929 33.234 -3.437 1.00 33.31 361 GLY A N 1
ATOM 2897 C CA . GLY A 1 361 ? -13.793 33.273 -4.347 1.00 33.31 361 GLY A CA 1
ATOM 2898 C C . GLY A 1 361 ? -13.926 32.165 -5.394 1.00 33.31 361 GLY A C 1
ATOM 2899 O O . GLY A 1 361 ? -14.454 31.095 -5.069 1.00 33.31 361 GLY A O 1
ATOM 2900 N N . PRO A 1 362 ? -13.399 32.348 -6.620 1.00 32.66 362 PRO A N 1
ATOM 2901 C CA . PRO A 1 362 ? -13.381 31.311 -7.662 1.00 32.66 362 PRO A CA 1
ATOM 2902 C C . PRO A 1 362 ? -12.808 29.961 -7.174 1.00 32.66 362 PRO A C 1
ATOM 2904 O O . PRO A 1 362 ? -13.236 28.907 -7.645 1.00 32.66 362 PRO A O 1
ATOM 2907 N N . HIS A 1 363 ? -11.962 29.984 -6.135 1.00 38.56 363 HIS A N 1
ATOM 2908 C CA . HIS A 1 363 ? -11.436 28.814 -5.427 1.00 38.56 363 HIS A CA 1
ATOM 2909 C C . HIS A 1 363 ? -12.480 27.960 -4.686 1.00 38.56 363 HIS A C 1
ATOM 2911 O O . HIS A 1 363 ? -12.329 26.742 -4.661 1.00 38.56 363 HIS A O 1
ATOM 2917 N N . LEU A 1 364 ? -13.542 28.523 -4.088 1.00 36.41 364 LEU A N 1
ATOM 2918 C CA . LEU A 1 364 ? -14.518 27.712 -3.340 1.00 36.41 364 LEU A CA 1
ATOM 2919 C C . LEU A 1 364 ? -15.357 26.851 -4.286 1.00 36.41 364 LEU A C 1
ATOM 2921 O O . LEU A 1 364 ? -15.582 25.682 -3.995 1.00 36.41 364 LEU A O 1
ATOM 2925 N N . SER A 1 365 ? -15.769 27.380 -5.444 1.00 36.59 365 SER A N 1
ATOM 2926 C CA . SER A 1 365 ? -16.515 26.583 -6.430 1.00 36.59 365 SER A CA 1
ATOM 2927 C C . SER A 1 365 ? -15.657 25.452 -7.009 1.00 36.59 365 SER A C 1
ATOM 2929 O O . SER A 1 365 ? -16.161 24.359 -7.258 1.00 36.59 365 SER A O 1
ATOM 2931 N N . GLU A 1 366 ? -14.355 25.689 -7.183 1.00 38.78 366 GLU A N 1
ATOM 2932 C CA . GLU A 1 366 ? -13.398 24.712 -7.701 1.00 38.78 366 GLU A CA 1
ATOM 2933 C C . GLU A 1 366 ? -13.032 23.649 -6.649 1.00 38.78 366 GLU A C 1
ATOM 2935 O O . GLU A 1 366 ? -12.972 22.462 -6.964 1.00 38.78 366 GLU A O 1
ATOM 2940 N N . MET A 1 367 ? -12.911 24.034 -5.374 1.00 38.88 367 MET A N 1
ATOM 2941 C CA . MET A 1 367 ? -12.688 23.119 -4.245 1.00 38.88 367 MET A CA 1
ATOM 2942 C C . MET A 1 367 ? -13.941 22.322 -3.865 1.00 38.88 367 MET A C 1
ATOM 2944 O O . MET A 1 367 ? -13.853 21.134 -3.552 1.00 38.88 367 MET A O 1
ATOM 2948 N N . ILE A 1 368 ? -15.126 22.928 -3.970 1.00 38.91 368 ILE A N 1
ATOM 2949 C CA . ILE A 1 368 ? -16.405 22.215 -3.924 1.00 38.91 368 ILE A CA 1
ATOM 2950 C C . ILE A 1 368 ? -16.472 21.238 -5.100 1.00 38.91 368 ILE A C 1
ATOM 2952 O O . ILE A 1 368 ? -16.805 20.082 -4.895 1.00 38.91 368 ILE A O 1
ATOM 2956 N N . LYS A 1 369 ? -16.074 21.627 -6.318 1.00 40.28 369 LYS A N 1
ATOM 2957 C CA . LYS A 1 369 ? -15.984 20.694 -7.454 1.00 40.28 369 LYS A CA 1
ATOM 2958 C C . LYS A 1 369 ? -14.967 19.573 -7.234 1.00 40.28 369 LYS A C 1
ATOM 2960 O O . LYS A 1 369 ? -15.234 18.480 -7.712 1.00 40.28 369 LYS A O 1
ATOM 2965 N N . LEU A 1 370 ? -13.850 19.796 -6.534 1.00 38.72 370 LEU A N 1
ATOM 2966 C CA . LEU A 1 370 ? -12.858 18.764 -6.191 1.00 38.72 370 LEU A CA 1
ATOM 2967 C C . LEU A 1 370 ? -13.385 17.799 -5.119 1.00 38.72 370 LEU A C 1
ATOM 2969 O O . LEU A 1 370 ? -13.353 16.593 -5.331 1.00 38.72 370 LEU A O 1
ATOM 2973 N N . SER A 1 371 ? -13.945 18.307 -4.021 1.00 37.62 371 SER A N 1
ATOM 2974 C CA . SER A 1 371 ? -14.552 17.487 -2.957 1.00 37.62 371 SER A CA 1
ATOM 2975 C C . SER A 1 371 ? -15.814 16.745 -3.430 1.00 37.62 371 SER A C 1
ATOM 2977 O O . SER A 1 371 ? -15.958 15.553 -3.163 1.00 37.62 371 SER A O 1
ATOM 2979 N N . ILE A 1 372 ? -16.670 17.393 -4.232 1.00 39.88 372 ILE A N 1
ATOM 2980 C CA . ILE A 1 372 ? -17.835 16.782 -4.900 1.00 39.88 372 ILE A CA 1
ATOM 2981 C C . ILE A 1 372 ? -17.412 15.841 -6.039 1.00 39.88 372 ILE A C 1
ATOM 2983 O O . ILE A 1 372 ? -18.087 14.842 -6.264 1.00 39.88 372 ILE A O 1
ATOM 2987 N N . LYS A 1 373 ? -16.282 16.061 -6.732 1.00 39.34 373 LYS A N 1
ATOM 2988 C CA . LYS A 1 373 ? -15.746 15.069 -7.693 1.00 39.34 373 LYS A CA 1
ATOM 2989 C C . LYS A 1 373 ? -15.470 13.722 -7.028 1.00 39.34 373 LYS A C 1
ATOM 2991 O O . LYS A 1 373 ? -15.499 12.703 -7.712 1.00 39.34 373 LYS A O 1
ATOM 2996 N N . PHE A 1 374 ? -15.181 13.722 -5.726 1.00 40.25 374 PHE A N 1
ATOM 2997 C CA . PHE A 1 374 ? -14.792 12.538 -4.963 1.00 40.25 374 PHE A CA 1
ATOM 2998 C C . PHE A 1 374 ? -15.899 11.967 -4.063 1.00 40.25 374 PHE A C 1
ATOM 3000 O O . PHE A 1 374 ? -15.665 10.963 -3.392 1.00 40.25 374 PHE A O 1
ATOM 3007 N N . GLN A 1 375 ? -17.113 12.530 -4.080 1.00 41.72 375 GLN A N 1
ATOM 3008 C CA . GLN A 1 375 ? -18.282 11.963 -3.401 1.00 41.72 375 GLN A CA 1
ATOM 3009 C C . GLN A 1 375 ? -19.528 12.048 -4.289 1.00 41.72 375 GLN A C 1
ATOM 3011 O O . GLN A 1 375 ? -19.841 13.092 -4.856 1.00 41.72 375 GLN A O 1
ATOM 3016 N N . SER A 1 376 ? -20.292 10.956 -4.390 1.00 38.00 376 SER A N 1
ATOM 3017 C CA . SER A 1 376 ? -21.587 10.980 -5.075 1.00 38.00 376 SER A CA 1
ATOM 3018 C C . SER A 1 376 ? -22.498 12.010 -4.403 1.00 38.00 376 SER A C 1
ATOM 3020 O O . SER A 1 376 ? -22.797 11.880 -3.216 1.00 38.00 376 SER A O 1
ATOM 3022 N N . THR A 1 377 ? -22.919 13.022 -5.163 1.00 40.25 377 THR A N 1
ATOM 3023 C CA . THR A 1 377 ? -23.833 14.104 -4.762 1.00 40.25 377 THR A CA 1
ATOM 3024 C C . THR A 1 377 ? -25.022 13.603 -3.929 1.00 40.25 377 THR A C 1
ATOM 3026 O O . THR A 1 377 ? -26.051 13.184 -4.451 1.00 40.25 377 THR A O 1
ATOM 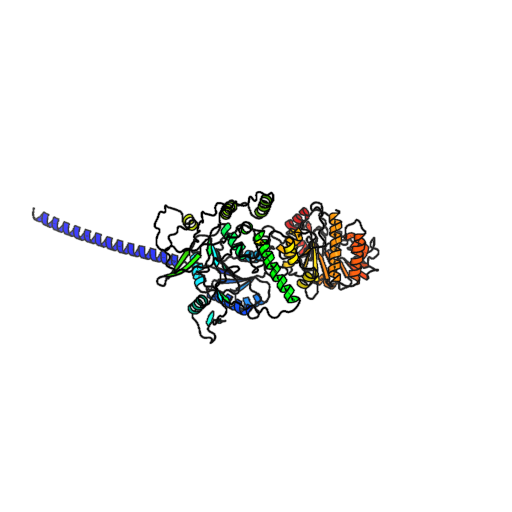3029 N N . ASN A 1 378 ? -24.904 13.653 -2.600 1.00 44.97 378 ASN A N 1
ATOM 3030 C CA . ASN A 1 378 ? -25.980 13.267 -1.692 1.00 44.97 378 ASN A CA 1
ATOM 3031 C C . ASN A 1 378 ? -26.537 14.518 -0.996 1.00 44.97 378 ASN A C 1
ATOM 3033 O O . ASN A 1 378 ? -25.793 15.266 -0.362 1.00 44.97 378 ASN A O 1
ATOM 3037 N N . LYS A 1 379 ? -27.859 14.738 -1.073 1.00 42.84 379 LYS A N 1
ATOM 3038 C CA . LYS A 1 379 ? -28.575 15.837 -0.383 1.00 42.84 379 LYS A CA 1
ATOM 3039 C C . LYS A 1 379 ? -28.334 15.854 1.139 1.00 42.84 379 LYS A C 1
ATOM 3041 O O . LYS A 1 379 ? -28.482 16.900 1.770 1.00 42.84 379 LYS A O 1
ATOM 3046 N N . SER A 1 380 ? -27.942 14.721 1.731 1.00 43.59 380 SER A N 1
ATOM 3047 C CA . SER A 1 380 ? -27.532 14.644 3.142 1.00 43.59 380 SER A CA 1
ATOM 3048 C C . SER A 1 380 ? -26.292 15.506 3.430 1.00 43.59 380 SER A C 1
ATOM 3050 O O . SER A 1 380 ? -26.290 16.287 4.379 1.00 43.59 380 SER A O 1
ATOM 3052 N N . PHE A 1 381 ? -25.287 15.474 2.546 1.00 44.66 381 PHE A N 1
ATOM 3053 C CA . PHE A 1 381 ? -24.034 16.220 2.706 1.00 44.66 381 PHE A CA 1
ATOM 3054 C C . PHE A 1 381 ? -24.260 17.739 2.717 1.00 44.66 381 PHE A C 1
ATOM 3056 O O . PHE A 1 381 ? -23.738 18.436 3.583 1.00 44.66 381 PHE A O 1
ATOM 3063 N N . SER A 1 382 ? -25.115 18.262 1.829 1.00 42.22 382 SER A N 1
ATOM 3064 C CA . SER A 1 382 ? -25.442 19.699 1.803 1.00 42.22 382 SER A CA 1
ATOM 3065 C C . SER A 1 382 ? -26.243 20.160 3.028 1.00 42.22 382 SER A C 1
ATOM 3067 O O . SER A 1 382 ? -26.151 21.319 3.440 1.00 42.22 382 SER A O 1
ATOM 3069 N N . THR A 1 383 ? -27.004 19.256 3.650 1.00 45.38 383 THR A N 1
ATOM 3070 C CA . THR A 1 383 ? -27.748 19.533 4.886 1.00 45.38 383 THR A CA 1
ATOM 3071 C C . THR A 1 383 ? -26.818 19.514 6.104 1.00 45.38 383 THR A C 1
ATOM 3073 O O . THR A 1 383 ? -26.913 20.400 6.955 1.00 45.38 383 THR A O 1
ATOM 3076 N N . SER A 1 384 ? -25.864 18.578 6.153 1.00 45.16 384 SER A N 1
ATOM 3077 C CA . SER A 1 384 ? -24.791 18.540 7.156 1.00 45.16 384 SER A CA 1
ATOM 3078 C C . SER A 1 384 ? -23.849 19.745 7.037 1.00 45.16 384 SER A C 1
ATOM 3080 O O . SER A 1 384 ? -23.510 20.345 8.053 1.00 45.16 384 SER A O 1
ATOM 3082 N N . PHE A 1 385 ? -23.539 20.201 5.817 1.00 45.16 385 PHE A N 1
ATOM 3083 C CA . PHE A 1 385 ? -22.773 21.426 5.541 1.00 45.16 385 PHE A CA 1
ATOM 3084 C C . PHE A 1 385 ? -23.379 22.680 6.203 1.00 45.16 385 PHE A C 1
ATOM 3086 O O . PHE A 1 385 ? -22.667 23.468 6.823 1.00 45.16 385 PHE A O 1
ATOM 3093 N N . ARG A 1 386 ? -24.714 22.833 6.180 1.00 40.72 386 ARG A N 1
ATOM 3094 C CA . ARG A 1 386 ? -25.419 23.937 6.875 1.00 40.72 386 ARG A CA 1
ATOM 3095 C C . ARG A 1 386 ? -25.339 23.861 8.404 1.00 40.72 386 ARG A C 1
ATOM 3097 O O . ARG A 1 386 ? -25.615 24.851 9.081 1.00 40.72 386 ARG A O 1
ATOM 3104 N N . ARG A 1 387 ? -25.005 22.693 8.958 1.00 45.75 387 ARG A N 1
ATOM 3105 C CA . ARG A 1 387 ? -24.814 22.477 10.398 1.00 45.75 387 ARG A CA 1
ATOM 3106 C C . ARG A 1 387 ? -23.454 23.019 10.853 1.00 45.75 387 ARG A C 1
ATOM 3108 O O . ARG A 1 387 ? -23.389 23.623 11.920 1.00 45.75 387 ARG A O 1
ATOM 3115 N N . PHE A 1 388 ? -22.423 22.881 10.015 1.00 38.50 388 PHE A N 1
ATOM 3116 C CA . PHE A 1 388 ? -21.059 23.365 10.269 1.00 38.50 388 PHE A CA 1
ATOM 3117 C C . PHE A 1 388 ? -20.924 24.890 10.180 1.00 38.50 388 PHE A C 1
ATOM 3119 O O . PHE A 1 388 ? -20.236 25.492 11.001 1.00 38.50 388 PHE A O 1
ATOM 3126 N N . SER A 1 389 ? -21.639 25.546 9.260 1.00 35.44 389 SER A N 1
ATOM 3127 C CA . SER A 1 389 ? -21.559 27.005 9.072 1.00 35.44 389 SER A CA 1
ATOM 3128 C C . SER A 1 389 ? -22.177 27.847 10.201 1.00 35.44 389 SER A C 1
ATOM 3130 O O . SER A 1 389 ? -22.087 29.071 10.165 1.00 35.44 389 SER A O 1
ATOM 3132 N N . ARG A 1 390 ? -22.807 27.223 11.208 1.00 36.69 390 ARG A N 1
ATOM 3133 C CA . ARG A 1 390 ? -23.575 27.905 12.270 1.00 36.69 390 ARG A CA 1
ATOM 3134 C C . ARG A 1 390 ? -23.066 27.663 13.698 1.00 36.69 390 ARG A C 1
ATOM 3136 O O . ARG A 1 390 ? -23.789 27.961 14.648 1.00 36.69 390 ARG A O 1
ATOM 3143 N N . GLN A 1 391 ? -21.880 27.082 13.896 1.00 41.84 391 GLN A N 1
ATOM 3144 C CA . GLN A 1 391 ? -21.460 26.627 15.230 1.00 41.84 391 GLN A CA 1
ATOM 3145 C C . GLN A 1 391 ? -20.100 27.180 15.679 1.00 41.84 391 GLN A C 1
ATOM 3147 O O . GLN A 1 391 ? -19.059 26.571 15.465 1.00 41.84 391 GLN A O 1
ATOM 3152 N N . LYS A 1 392 ? -20.136 28.291 16.426 1.00 38.28 392 LYS A N 1
ATOM 3153 C CA . LYS A 1 392 ? -19.264 28.486 17.595 1.00 38.28 392 LYS A CA 1
ATOM 3154 C C . LYS A 1 392 ? -20.069 28.070 18.822 1.00 38.28 392 LYS A C 1
ATOM 3156 O O . LYS A 1 392 ? -20.912 28.829 19.287 1.00 38.28 392 LYS A O 1
ATOM 3161 N N . ARG A 1 393 ? -19.887 26.837 19.295 1.00 43.09 393 ARG A N 1
ATOM 3162 C CA . ARG A 1 393 ? -20.607 26.305 20.462 1.00 43.09 393 ARG A CA 1
ATOM 3163 C C . ARG A 1 393 ? -19.609 25.746 21.465 1.00 43.09 393 ARG A C 1
ATOM 3165 O O . ARG A 1 393 ? -18.776 24.919 21.110 1.00 43.09 393 ARG A O 1
ATOM 3172 N N . SER A 1 394 ? -19.713 26.198 22.712 1.00 40.34 394 SER A N 1
ATOM 3173 C CA . SER A 1 394 ? -19.226 25.417 23.845 1.00 40.34 394 SER A CA 1
ATOM 3174 C C . SER A 1 394 ? -20.255 24.312 24.064 1.00 40.34 394 SER A C 1
ATOM 3176 O O . SER A 1 394 ? -21.439 24.602 24.248 1.00 40.34 394 SER A O 1
ATOM 3178 N N . THR A 1 395 ? -19.837 23.057 23.947 1.00 42.41 395 THR A N 1
ATOM 3179 C CA . THR A 1 395 ? -20.731 21.899 24.063 1.00 42.41 395 THR A CA 1
ATOM 3180 C C . THR A 1 395 ? -20.265 21.081 25.258 1.00 42.41 395 THR A C 1
ATOM 3182 O O . THR A 1 395 ? -19.069 20.817 25.382 1.00 42.41 395 THR A O 1
ATOM 3185 N N . ARG A 1 396 ? -21.178 20.739 26.169 1.00 45.03 396 ARG A N 1
ATOM 3186 C CA . ARG A 1 396 ? -20.887 19.989 27.399 1.00 45.03 396 ARG A CA 1
ATOM 3187 C C . ARG A 1 396 ? -21.881 18.843 27.550 1.00 45.03 396 ARG A C 1
ATOM 3189 O O . ARG A 1 396 ? -23.039 18.976 27.163 1.00 45.03 396 ARG A O 1
ATOM 3196 N N . TYR A 1 397 ? -21.454 17.726 28.132 1.00 46.94 397 TYR A N 1
ATOM 3197 C CA . TYR A 1 397 ? -22.391 16.722 28.635 1.00 46.94 397 TYR A CA 1
ATOM 3198 C C . TYR A 1 397 ? -22.931 17.232 29.966 1.00 46.94 397 TYR A C 1
ATOM 3200 O O . TYR A 1 397 ? -22.189 17.323 30.940 1.00 46.94 397 TYR A O 1
ATOM 3208 N N . ILE A 1 398 ? -24.196 17.642 29.981 1.00 46.72 398 ILE A N 1
ATOM 3209 C CA . ILE A 1 398 ? -24.865 18.127 31.186 1.00 46.72 398 ILE A CA 1
ATOM 3210 C C . ILE A 1 398 ? -25.905 17.076 31.559 1.00 46.72 398 ILE A C 1
ATOM 3212 O O . ILE A 1 398 ? -26.836 16.813 30.797 1.00 46.72 398 ILE A O 1
ATOM 3216 N N . CYS A 1 399 ? -25.728 16.459 32.724 1.00 43.78 399 CYS A N 1
ATOM 3217 C CA . CYS A 1 399 ? -26.784 15.688 33.365 1.00 43.78 399 CYS A CA 1
ATOM 3218 C C . CYS A 1 399 ? -27.852 16.679 33.856 1.00 43.78 399 CYS A C 1
ATOM 3220 O O . CYS A 1 399 ? -27.481 17.640 34.535 1.00 43.78 399 CYS A O 1
ATOM 3222 N N . PRO A 1 400 ? -29.149 16.505 33.540 1.0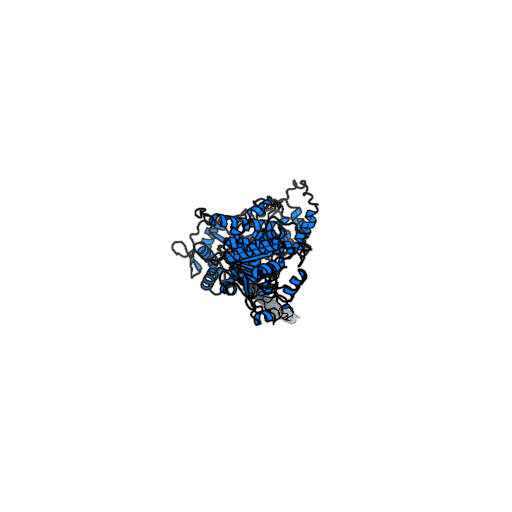0 37.53 400 PRO A N 1
ATOM 3223 C CA . PRO A 1 400 ? -30.183 17.362 34.098 1.00 37.53 400 PRO A CA 1
ATOM 3224 C C . PRO A 1 400 ? -30.173 17.209 35.621 1.00 37.53 400 PRO A C 1
ATOM 3226 O O . PRO A 1 400 ? -30.502 16.142 36.139 1.00 37.53 400 PRO A O 1
ATOM 3229 N N . THR A 1 401 ? -29.793 18.261 36.342 1.00 37.25 401 THR A N 1
ATOM 3230 C CA . THR A 1 401 ? -30.212 18.410 37.736 1.00 37.25 401 THR A CA 1
ATOM 3231 C C . THR A 1 401 ? -31.719 18.626 37.733 1.00 37.25 401 THR A C 1
ATOM 3233 O O . THR A 1 401 ? -32.246 19.220 36.791 1.00 37.25 401 THR A O 1
ATOM 3236 N N . GLU A 1 402 ? -32.416 18.092 38.735 1.00 35.97 402 GLU A N 1
ATOM 3237 C CA . GLU A 1 402 ? -33.868 18.210 38.869 1.00 35.97 402 GLU A CA 1
ATOM 3238 C C . GLU A 1 402 ? -34.360 19.612 38.476 1.00 35.97 402 GLU A C 1
ATOM 3240 O O . GLU A 1 402 ? -33.792 20.602 38.925 1.00 35.97 402 GLU A O 1
ATOM 3245 N N . ILE A 1 403 ? -35.437 19.653 37.676 1.00 37.75 403 ILE A N 1
ATOM 3246 C CA . ILE A 1 403 ? -36.187 20.820 37.161 1.00 37.75 403 ILE A CA 1
ATOM 3247 C C . ILE A 1 403 ? -35.972 21.075 35.655 1.00 37.75 403 ILE A C 1
ATOM 3249 O O . ILE A 1 403 ? -35.101 21.818 35.235 1.00 37.75 403 ILE A O 1
ATOM 3253 N N . GLU A 1 404 ? -36.854 20.487 34.838 1.00 30.92 404 GLU A N 1
ATOM 3254 C CA . GLU A 1 404 ? -37.772 21.242 33.963 1.00 30.92 404 GLU A CA 1
ATOM 3255 C C . GLU A 1 404 ? -38.787 20.276 33.324 1.00 30.92 404 GLU A C 1
ATOM 3257 O O . GLU A 1 404 ? -38.540 19.576 32.340 1.00 30.92 404 GLU A O 1
ATOM 3262 N N . LYS A 1 405 ? -39.980 20.201 33.924 1.00 34.19 405 LYS A N 1
ATOM 3263 C CA . LYS A 1 405 ? -41.148 19.564 33.308 1.00 34.19 405 LYS A CA 1
ATOM 3264 C C . LYS A 1 405 ? -41.805 20.584 32.379 1.00 34.19 405 LYS A C 1
ATOM 3266 O O . LYS A 1 405 ? -42.630 21.358 32.851 1.00 34.19 405 LYS A O 1
ATOM 3271 N N . SER A 1 406 ? -41.546 20.553 31.070 1.00 31.48 406 SER A N 1
ATOM 3272 C CA . SER A 1 406 ? -42.542 21.093 30.134 1.00 31.48 406 SER A CA 1
ATOM 3273 C C . SER A 1 406 ? -42.515 20.464 28.730 1.00 31.48 406 SER A C 1
ATOM 3275 O O . SER A 1 406 ? -41.474 20.296 28.107 1.00 31.48 406 SER A O 1
ATOM 3277 N N . PHE A 1 407 ? -43.724 20.074 28.306 1.00 33.75 407 PHE A N 1
ATOM 3278 C CA . PHE A 1 407 ? -44.249 19.811 26.959 1.00 33.75 407 PHE A CA 1
ATOM 3279 C C . PHE A 1 407 ? -43.502 18.894 25.967 1.00 33.75 407 PHE A C 1
ATOM 3281 O O . PHE A 1 407 ? -42.522 19.267 25.332 1.00 33.75 407 PHE A O 1
ATOM 3288 N N . MET A 1 408 ? -44.121 17.744 25.649 1.00 31.05 408 MET A N 1
ATOM 3289 C CA . MET A 1 408 ? -43.887 17.053 24.373 1.00 31.05 408 MET A CA 1
ATOM 3290 C C . MET A 1 408 ? -45.143 16.410 23.783 1.00 31.05 408 MET A C 1
ATOM 3292 O O . MET A 1 408 ? -45.713 15.484 24.353 1.00 31.05 408 MET A O 1
ATOM 3296 N N . GLY A 1 409 ? -45.490 16.852 22.571 1.00 36.53 409 GLY A N 1
ATOM 3297 C CA . GLY A 1 409 ? -46.335 16.115 21.635 1.00 36.53 409 GLY A CA 1
ATOM 3298 C C . GLY A 1 409 ? -45.617 14.913 20.999 1.00 36.53 409 GLY A C 1
ATOM 3299 O O . GLY A 1 409 ? -44.396 14.753 21.085 1.00 36.53 409 GLY A O 1
ATOM 3300 N N . PHE A 1 410 ? -46.400 14.057 20.342 1.00 33.25 410 PHE A N 1
ATOM 3301 C CA . PHE A 1 410 ? -45.991 12.786 19.737 1.00 33.25 410 PHE A CA 1
ATOM 3302 C C . PHE A 1 410 ? -44.912 12.948 18.639 1.00 33.25 410 PHE A C 1
ATOM 3304 O O . PHE A 1 410 ? -45.215 13.162 17.468 1.00 33.25 410 PHE A O 1
ATOM 3311 N N . LYS A 1 411 ? -43.625 12.816 18.995 1.00 38.69 411 LYS A N 1
ATOM 3312 C CA . LYS A 1 411 ? -42.503 12.655 18.041 1.00 38.69 411 LYS A CA 1
ATOM 3313 C C . LYS A 1 411 ? -42.076 11.183 17.925 1.00 38.69 411 LYS A C 1
ATOM 3315 O O . LYS A 1 411 ? -42.081 10.461 18.922 1.00 38.69 411 LYS A O 1
ATOM 3320 N N . SER A 1 412 ? -41.650 10.756 16.729 1.00 44.44 412 SER A N 1
ATOM 3321 C CA . SER A 1 412 ? -41.084 9.413 16.493 1.00 44.44 412 SER A CA 1
ATOM 3322 C C . SER A 1 412 ? -39.757 9.205 17.239 1.00 44.44 412 SER A C 1
ATOM 3324 O O . SER A 1 412 ? -39.053 10.175 17.527 1.00 44.44 412 SER A O 1
ATOM 3326 N N . LEU A 1 413 ? -39.387 7.949 17.527 1.00 40.03 413 LEU A N 1
ATOM 3327 C CA . LEU A 1 413 ? -38.163 7.585 18.262 1.00 40.03 413 LEU A CA 1
ATOM 3328 C C . LEU A 1 413 ? -36.898 8.191 17.628 1.00 40.03 413 LEU A C 1
ATOM 3330 O O . LEU A 1 413 ? -36.093 8.795 18.328 1.00 40.03 413 LEU A O 1
ATOM 3334 N N . LYS A 1 414 ? -36.789 8.153 16.292 1.00 39.69 414 LYS A N 1
ATOM 3335 C CA . LYS A 1 414 ? -35.710 8.804 15.529 1.00 39.69 414 LYS A CA 1
ATOM 3336 C C . LYS A 1 414 ? -35.668 10.319 15.763 1.00 39.69 414 LYS A C 1
ATOM 3338 O O . LYS A 1 414 ? -34.596 10.869 15.981 1.00 39.69 414 LYS A O 1
ATOM 3343 N N . LYS A 1 415 ? -36.820 11.005 15.794 1.00 41.16 415 LYS A N 1
ATOM 3344 C CA . LYS A 1 415 ? -36.878 12.439 16.137 1.00 41.16 415 LYS A CA 1
ATOM 3345 C C . LYS A 1 415 ? -36.533 12.694 17.606 1.00 41.16 415 LYS A C 1
ATOM 3347 O O . LYS A 1 415 ? -35.868 13.684 17.861 1.00 41.16 415 LYS A O 1
ATOM 3352 N N . LYS A 1 416 ? -36.932 11.825 18.543 1.00 40.91 416 LYS A N 1
ATOM 3353 C CA . LYS A 1 416 ? -36.609 11.946 19.979 1.00 40.91 416 LYS A CA 1
ATOM 3354 C C . LYS A 1 416 ? -35.114 11.758 20.262 1.00 40.91 416 LYS A C 1
ATOM 3356 O O . LYS A 1 416 ? -34.561 12.574 20.995 1.00 40.91 416 LYS A O 1
ATOM 3361 N N . LEU A 1 417 ? -34.484 10.768 19.619 1.00 42.69 417 LEU A N 1
ATOM 3362 C CA . LEU A 1 417 ? -33.034 10.517 19.626 1.00 42.69 417 LEU A CA 1
ATOM 3363 C C . LEU A 1 417 ? -32.264 11.701 19.015 1.00 42.69 417 LEU A C 1
ATOM 3365 O O . LEU A 1 417 ? -31.329 12.209 19.616 1.00 42.69 417 LEU A O 1
ATOM 3369 N N . ILE A 1 418 ? -32.702 12.210 17.856 1.00 39.62 418 ILE A N 1
ATOM 3370 C CA . ILE A 1 418 ? -32.043 13.342 17.176 1.00 39.62 418 ILE A CA 1
ATOM 3371 C C . ILE A 1 418 ? -32.256 14.676 17.914 1.00 39.62 418 ILE A C 1
ATOM 3373 O O . ILE A 1 418 ? -31.402 15.556 17.842 1.00 39.62 418 ILE A O 1
ATOM 3377 N N . SER A 1 419 ? -33.388 14.859 18.605 1.00 36.28 419 SER A N 1
ATOM 3378 C CA . SER A 1 419 ? -33.724 16.112 19.293 1.00 36.28 419 SER A CA 1
ATOM 3379 C C . SER A 1 419 ? -33.335 16.153 20.774 1.00 36.28 419 SER A C 1
ATOM 3381 O O . SER A 1 419 ? -33.793 17.068 21.449 1.00 36.28 419 SER A O 1
ATOM 3383 N N . GLY A 1 420 ? -32.601 15.162 21.296 1.00 39.09 420 GLY A N 1
ATOM 3384 C CA . GLY A 1 420 ? -32.173 15.126 22.705 1.00 39.09 420 GLY A CA 1
ATOM 3385 C C . GLY A 1 420 ? -33.323 15.109 23.722 1.00 39.09 420 GLY A C 1
ATOM 3386 O O . GLY A 1 420 ? -33.166 15.588 24.834 1.00 39.09 420 GLY A O 1
ATOM 3387 N N . ASN A 1 421 ? -34.501 14.605 23.335 1.00 33.69 421 ASN A N 1
ATOM 3388 C CA . ASN A 1 421 ? -35.736 14.713 24.125 1.00 33.69 421 ASN A CA 1
ATOM 3389 C C . ASN A 1 421 ? -36.194 13.373 24.727 1.00 33.69 421 ASN A C 1
ATOM 3391 O O . ASN A 1 421 ? -37.374 13.162 25.020 1.00 33.69 421 ASN A O 1
ATOM 3395 N N . LEU A 1 422 ? -35.266 12.432 24.885 1.00 37.03 422 LEU A N 1
ATOM 3396 C CA . LEU A 1 422 ? -35.477 11.317 25.799 1.00 37.03 422 LEU A CA 1
ATOM 3397 C C . LEU A 1 422 ? -35.371 11.874 27.222 1.00 37.03 422 LEU A C 1
ATOM 3399 O O . LEU A 1 422 ? -34.343 12.437 27.579 1.00 37.03 422 LEU A O 1
ATOM 3403 N N . LYS A 1 423 ? -36.440 11.747 28.021 1.00 33.56 423 LYS A N 1
ATOM 3404 C CA . LYS A 1 423 ? -36.351 11.961 29.472 1.00 33.56 423 LYS A CA 1
ATOM 3405 C C . LYS A 1 423 ? -35.302 10.987 30.008 1.00 33.56 423 LYS A C 1
ATOM 3407 O O . LYS A 1 423 ? -35.536 9.782 29.957 1.00 33.56 423 LYS A O 1
ATOM 3412 N N . VAL A 1 424 ? -34.179 11.499 30.497 1.00 43.84 424 VAL A N 1
ATOM 3413 C CA . VAL A 1 424 ? -33.174 10.709 31.212 1.00 43.84 424 VAL A CA 1
ATOM 3414 C C . VAL A 1 424 ? -33.133 11.232 32.639 1.00 43.84 424 VAL A C 1
ATOM 3416 O O . VAL A 1 424 ? -32.893 12.413 32.869 1.00 43.84 424 VAL A O 1
ATOM 3419 N N . GLN A 1 425 ? -33.454 10.352 33.581 1.00 35.91 425 GLN A N 1
ATOM 3420 C CA . GLN A 1 425 ? -33.228 10.568 35.002 1.00 35.91 425 GLN A CA 1
ATOM 3421 C C . GLN A 1 425 ? -31.761 10.196 35.252 1.00 35.91 425 GLN A C 1
ATOM 3423 O O . GLN A 1 425 ? -31.390 9.027 35.132 1.00 35.91 425 GLN A O 1
ATOM 3428 N N . CYS A 1 426 ? -30.917 11.203 35.472 1.00 41.75 426 CYS A N 1
ATOM 3429 C CA . CYS A 1 426 ? -29.492 11.021 35.723 1.00 41.75 426 CYS A CA 1
ATOM 3430 C C . CYS A 1 426 ? -29.276 10.715 37.205 1.00 41.75 426 CYS A C 1
ATOM 3432 O O . CYS A 1 426 ? -29.403 11.606 38.034 1.00 41.75 426 CYS A O 1
ATOM 3434 N N . ASP A 1 427 ? -28.934 9.465 37.508 1.00 40.59 427 ASP A N 1
ATOM 3435 C CA . ASP A 1 427 ? -28.546 9.012 38.856 1.00 40.59 427 ASP A CA 1
ATOM 3436 C C . ASP A 1 427 ? -27.114 8.436 38.865 1.00 40.59 427 ASP A C 1
ATOM 3438 O O . ASP A 1 427 ? -26.715 7.659 39.725 1.00 40.59 427 ASP A O 1
ATOM 3442 N N . CYS A 1 428 ? -26.318 8.789 37.851 1.00 51.03 428 CYS A N 1
ATOM 3443 C CA . CYS A 1 428 ? -24.908 8.432 37.766 1.00 51.03 428 CYS A CA 1
ATOM 3444 C C . CYS A 1 428 ? -24.109 9.696 38.089 1.00 51.03 428 CYS A C 1
ATOM 3446 O O . CYS A 1 428 ? -24.095 10.639 37.297 1.00 51.03 428 CYS A O 1
ATOM 3448 N N . ASN A 1 429 ? -23.534 9.748 39.293 1.00 44.56 429 ASN A N 1
ATOM 3449 C CA . ASN A 1 429 ? -22.829 10.920 39.809 1.00 44.56 429 ASN A CA 1
ATOM 3450 C C . ASN A 1 429 ? -21.839 11.504 38.788 1.00 44.56 429 ASN A C 1
ATOM 3452 O O . ASN A 1 429 ? -21.066 10.777 38.168 1.00 44.56 429 ASN A O 1
ATOM 3456 N N . ASN A 1 430 ? -21.902 12.833 38.656 1.00 47.53 430 ASN A N 1
ATOM 3457 C CA . ASN A 1 430 ? -21.082 13.707 37.818 1.00 47.53 430 ASN A CA 1
ATOM 3458 C C . ASN A 1 430 ? -19.688 13.159 37.489 1.00 47.53 430 ASN A C 1
ATOM 3460 O O . ASN A 1 430 ? -18.806 13.142 38.348 1.00 47.53 430 ASN A O 1
ATOM 3464 N N . VAL A 1 431 ? -19.442 12.885 36.209 1.00 46.56 431 VAL A N 1
ATOM 3465 C CA . VAL A 1 431 ? -18.081 12.899 35.675 1.00 46.56 431 VAL A CA 1
ATOM 3466 C C . VAL A 1 431 ? -18.068 13.825 34.467 1.00 46.56 431 VAL A C 1
ATOM 3468 O O . VAL A 1 431 ? -18.497 13.467 33.373 1.00 46.56 431 VAL A O 1
ATOM 3471 N N . PHE A 1 432 ? -17.587 15.053 34.679 1.00 46.53 432 PHE A N 1
ATOM 3472 C CA . PHE A 1 432 ? -17.109 15.886 33.581 1.00 46.53 432 PHE A CA 1
ATOM 3473 C C . PHE A 1 432 ? -15.987 15.111 32.899 1.00 46.53 432 PHE A C 1
ATOM 3475 O O . PHE A 1 432 ? -14.908 14.960 33.468 1.00 46.53 432 PHE A O 1
ATOM 3482 N N . GLN A 1 433 ? -16.246 14.583 31.710 1.00 56.28 433 GLN A N 1
ATOM 3483 C CA . GLN A 1 433 ? -15.216 13.928 30.922 1.00 56.28 433 GLN A CA 1
ATOM 3484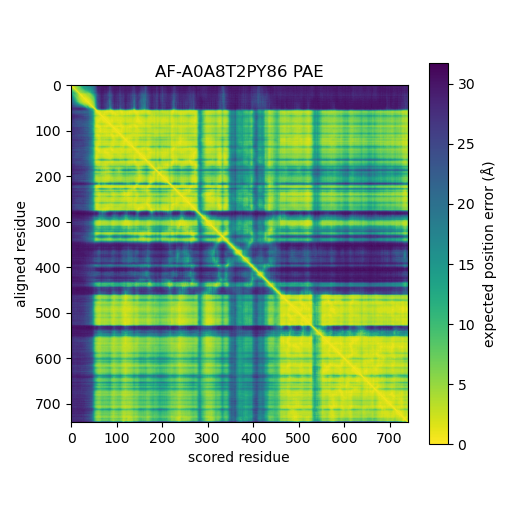 C C . GLN A 1 433 ? -14.880 14.737 29.685 1.00 56.28 433 GLN A C 1
ATOM 3486 O O . GLN A 1 433 ? -15.752 15.350 29.061 1.00 56.28 433 GLN A O 1
ATOM 3491 N N . GLU A 1 434 ? -13.594 14.721 29.351 1.00 58.19 434 GLU A N 1
ATOM 3492 C CA . GLU A 1 434 ? -13.075 15.296 28.121 1.00 58.19 434 GLU A CA 1
ATOM 3493 C C . GLU A 1 434 ? -13.728 14.627 26.908 1.00 58.19 434 GLU A C 1
ATOM 3495 O O . GLU A 1 434 ? -14.083 13.446 26.926 1.00 58.19 434 GLU A O 1
ATOM 3500 N N . ALA A 1 435 ? -13.938 15.414 25.856 1.00 60.91 435 ALA A N 1
ATOM 3501 C CA . ALA A 1 435 ? -14.470 14.898 24.609 1.00 60.91 435 ALA A CA 1
ATOM 3502 C C . ALA A 1 435 ? -13.465 13.943 23.960 1.00 60.91 435 ALA A C 1
ATOM 3504 O O . ALA A 1 435 ? -12.261 14.198 23.979 1.00 60.91 435 ALA A O 1
ATOM 3505 N N . ILE A 1 436 ? -13.986 12.880 23.345 1.00 74.06 436 ILE A N 1
ATOM 3506 C CA . ILE A 1 436 ? -13.179 11.914 22.600 1.00 74.06 436 ILE A CA 1
ATOM 3507 C C . ILE A 1 436 ? -12.451 12.564 21.408 1.00 74.06 436 ILE A C 1
ATOM 3509 O O . ILE A 1 436 ? -11.326 12.196 21.095 1.00 74.06 436 ILE A O 1
ATOM 3513 N N . ASP A 1 437 ? -13.067 13.575 20.786 1.00 71.56 437 ASP A N 1
ATOM 3514 C CA . ASP A 1 437 ? -12.509 14.339 19.668 1.00 71.56 437 ASP A CA 1
ATOM 3515 C C . ASP A 1 437 ? -11.798 15.624 20.127 1.00 71.56 437 ASP A C 1
ATOM 3517 O O . ASP A 1 437 ? -12.135 16.241 21.142 1.00 71.56 437 ASP A O 1
ATOM 3521 N N . CYS A 1 438 ? -10.853 16.093 19.314 1.00 69.94 438 CYS A N 1
ATOM 3522 C CA . CYS A 1 438 ? -10.092 17.311 19.558 1.00 69.94 438 CYS A CA 1
ATOM 3523 C C . CYS A 1 438 ? -10.739 18.572 19.021 1.00 69.94 438 CYS A C 1
ATOM 3525 O O . CYS A 1 438 ? -11.359 18.566 17.968 1.00 69.94 438 CYS A O 1
ATOM 3527 N N . LYS A 1 439 ? -10.446 19.720 19.642 1.00 69.50 439 LYS A N 1
ATOM 3528 C CA . LYS A 1 439 ? -10.574 21.004 18.935 1.00 69.50 439 LYS A CA 1
ATOM 3529 C C . LYS A 1 439 ? -9.606 21.033 17.757 1.00 69.50 439 LYS A C 1
ATOM 3531 O O . LYS A 1 439 ? -8.425 20.737 17.942 1.00 69.50 439 LYS A O 1
ATOM 3536 N N . SER A 1 440 ? -10.061 21.480 16.589 1.00 68.00 440 SER A N 1
ATOM 3537 C CA . SER A 1 440 ? -9.190 21.637 15.413 1.00 68.00 440 SER A CA 1
ATOM 3538 C C . SER A 1 440 ? -8.004 22.582 15.665 1.00 68.00 440 SER A C 1
ATOM 3540 O O . SER A 1 440 ? -6.943 22.387 15.086 1.00 68.00 440 SER A O 1
ATOM 3542 N N . SER A 1 441 ? -8.133 23.556 16.572 1.00 61.94 441 SER A N 1
ATOM 3543 C CA . SER A 1 441 ? -7.038 24.415 17.052 1.00 61.94 441 SER A CA 1
ATOM 3544 C C . SER A 1 441 ? -6.002 23.679 17.901 1.00 61.94 441 SER A C 1
ATOM 3546 O O . SER A 1 441 ? -4.813 23.983 17.819 1.00 61.94 441 SER A O 1
ATOM 3548 N N . ASN A 1 442 ? -6.436 22.706 18.708 1.00 61.44 442 ASN A N 1
ATOM 3549 C CA . ASN A 1 442 ? -5.553 21.884 19.542 1.00 61.44 442 ASN A CA 1
ATOM 3550 C C . ASN A 1 442 ? -4.831 20.810 18.731 1.00 61.44 442 ASN A C 1
ATOM 3552 O O . ASN A 1 442 ? -3.768 20.335 19.139 1.00 61.44 442 ASN A O 1
ATOM 3556 N N . MET A 1 443 ? -5.367 20.454 17.565 1.00 62.16 443 MET A N 1
ATOM 3557 C CA . MET A 1 443 ? -4.616 19.747 16.541 1.00 62.16 443 MET A CA 1
ATOM 3558 C C . MET A 1 443 ? -3.574 20.734 15.996 1.00 62.16 443 MET A C 1
ATOM 3560 O O . MET A 1 443 ? -3.790 21.359 14.962 1.00 62.16 443 MET A O 1
ATOM 3564 N N . LYS A 1 444 ? -2.459 20.901 16.733 1.00 47.78 444 LYS A N 1
ATOM 3565 C CA . LYS A 1 444 ? -1.355 21.883 16.570 1.00 47.78 444 LYS A CA 1
ATOM 3566 C C . LYS A 1 444 ? -0.769 22.025 15.144 1.00 47.78 444 LYS A C 1
ATOM 3568 O O . LYS A 1 444 ? 0.139 22.823 14.941 1.00 47.78 444 LYS A O 1
ATOM 3573 N N . TRP A 1 445 ? -1.281 21.276 14.173 1.00 48.91 445 TRP A N 1
ATOM 3574 C CA . TRP A 1 445 ? -0.792 21.120 12.808 1.00 48.91 445 TRP A CA 1
ATOM 3575 C C . TRP A 1 445 ? -1.766 21.597 11.724 1.00 48.91 445 TRP A C 1
ATOM 3577 O O . TRP A 1 445 ? -1.315 21.952 10.642 1.00 48.91 445 TRP A O 1
ATOM 3587 N N . LEU A 1 446 ? -3.074 21.685 11.991 1.00 50.09 446 LEU A N 1
ATOM 3588 C CA . LEU A 1 446 ? -4.044 22.112 10.970 1.00 50.09 446 LEU A CA 1
ATOM 3589 C C . LEU A 1 446 ? -3.960 23.609 10.593 1.00 50.09 446 LEU A C 1
ATOM 3591 O O . LEU A 1 446 ? -4.087 23.911 9.407 1.00 50.09 446 LEU A O 1
ATOM 3595 N N . PRO A 1 447 ? -3.686 24.572 11.504 1.00 39.41 447 PRO A N 1
ATOM 3596 C CA . PRO A 1 447 ? -3.781 25.995 11.151 1.00 39.41 447 PRO A CA 1
ATOM 3597 C C . PRO A 1 447 ? -2.617 26.553 10.313 1.00 39.41 447 PRO A C 1
ATOM 3599 O O . PRO A 1 447 ? -2.691 27.703 9.883 1.00 39.41 447 PRO A O 1
ATOM 3602 N N . LYS A 1 448 ? -1.547 25.780 10.069 1.00 43.44 448 LYS A N 1
ATOM 3603 C CA . LYS A 1 448 ? -0.456 26.170 9.152 1.00 43.44 448 LYS A CA 1
ATOM 3604 C C . LYS A 1 448 ? -0.575 25.562 7.755 1.00 43.44 448 LYS A C 1
ATOM 3606 O O . LYS A 1 448 ? 0.156 25.996 6.875 1.00 43.44 448 LYS A O 1
ATOM 3611 N N . ILE A 1 449 ? -1.539 24.669 7.513 1.00 44.25 449 ILE A N 1
ATOM 3612 C CA . ILE A 1 449 ? -1.859 24.161 6.171 1.00 44.25 449 ILE A CA 1
ATOM 3613 C C . ILE A 1 449 ? -2.753 25.189 5.447 1.00 44.25 449 ILE A C 1
ATOM 3615 O O . ILE A 1 449 ? -3.852 24.906 4.985 1.00 44.25 449 ILE A O 1
ATOM 3619 N N . ARG A 1 450 ? -2.269 26.429 5.303 1.00 39.75 450 ARG A N 1
ATOM 3620 C CA . ARG A 1 450 ? -2.320 26.987 3.949 1.00 39.75 450 ARG A CA 1
ATOM 3621 C C . ARG A 1 450 ? -1.299 26.161 3.183 1.00 39.75 450 ARG A C 1
ATOM 3623 O O . ARG A 1 450 ? -0.273 25.834 3.758 1.00 39.75 450 ARG A O 1
ATOM 3630 N N . LEU A 1 451 ? -1.625 25.762 1.962 1.00 44.88 451 LEU A N 1
ATOM 3631 C CA . LEU A 1 451 ? -0.779 25.008 1.032 1.00 44.88 451 LEU A CA 1
ATOM 3632 C C . LEU A 1 451 ? 0.548 25.749 0.754 1.00 44.88 451 LEU A C 1
ATOM 3634 O O . LEU A 1 451 ? 0.788 26.200 -0.362 1.00 44.88 451 LEU A O 1
ATOM 3638 N N . ASP A 1 452 ? 1.371 25.971 1.773 1.00 37.22 452 ASP A N 1
ATOM 3639 C CA . ASP A 1 452 ? 2.642 26.641 1.648 1.00 37.22 452 ASP A CA 1
ATOM 3640 C C . ASP A 1 452 ? 3.655 25.618 1.158 1.00 37.22 452 ASP A C 1
ATOM 3642 O O . ASP A 1 452 ? 3.716 24.470 1.601 1.00 37.22 452 ASP A O 1
ATOM 3646 N N . ARG A 1 453 ? 4.435 26.057 0.182 1.00 40.09 453 ARG A N 1
ATOM 3647 C CA . ARG A 1 453 ? 5.382 25.258 -0.595 1.00 40.09 453 ARG A CA 1
ATOM 3648 C C . ARG A 1 453 ? 6.413 24.549 0.302 1.00 40.09 453 ARG A C 1
ATOM 3650 O O . ARG A 1 453 ? 6.951 23.521 -0.097 1.00 40.09 453 ARG A O 1
ATOM 3657 N N . SER A 1 454 ? 6.626 25.076 1.508 1.00 40.84 454 SER A N 1
ATOM 3658 C CA . SER A 1 454 ? 7.613 24.659 2.506 1.00 40.84 454 SER A CA 1
ATOM 3659 C C . SER A 1 454 ? 7.336 23.300 3.176 1.00 40.84 454 SER A C 1
ATOM 3661 O O . SER A 1 454 ? 8.285 22.607 3.537 1.00 40.84 454 SER A O 1
ATOM 3663 N N . SER A 1 455 ? 6.080 22.847 3.300 1.00 43.69 455 SER A N 1
ATOM 3664 C CA . SER A 1 455 ? 5.774 21.559 3.961 1.00 43.69 455 SER A CA 1
ATOM 3665 C C . SER A 1 455 ? 6.152 20.333 3.120 1.00 43.69 455 SER A C 1
ATOM 3667 O O . SER A 1 455 ? 6.433 19.261 3.653 1.00 43.69 455 SER A O 1
ATOM 3669 N N . TYR A 1 456 ? 6.192 20.484 1.794 1.00 47.78 456 TYR A N 1
ATOM 3670 C CA . TYR A 1 456 ? 6.657 19.435 0.882 1.00 47.78 456 TYR A CA 1
ATOM 3671 C C . TYR A 1 456 ? 8.187 19.335 0.831 1.00 47.78 456 TYR A C 1
ATOM 3673 O O . TYR A 1 456 ? 8.712 18.267 0.523 1.00 47.78 456 TYR A O 1
ATOM 3681 N N . GLU A 1 457 ? 8.900 20.416 1.166 1.00 45.12 457 GLU A N 1
ATOM 3682 C CA . GLU A 1 457 ? 10.363 20.417 1.277 1.00 45.12 457 GLU A CA 1
ATOM 3683 C C . GLU A 1 457 ? 10.823 19.653 2.528 1.00 45.12 457 GLU A C 1
ATOM 3685 O O . GLU A 1 457 ? 11.770 18.870 2.442 1.00 45.12 457 GLU A O 1
ATOM 3690 N N . SER A 1 458 ? 10.102 19.769 3.655 1.00 44.19 458 SER A N 1
ATOM 3691 C CA . SER A 1 458 ? 10.393 19.006 4.883 1.00 44.19 458 SER A CA 1
ATOM 3692 C C . SER A 1 458 ? 10.089 17.505 4.784 1.00 44.19 458 SER A C 1
ATOM 3694 O O . SER A 1 458 ? 10.657 16.726 5.546 1.00 44.19 458 SER A O 1
ATOM 3696 N N . ALA A 1 459 ? 9.222 17.096 3.850 1.00 50.84 459 ALA A N 1
ATOM 3697 C CA . ALA A 1 459 ? 8.901 15.695 3.557 1.00 50.84 459 ALA A CA 1
ATOM 3698 C C . ALA A 1 459 ? 9.690 15.124 2.361 1.00 50.84 459 ALA A C 1
ATOM 3700 O O . ALA A 1 459 ? 9.482 13.968 1.989 1.00 50.84 459 ALA A O 1
ATOM 3701 N N . SER A 1 460 ? 10.568 15.915 1.730 1.00 62.00 460 SER A N 1
ATOM 3702 C CA . SER A 1 460 ? 11.308 15.449 0.559 1.00 62.00 460 SER A CA 1
ATOM 3703 C C . SER A 1 460 ? 12.411 14.476 0.960 1.00 62.00 460 SER A C 1
ATOM 3705 O O . SER A 1 460 ? 13.381 14.818 1.639 1.00 62.00 460 SER A O 1
ATOM 3707 N N . PHE A 1 461 ? 12.248 13.223 0.548 1.00 72.12 461 PHE A N 1
ATOM 3708 C CA . PHE A 1 461 ? 13.328 12.255 0.598 1.00 72.12 461 PHE A CA 1
ATOM 3709 C C . PHE A 1 461 ? 14.245 12.499 -0.597 1.00 72.12 461 PHE A C 1
ATOM 3711 O O . PHE A 1 461 ? 13.780 12.606 -1.734 1.00 72.12 461 PHE A O 1
ATOM 3718 N N . SER A 1 462 ? 15.553 12.583 -0.346 1.00 81.25 462 SER A N 1
ATOM 3719 C CA . SER A 1 462 ? 16.524 12.561 -1.439 1.00 81.25 462 SER A CA 1
ATOM 3720 C C . SER A 1 462 ? 16.482 11.199 -2.136 1.00 81.25 462 SER A C 1
ATOM 3722 O O . SER A 1 462 ? 16.076 10.199 -1.534 1.00 81.25 462 SER A O 1
ATOM 3724 N N . LEU A 1 463 ? 16.928 11.148 -3.393 1.00 86.38 463 LEU A N 1
ATOM 3725 C CA . LEU A 1 463 ? 17.024 9.894 -4.137 1.00 86.38 463 LEU A CA 1
ATOM 3726 C C . LEU A 1 463 ? 17.854 8.864 -3.352 1.00 86.38 463 LEU A C 1
ATOM 3728 O O . LEU A 1 463 ? 17.407 7.744 -3.154 1.00 86.38 463 LEU A O 1
ATOM 3732 N N . GLU A 1 464 ? 19.004 9.265 -2.815 1.00 87.00 464 GLU A N 1
ATOM 3733 C CA . GLU A 1 464 ? 19.898 8.421 -2.015 1.00 87.00 464 GLU A CA 1
ATOM 3734 C C . GLU A 1 464 ? 19.193 7.850 -0.780 1.00 87.00 464 GLU A C 1
ATOM 3736 O O . GLU A 1 464 ? 19.333 6.666 -0.478 1.00 87.00 464 GLU A O 1
ATOM 3741 N N . SER A 1 465 ? 18.399 8.682 -0.097 1.00 85.62 465 SER A N 1
ATOM 3742 C CA . SER A 1 465 ? 17.650 8.280 1.096 1.00 85.62 465 SER A CA 1
ATOM 3743 C C . SER A 1 465 ? 16.560 7.260 0.762 1.00 85.62 465 SER A C 1
ATOM 3745 O O . SER A 1 465 ? 16.359 6.315 1.520 1.00 85.62 465 SER A O 1
ATOM 3747 N N . LEU A 1 466 ? 15.860 7.434 -0.367 1.00 90.31 466 LEU A N 1
ATOM 3748 C CA . LEU A 1 466 ? 14.860 6.469 -0.833 1.00 90.31 466 LEU A CA 1
ATOM 3749 C C . LEU A 1 466 ? 15.505 5.152 -1.248 1.00 90.31 466 LEU A C 1
ATOM 3751 O O . LEU A 1 466 ? 15.023 4.101 -0.840 1.00 90.31 466 LEU A O 1
ATOM 3755 N N . LEU A 1 467 ? 16.592 5.206 -2.022 1.00 92.50 467 LEU A N 1
ATOM 3756 C CA . LEU A 1 467 ? 17.297 4.012 -2.485 1.00 92.50 467 LEU A CA 1
ATOM 3757 C C . LEU A 1 467 ? 17.777 3.176 -1.297 1.00 92.50 467 LEU A C 1
ATOM 3759 O O . LEU A 1 467 ? 17.471 1.991 -1.242 1.00 92.50 467 LEU A O 1
ATOM 3763 N N . ALA A 1 468 ? 18.422 3.807 -0.310 1.00 90.56 468 ALA A N 1
ATOM 3764 C CA . ALA A 1 468 ? 18.891 3.129 0.897 1.00 90.56 468 ALA A CA 1
ATOM 3765 C C . ALA A 1 468 ? 17.750 2.550 1.750 1.00 90.56 468 ALA A C 1
ATOM 3767 O O . ALA A 1 468 ? 17.950 1.589 2.487 1.00 90.56 468 ALA A O 1
ATOM 3768 N N . LEU A 1 469 ? 16.558 3.146 1.676 1.00 87.25 469 LEU A N 1
ATOM 3769 C CA . LEU A 1 469 ? 15.398 2.710 2.443 1.00 87.25 469 LEU A CA 1
ATOM 3770 C C . LEU A 1 469 ? 14.681 1.508 1.818 1.00 87.25 469 LEU A C 1
ATOM 3772 O O . LEU A 1 469 ? 14.169 0.667 2.553 1.00 87.25 469 LEU A O 1
ATOM 3776 N N . VAL A 1 470 ? 14.585 1.462 0.488 1.00 91.31 470 VAL A N 1
ATOM 3777 C CA . VAL A 1 470 ? 13.776 0.460 -0.228 1.00 91.31 470 VAL A CA 1
ATOM 3778 C C . VAL A 1 470 ? 14.595 -0.698 -0.791 1.00 91.31 470 VAL A C 1
ATOM 3780 O O . VAL A 1 470 ? 14.022 -1.741 -1.099 1.00 91.31 470 VAL A O 1
ATOM 3783 N N . SER A 1 471 ? 15.908 -0.528 -0.960 1.00 91.06 471 SER A N 1
ATOM 3784 C CA . SER A 1 471 ? 16.768 -1.580 -1.496 1.00 91.06 471 SER A CA 1
ATOM 3785 C C . SER A 1 471 ? 16.921 -2.751 -0.532 1.00 91.06 471 SER A C 1
ATOM 3787 O O . SER A 1 471 ? 17.021 -2.563 0.679 1.00 91.06 471 SER A O 1
ATOM 3789 N N . ASP A 1 472 ? 17.044 -3.947 -1.095 1.00 86.94 472 ASP A N 1
ATOM 3790 C CA . ASP A 1 472 ? 17.492 -5.142 -0.389 1.00 86.94 472 ASP A CA 1
ATOM 3791 C C . ASP A 1 472 ? 19.032 -5.216 -0.310 1.00 86.94 472 ASP A C 1
ATOM 3793 O O . ASP A 1 472 ? 19.751 -4.330 -0.781 1.00 86.94 472 ASP A O 1
ATOM 3797 N N . GLU A 1 473 ? 19.558 -6.306 0.257 1.00 87.62 473 GLU A N 1
ATOM 3798 C CA . GLU A 1 473 ? 21.004 -6.579 0.325 1.00 87.62 473 GLU A CA 1
ATOM 3799 C C . GLU A 1 473 ? 21.662 -6.624 -1.067 1.00 87.62 473 GLU A C 1
ATOM 3801 O O . GLU A 1 473 ? 22.825 -6.247 -1.230 1.00 87.62 473 GLU A O 1
ATOM 3806 N N . ASN A 1 474 ? 20.898 -7.006 -2.098 1.00 90.19 474 ASN A N 1
ATOM 3807 C CA . ASN A 1 474 ? 21.350 -7.038 -3.486 1.00 90.19 474 ASN A CA 1
ATOM 3808 C C . ASN A 1 474 ? 21.363 -5.654 -4.154 1.00 90.19 474 ASN A C 1
ATOM 3810 O O . ASN A 1 474 ? 21.778 -5.544 -5.312 1.00 90.19 474 ASN A O 1
ATOM 3814 N N . LYS A 1 475 ? 20.935 -4.589 -3.464 1.00 95.12 475 LYS A N 1
ATOM 3815 C CA . LYS A 1 475 ? 20.858 -3.219 -3.994 1.00 95.12 475 LYS A CA 1
ATOM 3816 C C . LYS A 1 475 ? 20.093 -3.128 -5.321 1.00 95.12 475 LYS A C 1
ATOM 3818 O O . LYS A 1 475 ? 20.497 -2.379 -6.214 1.00 95.12 475 LYS A O 1
ATOM 3823 N N . ILE A 1 476 ? 19.029 -3.914 -5.479 1.00 95.69 476 ILE A N 1
ATOM 3824 C CA . ILE A 1 476 ? 18.200 -3.905 -6.692 1.00 95.69 476 ILE A CA 1
ATOM 3825 C C . ILE A 1 476 ? 17.094 -2.870 -6.536 1.00 95.69 476 ILE A C 1
ATOM 3827 O O . ILE A 1 476 ? 16.442 -2.808 -5.498 1.00 95.69 476 ILE A O 1
ATOM 3831 N N . ILE A 1 477 ? 16.873 -2.071 -7.580 1.00 97.88 477 ILE A N 1
ATOM 3832 C CA . ILE A 1 477 ? 15.824 -1.056 -7.623 1.00 97.88 477 ILE A CA 1
ATOM 3833 C C . ILE A 1 477 ? 15.011 -1.220 -8.902 1.00 97.88 477 ILE A C 1
ATOM 3835 O O . ILE A 1 477 ? 15.523 -1.066 -10.013 1.00 97.88 477 ILE A O 1
ATOM 3839 N N . VAL A 1 478 ? 13.717 -1.484 -8.743 1.00 98.19 478 VAL A N 1
ATOM 3840 C CA . VAL A 1 478 ? 12.742 -1.359 -9.823 1.00 98.19 478 VAL A CA 1
ATOM 3841 C C . VAL A 1 478 ? 12.386 0.118 -9.978 1.00 98.19 478 VAL A C 1
ATOM 3843 O O . VAL A 1 478 ? 11.768 0.724 -9.105 1.00 98.19 478 VAL A O 1
ATOM 3846 N N . LEU A 1 479 ? 12.788 0.723 -11.087 1.00 97.94 479 LEU A N 1
ATOM 3847 C CA . LEU A 1 479 ? 12.631 2.153 -11.322 1.00 97.94 479 LEU A CA 1
ATOM 3848 C C . LEU A 1 479 ? 11.575 2.408 -12.396 1.00 97.94 479 LEU A C 1
ATOM 3850 O O . LEU A 1 479 ? 11.616 1.814 -13.474 1.00 97.94 479 LEU A O 1
ATOM 3854 N N . SER A 1 480 ? 10.688 3.365 -12.135 1.00 97.19 480 SER A N 1
ATOM 3855 C CA . SER A 1 480 ? 9.829 3.941 -13.167 1.00 97.19 480 SER A CA 1
ATOM 3856 C C . SER A 1 480 ? 9.862 5.463 -13.119 1.00 97.19 480 SER A C 1
ATOM 3858 O O . SER A 1 480 ? 9.924 6.055 -12.043 1.00 97.19 480 SER A O 1
ATOM 3860 N N . VAL A 1 481 ? 9.813 6.110 -14.284 1.00 93.81 481 VAL A N 1
ATOM 3861 C CA . VAL A 1 481 ? 9.754 7.574 -14.409 1.00 93.81 481 VAL A CA 1
ATOM 3862 C C . VAL A 1 481 ? 8.443 7.950 -15.083 1.00 93.81 481 VAL A C 1
ATOM 3864 O O . VAL A 1 481 ? 8.175 7.547 -16.217 1.00 93.81 481 VAL A O 1
ATOM 3867 N N . VAL A 1 482 ? 7.607 8.697 -14.366 1.00 92.88 482 VAL A N 1
ATOM 3868 C CA . VAL A 1 482 ? 6.170 8.783 -14.639 1.00 92.88 482 VAL A CA 1
ATOM 3869 C C . VAL A 1 482 ? 5.696 10.231 -14.512 1.00 92.88 482 VAL A C 1
ATOM 3871 O O . VAL A 1 482 ? 6.268 11.016 -13.757 1.00 92.88 482 VAL A O 1
ATOM 3874 N N . GLY A 1 483 ? 4.646 10.584 -15.256 1.00 90.12 483 GLY A N 1
ATOM 3875 C CA . GLY A 1 483 ? 3.896 11.836 -15.094 1.00 90.12 483 GLY A CA 1
ATOM 3876 C C . GLY A 1 483 ? 2.488 11.608 -14.551 1.00 90.12 483 GLY A C 1
ATOM 3877 O O . GLY A 1 483 ? 1.956 10.496 -14.613 1.00 90.12 483 GLY A O 1
ATOM 3878 N N . TYR A 1 484 ? 1.851 12.656 -14.029 1.00 89.12 484 TYR A N 1
ATOM 3879 C CA . TYR A 1 484 ? 0.547 12.571 -13.356 1.00 89.12 484 TYR A CA 1
ATOM 3880 C C . TYR A 1 484 ? -0.563 12.017 -14.256 1.00 89.12 484 TYR A C 1
ATOM 3882 O O . TYR A 1 484 ? -1.483 11.335 -13.799 1.00 89.12 484 TYR A O 1
ATOM 3890 N N . ASN A 1 485 ? -0.456 12.229 -15.568 1.00 85.94 485 ASN A N 1
ATOM 3891 C CA . ASN A 1 485 ? -1.361 11.638 -16.547 1.00 85.94 485 ASN A CA 1
ATOM 3892 C C . ASN A 1 485 ? -1.337 10.097 -16.544 1.00 85.94 485 ASN A C 1
ATOM 3894 O O . ASN A 1 485 ? -2.309 9.495 -16.971 1.00 85.94 485 ASN A O 1
ATOM 3898 N N . TYR A 1 486 ? -0.305 9.435 -16.028 1.00 91.44 486 TYR A N 1
ATOM 3899 C CA . TYR A 1 486 ? -0.259 7.976 -15.890 1.00 91.44 486 TYR A CA 1
ATOM 3900 C C . TYR A 1 486 ? -0.546 7.485 -14.459 1.00 91.44 486 TYR A C 1
ATOM 3902 O O . TYR A 1 486 ? -0.403 6.293 -14.200 1.00 91.44 486 TYR A O 1
ATOM 3910 N N . LYS A 1 487 ? -1.009 8.347 -13.537 1.00 92.88 487 LYS A N 1
ATOM 3911 C CA . LYS A 1 487 ? -1.182 8.011 -12.107 1.00 92.88 487 LYS A CA 1
ATOM 3912 C C . LYS A 1 487 ? -2.001 6.743 -11.833 1.00 92.88 487 LYS A C 1
ATOM 3914 O O . LYS A 1 487 ? -1.669 5.993 -10.927 1.00 92.88 487 LYS A O 1
ATOM 3919 N N . ASP A 1 488 ? -3.058 6.485 -12.606 1.00 92.94 488 ASP A N 1
ATOM 3920 C CA . ASP A 1 488 ? -3.922 5.323 -12.359 1.00 92.94 488 ASP A CA 1
ATOM 3921 C C . ASP A 1 488 ? -3.235 4.027 -12.825 1.00 92.94 488 ASP A C 1
ATOM 3923 O O . ASP A 1 488 ? -3.309 3.012 -12.136 1.00 92.94 488 ASP A O 1
ATOM 3927 N N . MET A 1 489 ? -2.499 4.071 -13.948 1.00 95.12 489 MET A N 1
ATOM 3928 C CA . MET A 1 489 ? -1.648 2.952 -14.385 1.00 95.12 489 MET A CA 1
ATOM 3929 C C . MET A 1 489 ? -0.504 2.721 -13.405 1.00 95.12 489 MET A C 1
ATOM 3931 O O . MET A 1 489 ? -0.225 1.576 -13.077 1.00 95.12 489 MET A O 1
ATOM 3935 N N . LEU A 1 490 ? 0.106 3.793 -12.887 1.00 97.25 490 LEU A N 1
ATOM 3936 C CA . LEU A 1 490 ? 1.103 3.700 -11.824 1.00 97.25 490 LEU A CA 1
ATOM 3937 C C . LEU A 1 490 ? 0.539 2.957 -10.611 1.00 97.25 490 LEU A C 1
ATOM 3939 O O . LEU A 1 490 ? 1.193 2.051 -10.111 1.00 97.25 490 LEU A O 1
ATOM 3943 N N . MET A 1 491 ? -0.671 3.293 -10.157 1.00 96.38 491 MET A N 1
ATOM 3944 C CA . MET A 1 491 ? -1.282 2.583 -9.032 1.00 96.38 491 MET A CA 1
ATOM 3945 C C . MET A 1 491 ? -1.556 1.113 -9.359 1.00 96.38 491 MET A C 1
ATOM 3947 O O . MET A 1 491 ? -1.257 0.259 -8.531 1.00 96.38 491 MET A O 1
ATOM 3951 N N . SER A 1 492 ? -2.040 0.790 -10.564 1.00 96.75 492 SER A N 1
ATOM 3952 C CA . SER A 1 492 ? -2.188 -0.609 -10.995 1.00 96.75 492 SER A CA 1
ATOM 3953 C C . SER A 1 492 ? -0.847 -1.352 -11.009 1.00 96.75 492 SER A C 1
ATOM 3955 O O . SER A 1 492 ? -0.760 -2.475 -10.517 1.00 96.75 492 SER A O 1
ATOM 3957 N N . TRP A 1 493 ? 0.213 -0.714 -11.506 1.00 97.75 493 TRP A N 1
ATOM 3958 C CA . TRP A 1 493 ? 1.570 -1.258 -11.527 1.00 97.75 493 TRP A CA 1
ATOM 3959 C C . TRP A 1 493 ? 2.118 -1.484 -10.110 1.00 97.75 493 TRP A C 1
ATOM 3961 O O . TRP A 1 493 ? 2.569 -2.584 -9.800 1.00 97.75 493 TRP A O 1
ATOM 3971 N N . VAL A 1 494 ? 1.976 -0.509 -9.204 1.00 96.69 494 VAL A N 1
ATOM 3972 C CA . VAL A 1 494 ? 2.348 -0.641 -7.783 1.00 96.69 494 VAL A CA 1
ATOM 3973 C C . VAL A 1 494 ? 1.577 -1.779 -7.112 1.00 96.69 494 VAL A C 1
ATOM 3975 O O . VAL A 1 494 ? 2.166 -2.598 -6.406 1.00 96.69 494 VAL A O 1
ATOM 3978 N N . CYS A 1 495 ? 0.265 -1.868 -7.337 1.00 95.44 495 CYS A N 1
ATOM 3979 C CA . CYS A 1 495 ? -0.554 -2.951 -6.800 1.00 95.44 495 CYS A CA 1
ATOM 3980 C C . CYS A 1 495 ? -0.089 -4.316 -7.302 1.00 95.44 495 CYS A C 1
ATOM 3982 O O . CYS A 1 495 ? -0.053 -5.278 -6.528 1.00 95.44 495 CYS A O 1
ATOM 3984 N N . ARG A 1 496 ? 0.336 -4.396 -8.567 1.00 95.69 496 ARG A N 1
ATOM 3985 C CA . ARG A 1 496 ? 0.893 -5.624 -9.118 1.00 95.69 496 ARG A CA 1
ATOM 3986 C C . ARG A 1 496 ? 2.240 -5.983 -8.496 1.00 95.69 496 ARG A C 1
ATOM 3988 O O . ARG A 1 496 ? 2.413 -7.133 -8.098 1.00 95.69 496 ARG A O 1
ATOM 3995 N N . LEU A 1 497 ? 3.152 -5.023 -8.330 1.00 95.31 497 LEU A N 1
ATOM 3996 C CA . LEU A 1 497 ? 4.423 -5.254 -7.633 1.00 95.31 497 LEU A CA 1
ATOM 3997 C C . LEU A 1 497 ? 4.204 -5.749 -6.199 1.00 95.31 497 LEU A C 1
ATOM 3999 O O . LEU A 1 497 ? 4.819 -6.731 -5.790 1.00 95.31 497 LEU A O 1
ATOM 4003 N N . ARG A 1 498 ? 3.253 -5.154 -5.466 1.00 91.44 498 ARG A N 1
ATOM 4004 C CA . ARG A 1 498 ? 2.869 -5.607 -4.119 1.00 91.44 498 ARG A CA 1
ATOM 4005 C C . ARG A 1 498 ? 2.356 -7.049 -4.113 1.00 91.44 498 ARG A C 1
ATOM 4007 O O . ARG A 1 498 ? 2.712 -7.808 -3.217 1.00 91.44 498 ARG A O 1
ATOM 4014 N N . LYS A 1 499 ? 1.535 -7.450 -5.094 1.00 91.44 499 LYS A N 1
ATOM 4015 C CA . LYS A 1 499 ? 1.079 -8.849 -5.240 1.00 91.44 499 LYS A CA 1
ATOM 4016 C C . LYS A 1 499 ? 2.228 -9.813 -5.530 1.00 91.44 499 LYS A C 1
ATOM 4018 O O . LYS A 1 499 ? 2.194 -10.943 -5.061 1.00 91.44 499 LYS A O 1
ATOM 4023 N N . LEU A 1 500 ? 3.236 -9.357 -6.269 1.00 93.44 500 LEU A N 1
ATOM 4024 C CA . LEU A 1 500 ? 4.456 -10.109 -6.566 1.00 93.44 500 LEU A CA 1
ATOM 4025 C C . LEU A 1 500 ? 5.507 -10.035 -5.446 1.00 93.44 500 LEU A C 1
ATOM 4027 O O . LEU A 1 500 ? 6.609 -10.539 -5.635 1.00 93.44 500 LEU A O 1
ATOM 4031 N N . GLN A 1 501 ? 5.174 -9.424 -4.300 1.00 90.50 501 GLN A N 1
ATOM 4032 C CA . GLN A 1 501 ? 6.071 -9.239 -3.153 1.00 90.50 501 GLN A CA 1
ATOM 4033 C C . GLN A 1 501 ? 7.352 -8.452 -3.493 1.00 90.50 501 GLN A C 1
ATOM 4035 O O . GLN A 1 501 ? 8.394 -8.638 -2.873 1.00 90.50 501 GLN A O 1
ATOM 4040 N N . ILE A 1 502 ? 7.270 -7.535 -4.460 1.00 92.06 502 ILE A N 1
ATOM 4041 C CA . ILE A 1 502 ? 8.366 -6.643 -4.846 1.00 92.06 502 ILE A CA 1
ATOM 4042 C C . ILE A 1 502 ? 8.185 -5.307 -4.117 1.00 92.06 502 ILE A C 1
ATOM 4044 O O . ILE A 1 502 ? 7.300 -4.517 -4.454 1.00 92.06 502 ILE A O 1
ATOM 4048 N N . SER A 1 503 ? 9.025 -5.051 -3.113 1.00 89.81 503 SER A N 1
ATOM 4049 C CA . SER A 1 503 ? 9.035 -3.799 -2.339 1.00 89.81 503 SER A CA 1
ATOM 4050 C C . SER A 1 503 ? 10.146 -2.828 -2.745 1.00 89.81 503 SER A C 1
ATOM 4052 O O . SER A 1 503 ? 10.055 -1.644 -2.431 1.00 89.81 503 SER A O 1
ATOM 4054 N N . SER A 1 504 ? 11.171 -3.302 -3.457 1.00 94.44 504 SER A N 1
ATOM 4055 C CA . SER A 1 504 ? 12.357 -2.531 -3.836 1.00 94.44 504 SER A CA 1
ATOM 4056 C C . SER A 1 504 ? 12.145 -1.710 -5.110 1.00 94.44 504 SER A C 1
ATOM 4058 O O . SER A 1 504 ? 12.832 -1.887 -6.114 1.00 94.44 504 SER A O 1
ATOM 4060 N N . TYR A 1 505 ? 11.165 -0.804 -5.094 1.00 96.62 505 TYR A N 1
ATOM 4061 C CA . TYR A 1 505 ? 10.877 0.087 -6.220 1.00 96.62 505 TYR A CA 1
ATOM 4062 C C . TYR A 1 505 ? 10.958 1.567 -5.838 1.00 96.62 505 TYR A C 1
ATOM 4064 O O . TYR A 1 505 ? 10.758 1.933 -4.684 1.00 96.62 505 TYR A O 1
ATOM 4072 N N . VAL A 1 506 ? 11.237 2.425 -6.823 1.00 96.94 506 VAL A N 1
ATOM 4073 C CA . VAL A 1 506 ? 11.273 3.891 -6.692 1.00 96.94 506 VAL A CA 1
ATOM 4074 C C . VAL A 1 506 ? 10.596 4.532 -7.902 1.00 96.94 506 VAL A C 1
ATOM 4076 O O . VAL A 1 506 ? 10.715 4.053 -9.031 1.00 96.94 506 VAL A O 1
ATOM 4079 N N . ILE A 1 507 ? 9.886 5.637 -7.672 1.00 97.00 507 ILE A N 1
ATOM 4080 C CA . ILE A 1 507 ? 9.174 6.389 -8.708 1.00 97.00 507 ILE A CA 1
ATOM 4081 C C . ILE A 1 507 ? 9.828 7.761 -8.884 1.00 97.00 507 ILE A C 1
ATOM 4083 O O . ILE A 1 507 ? 9.857 8.579 -7.966 1.00 97.00 507 ILE A O 1
ATOM 4087 N N . GLY A 1 508 ? 10.318 8.038 -10.088 1.00 94.44 508 GLY A N 1
ATOM 4088 C CA . GLY A 1 508 ? 10.723 9.377 -10.499 1.00 94.44 508 GLY A CA 1
ATOM 4089 C C . GLY A 1 508 ? 9.528 10.154 -11.044 1.00 94.44 508 GLY A C 1
ATOM 4090 O O . GLY A 1 508 ? 9.030 9.848 -12.127 1.00 94.44 508 GLY A O 1
ATOM 4091 N N . ALA A 1 509 ? 9.071 11.171 -10.321 1.00 92.00 509 ALA A N 1
ATOM 4092 C CA . ALA A 1 509 ? 8.007 12.058 -10.768 1.00 92.00 509 ALA A CA 1
ATOM 4093 C C . ALA A 1 509 ? 8.555 13.189 -11.645 1.00 92.00 509 ALA A C 1
ATOM 4095 O O . ALA A 1 509 ? 9.400 13.964 -11.205 1.00 92.00 509 ALA A O 1
ATOM 4096 N N . ILE A 1 510 ? 8.057 13.310 -12.877 1.00 87.44 510 ILE A N 1
ATOM 4097 C CA . ILE A 1 510 ? 8.486 14.367 -13.815 1.00 87.44 510 ILE A CA 1
ATOM 4098 C C . ILE A 1 510 ? 7.762 15.702 -13.598 1.00 87.44 510 ILE A C 1
ATOM 4100 O O . ILE A 1 510 ? 8.178 16.726 -14.137 1.00 87.44 510 ILE A O 1
ATOM 4104 N N . ASP A 1 511 ? 6.668 15.689 -12.836 1.00 83.75 511 ASP A N 1
ATOM 4105 C CA . ASP A 1 511 ? 5.843 16.854 -12.546 1.00 83.75 511 ASP A CA 1
ATOM 4106 C C . ASP A 1 511 ? 5.412 16.888 -11.073 1.00 83.75 511 ASP A C 1
ATOM 4108 O O . ASP A 1 511 ? 5.364 15.870 -10.373 1.00 83.75 511 ASP A O 1
ATOM 4112 N N . LYS A 1 512 ? 5.084 18.096 -10.602 1.00 84.12 512 LYS A N 1
ATOM 4113 C CA . LYS A 1 512 ? 4.739 18.342 -9.197 1.00 84.12 512 LYS A CA 1
ATOM 4114 C C . LYS A 1 512 ? 3.470 17.619 -8.757 1.00 84.12 512 LYS A C 1
ATOM 4116 O O . LYS A 1 512 ? 3.405 17.161 -7.621 1.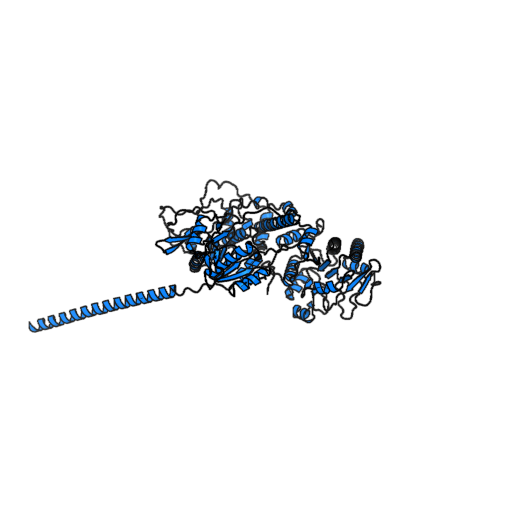00 84.12 512 LYS A O 1
ATOM 4121 N N . GLN A 1 513 ? 2.494 17.484 -9.653 1.00 86.62 513 GLN A N 1
ATOM 4122 C CA . GLN A 1 513 ? 1.219 16.844 -9.338 1.00 86.62 513 GLN A CA 1
ATOM 4123 C C . GLN A 1 513 ? 1.418 15.359 -9.025 1.00 86.62 513 GLN A C 1
ATOM 4125 O O . GLN A 1 513 ? 0.816 14.845 -8.082 1.00 86.62 513 GLN A O 1
ATOM 4130 N N . LEU A 1 514 ? 2.280 14.664 -9.779 1.00 90.25 514 LEU A N 1
ATOM 4131 C CA . LEU A 1 514 ? 2.597 13.268 -9.495 1.00 90.25 514 LEU A CA 1
ATOM 4132 C C . LEU A 1 514 ? 3.408 13.113 -8.217 1.00 90.25 514 LEU A C 1
ATOM 4134 O O . LEU A 1 514 ? 3.132 12.191 -7.457 1.00 90.25 514 LEU A O 1
ATOM 4138 N N . TYR A 1 515 ? 4.377 13.994 -7.973 1.00 88.69 515 TYR A N 1
ATOM 4139 C CA . TYR A 1 515 ? 5.149 13.957 -6.736 1.00 88.69 515 TYR A CA 1
ATOM 4140 C C . TYR A 1 515 ? 4.231 14.077 -5.510 1.00 88.69 515 TYR A C 1
ATOM 4142 O O . TYR A 1 515 ? 4.236 13.199 -4.651 1.00 88.69 515 TYR A O 1
ATOM 4150 N N . GLU A 1 516 ? 3.366 15.096 -5.476 1.00 86.62 516 GLU A N 1
ATOM 4151 C CA . GLU A 1 516 ? 2.397 15.291 -4.388 1.00 86.62 516 GLU A CA 1
ATOM 4152 C C . GLU A 1 516 ? 1.442 14.097 -4.262 1.00 86.62 516 GLU A C 1
ATOM 4154 O O . GLU A 1 516 ? 1.206 13.597 -3.163 1.00 86.62 516 GLU A O 1
ATOM 4159 N N . PHE A 1 517 ? 0.940 13.578 -5.388 1.00 89.62 517 PHE A N 1
ATOM 4160 C CA . PHE A 1 517 ? 0.108 12.378 -5.395 1.00 89.62 517 PHE A CA 1
ATOM 4161 C C . PHE A 1 517 ? 0.830 11.161 -4.811 1.00 89.62 517 PHE A C 1
ATOM 4163 O O . PHE A 1 517 ? 0.251 10.471 -3.977 1.00 89.62 517 PHE A O 1
ATOM 4170 N N . GLY A 1 518 ? 2.073 10.901 -5.219 1.00 91.12 518 GLY A N 1
ATOM 4171 C CA . GLY A 1 518 ? 2.857 9.761 -4.754 1.00 91.12 518 GLY A CA 1
ATOM 4172 C C . GLY A 1 518 ? 3.123 9.814 -3.250 1.00 91.12 518 GLY A C 1
ATOM 4173 O O . GLY A 1 518 ? 2.920 8.805 -2.576 1.00 91.12 518 GLY A O 1
ATOM 4174 N N . ILE A 1 519 ? 3.461 10.993 -2.713 1.00 87.50 519 ILE A N 1
ATOM 4175 C CA . ILE A 1 519 ? 3.606 11.206 -1.264 1.00 87.50 519 ILE A CA 1
ATOM 4176 C C . ILE A 1 519 ? 2.284 10.903 -0.547 1.00 87.50 519 ILE A C 1
ATOM 4178 O O . ILE A 1 519 ? 2.262 10.107 0.392 1.00 87.50 519 ILE A O 1
ATOM 4182 N N . LEU A 1 520 ? 1.163 11.432 -1.054 1.00 87.19 520 LEU A N 1
ATOM 4183 C CA . LEU A 1 520 ? -0.170 11.196 -0.487 1.00 87.19 520 LEU A CA 1
ATOM 4184 C C . LEU A 1 520 ? -0.636 9.738 -0.576 1.00 87.19 520 LEU A C 1
ATOM 4186 O O . LEU A 1 520 ? -1.508 9.330 0.187 1.00 87.19 520 LEU A O 1
ATOM 4190 N N . GLN A 1 521 ? -0.083 8.954 -1.504 1.00 90.38 521 GLN A N 1
ATOM 4191 C CA . GLN A 1 521 ? -0.320 7.513 -1.618 1.00 90.38 521 GLN A CA 1
ATOM 4192 C C . GLN A 1 521 ? 0.679 6.665 -0.807 1.00 90.38 521 GLN A C 1
ATOM 4194 O O . GLN A 1 521 ? 0.577 5.437 -0.820 1.00 90.38 521 GLN A O 1
ATOM 4199 N N . GLY A 1 522 ? 1.639 7.286 -0.111 1.00 90.31 522 GLY A N 1
ATOM 4200 C CA . GLY A 1 522 ? 2.681 6.582 0.636 1.00 90.31 522 GLY A CA 1
ATOM 4201 C C . GLY A 1 522 ? 3.642 5.802 -0.264 1.00 90.31 522 GLY A C 1
ATOM 4202 O O . GLY A 1 522 ? 4.073 4.709 0.108 1.00 90.31 522 GLY A O 1
ATOM 4203 N N . LEU A 1 523 ? 3.947 6.327 -1.455 1.00 93.69 523 LEU A N 1
ATOM 4204 C CA . LEU A 1 523 ? 4.862 5.723 -2.428 1.00 93.69 523 LEU A CA 1
ATOM 4205 C C . LEU A 1 523 ? 6.296 6.271 -2.281 1.00 93.69 523 LEU A C 1
ATOM 4207 O O . LEU A 1 523 ? 6.461 7.433 -1.904 1.00 93.69 523 LEU A O 1
ATOM 4211 N N . PRO A 1 524 ? 7.336 5.489 -2.635 1.00 93.94 524 PRO A N 1
ATOM 4212 C CA . PRO A 1 524 ? 8.722 5.957 -2.646 1.00 93.94 524 PRO A CA 1
ATOM 4213 C C . PRO A 1 524 ? 8.966 6.822 -3.889 1.00 93.94 524 PRO A C 1
ATOM 4215 O O . PRO A 1 524 ? 9.389 6.328 -4.936 1.00 93.94 524 PRO A O 1
ATOM 4218 N N . VAL A 1 525 ? 8.641 8.113 -3.798 1.00 93.25 525 VAL A N 1
ATOM 4219 C CA . VAL A 1 525 ? 8.666 9.049 -4.931 1.00 93.25 525 VAL A CA 1
ATOM 4220 C C . VAL A 1 525 ? 9.662 10.190 -4.718 1.00 93.25 525 VAL A C 1
ATOM 4222 O O . VAL A 1 525 ? 9.751 10.750 -3.628 1.00 93.25 525 VAL A O 1
ATOM 4225 N N . PHE A 1 526 ? 10.375 10.575 -5.776 1.00 90.75 526 PHE A N 1
ATOM 4226 C CA . PHE A 1 526 ? 11.220 11.773 -5.804 1.00 90.75 526 PHE A CA 1
ATOM 4227 C C . PHE A 1 526 ? 10.948 12.605 -7.062 1.00 90.75 526 PHE A C 1
ATOM 4229 O O . PHE A 1 526 ? 10.447 12.092 -8.062 1.00 90.75 526 PHE A O 1
ATOM 4236 N N . MET A 1 527 ? 11.276 13.896 -7.022 1.00 86.19 527 MET A N 1
ATOM 4237 C CA . MET A 1 527 ? 11.135 14.783 -8.179 1.00 86.19 527 MET A CA 1
ATOM 4238 C C . MET A 1 527 ? 12.322 14.634 -9.138 1.00 86.19 527 MET A C 1
ATOM 4240 O O . MET A 1 527 ? 13.479 14.776 -8.740 1.00 86.19 527 MET A O 1
ATOM 4244 N N . VAL A 1 528 ? 12.043 14.417 -10.420 1.00 83.75 528 VAL A N 1
ATOM 4245 C CA . VAL A 1 528 ? 13.051 14.336 -11.481 1.00 83.75 528 VAL A CA 1
ATOM 4246 C C . VAL A 1 528 ? 13.385 15.747 -11.975 1.00 83.75 528 VAL A C 1
ATOM 4248 O O . VAL A 1 528 ? 12.642 16.344 -12.750 1.00 83.75 528 VAL A O 1
ATOM 4251 N N . GLY A 1 529 ? 14.532 16.283 -11.546 1.00 68.56 529 GLY A N 1
ATOM 4252 C CA . GLY A 1 529 ? 15.029 17.603 -11.963 1.00 68.56 529 GLY A CA 1
ATOM 4253 C C . GLY A 1 529 ? 14.251 18.801 -11.385 1.00 68.56 529 GLY A C 1
ATOM 4254 O O . GLY A 1 529 ? 13.299 18.647 -10.623 1.00 68.56 529 GLY A O 1
ATOM 4255 N N . LYS A 1 530 ? 14.663 20.034 -11.730 1.00 51.81 530 LYS A N 1
ATOM 4256 C CA . LYS A 1 530 ? 13.874 21.249 -11.440 1.00 51.81 530 LYS A CA 1
ATOM 4257 C C . LYS A 1 530 ? 12.729 21.341 -12.459 1.00 51.81 530 LYS A C 1
ATOM 4259 O O . LYS A 1 530 ? 12.995 21.517 -13.642 1.00 51.81 530 LYS A O 1
ATOM 4264 N N . SER A 1 531 ? 11.498 21.170 -11.966 1.00 42.22 531 SER A N 1
ATOM 4265 C CA . SER A 1 531 ? 10.183 21.281 -12.631 1.00 42.22 531 SER A CA 1
ATOM 4266 C C . SER A 1 531 ? 10.190 21.778 -14.087 1.00 42.22 531 SER A C 1
ATOM 4268 O O . SER A 1 531 ? 10.427 22.962 -14.331 1.00 42.22 531 SER A O 1
ATOM 4270 N N . MET A 1 532 ? 9.853 20.911 -15.047 1.00 42.50 532 MET A N 1
ATOM 4271 C CA . MET A 1 532 ? 9.505 21.355 -16.401 1.00 42.50 532 MET A CA 1
ATOM 4272 C C . MET A 1 532 ? 8.005 21.667 -16.475 1.00 42.50 532 MET A C 1
ATOM 4274 O O . MET A 1 532 ? 7.180 20.768 -16.327 1.00 42.50 53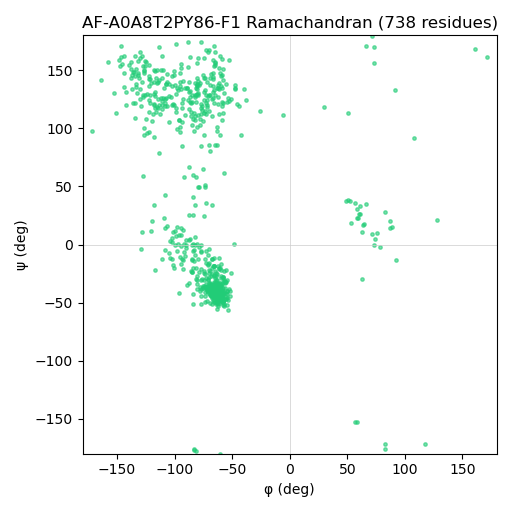2 MET A O 1
ATOM 4278 N N . ASP A 1 533 ? 7.655 22.926 -16.745 1.00 38.22 533 ASP A N 1
ATOM 4279 C CA . ASP A 1 533 ? 6.309 23.322 -17.176 1.00 38.22 533 ASP A CA 1
ATOM 4280 C C . ASP A 1 533 ? 6.116 22.890 -18.638 1.00 38.22 533 ASP A C 1
ATOM 4282 O O . ASP A 1 533 ? 6.529 23.584 -19.568 1.00 38.22 533 ASP A O 1
ATOM 4286 N N . VAL A 1 534 ? 5.531 21.711 -18.870 1.00 45.28 534 VAL A N 1
ATOM 4287 C CA . VAL A 1 534 ? 5.168 21.255 -20.222 1.00 45.28 534 VAL A CA 1
ATOM 4288 C C . VAL A 1 534 ? 3.669 20.993 -20.281 1.00 45.28 534 VAL A C 1
ATOM 4290 O O . VAL A 1 534 ? 3.124 20.273 -19.449 1.00 45.28 534 VAL A O 1
ATOM 4293 N N . SER A 1 535 ? 3.004 21.582 -21.280 1.00 42.00 535 SER A N 1
ATOM 4294 C CA . SER A 1 535 ? 1.570 21.404 -21.542 1.00 42.00 535 SER A CA 1
ATOM 4295 C C . SER A 1 535 ? 1.196 19.920 -21.670 1.00 42.00 535 SER A C 1
ATOM 4297 O O . SER A 1 535 ? 1.779 19.170 -22.456 1.00 42.00 535 SER A O 1
ATOM 4299 N N . PHE A 1 536 ? 0.211 19.503 -20.871 1.00 43.84 536 PHE A N 1
ATOM 4300 C CA . PHE A 1 536 ? -0.030 18.111 -20.475 1.00 43.84 536 PHE A CA 1
ATOM 4301 C C . PHE A 1 536 ? -0.850 17.265 -21.463 1.00 43.84 536 PHE A C 1
ATOM 4303 O O . PHE A 1 536 ? -0.778 16.035 -21.411 1.00 43.84 536 PHE A O 1
ATOM 4310 N N . ASN A 1 537 ? -1.623 17.882 -22.361 1.00 45.06 537 ASN A N 1
ATOM 4311 C CA . ASN A 1 537 ? -2.489 17.146 -23.293 1.00 45.06 537 ASN A CA 1
ATOM 4312 C C . ASN A 1 537 ? -1.767 16.686 -24.573 1.00 45.06 537 ASN A C 1
ATOM 4314 O O . ASN A 1 537 ? -2.273 15.800 -25.254 1.00 45.06 537 ASN A O 1
ATOM 4318 N N . ASP A 1 538 ? -0.557 17.189 -24.839 1.00 48.41 538 ASP A N 1
ATOM 4319 C CA . ASP A 1 538 ? 0.163 16.971 -26.105 1.00 48.41 538 ASP A CA 1
ATOM 4320 C C . ASP A 1 538 ? 1.381 16.026 -25.964 1.00 48.41 538 ASP A C 1
ATOM 4322 O O . ASP A 1 538 ? 2.249 15.944 -26.839 1.00 48.41 538 ASP A O 1
ATOM 4326 N N . CYS A 1 539 ? 1.492 15.289 -24.850 1.00 53.91 539 CYS A N 1
ATOM 4327 C CA . CYS A 1 539 ? 2.618 14.384 -24.581 1.00 53.91 539 CYS A CA 1
ATOM 4328 C C . CYS A 1 539 ? 2.326 12.938 -25.038 1.00 53.91 539 CYS A C 1
ATOM 4330 O O . CYS A 1 539 ? 1.881 12.086 -24.262 1.00 53.91 539 CYS A O 1
ATOM 4332 N N . HIS A 1 540 ? 2.564 12.646 -26.318 1.00 58.03 540 HIS A N 1
ATOM 4333 C CA . HIS A 1 540 ? 2.334 11.340 -26.951 1.00 58.03 540 HIS A CA 1
ATOM 4334 C C . HIS A 1 540 ? 3.571 10.869 -27.730 1.00 58.03 540 HIS A C 1
ATOM 4336 O O . HIS A 1 540 ? 4.485 11.653 -27.975 1.00 58.03 540 HIS A O 1
ATOM 4342 N N . PHE A 1 541 ? 3.628 9.584 -28.106 1.00 45.31 541 PHE A N 1
ATOM 4343 C CA . PHE A 1 541 ? 4.760 9.037 -28.865 1.00 45.31 541 PHE A CA 1
ATOM 4344 C C . PHE A 1 541 ? 5.059 9.906 -30.097 1.00 45.31 541 PHE A C 1
ATOM 4346 O O . PHE A 1 541 ? 4.169 10.181 -30.899 1.00 45.31 541 PHE A O 1
ATOM 4353 N N . GLY A 1 542 ? 6.310 10.358 -30.213 1.00 50.88 542 GLY A N 1
ATOM 4354 C CA . GLY A 1 542 ? 6.773 11.235 -31.292 1.00 50.88 542 GLY A CA 1
ATOM 4355 C C . GLY A 1 542 ? 6.717 12.746 -31.010 1.00 50.88 542 GLY A C 1
ATOM 4356 O O . GLY A 1 542 ? 7.366 13.495 -31.741 1.00 50.88 542 GLY A O 1
ATOM 4357 N N . THR A 1 543 ? 6.036 13.218 -29.955 1.00 58.78 543 THR A N 1
ATOM 4358 C CA . THR A 1 543 ? 5.935 14.662 -29.649 1.00 58.78 543 THR A CA 1
ATOM 4359 C C . THR A 1 543 ? 7.182 15.222 -28.950 1.00 58.78 543 THR A C 1
ATOM 4361 O O . THR A 1 543 ? 7.984 14.477 -28.384 1.00 58.78 543 THR A O 1
ATOM 4364 N N . GLU A 1 544 ? 7.381 16.547 -28.978 1.00 62.22 544 GLU A N 1
ATOM 4365 C CA . GLU A 1 544 ? 8.548 17.196 -28.348 1.00 62.22 544 GLU A CA 1
ATOM 4366 C C . GLU A 1 544 ? 8.587 16.968 -26.827 1.00 62.22 544 GLU A C 1
ATOM 4368 O O . GLU A 1 544 ? 9.648 16.692 -26.265 1.00 62.22 544 GLU A O 1
ATOM 4373 N N . CYS A 1 545 ? 7.420 16.978 -26.173 1.00 60.19 545 CYS A N 1
ATOM 4374 C CA . CYS A 1 545 ? 7.280 16.583 -24.772 1.00 60.19 545 CYS A CA 1
ATOM 4375 C C . CYS A 1 545 ? 7.771 15.145 -24.533 1.00 60.19 545 CYS A C 1
ATOM 4377 O O . CYS A 1 545 ? 8.603 14.918 -23.657 1.00 60.19 545 CYS A O 1
ATOM 4379 N N . PHE A 1 546 ? 7.340 14.175 -25.350 1.00 55.31 546 PHE A N 1
ATOM 4380 C CA . PHE A 1 546 ? 7.780 12.778 -25.236 1.00 55.31 546 PHE A CA 1
ATOM 4381 C C . PHE A 1 546 ? 9.293 12.621 -25.446 1.00 55.31 546 PHE A C 1
ATOM 4383 O O . PHE A 1 546 ? 9.951 11.861 -24.732 1.00 55.31 546 PHE A O 1
ATOM 4390 N N . LYS A 1 547 ? 9.881 13.382 -26.375 1.00 58.59 547 LYS A N 1
ATOM 4391 C CA . LYS A 1 547 ? 11.339 13.429 -26.570 1.00 58.59 547 LYS A CA 1
ATOM 4392 C C . LYS A 1 547 ? 12.062 13.972 -25.332 1.00 58.59 547 LYS A C 1
ATOM 4394 O O . LYS A 1 547 ? 13.063 13.391 -24.929 1.00 58.59 547 LYS A O 1
ATOM 4399 N N . LYS A 1 548 ? 11.555 15.034 -24.693 1.00 63.38 548 LYS A N 1
ATOM 4400 C CA . LYS A 1 548 ? 12.128 15.579 -23.445 1.00 63.38 548 LYS A CA 1
ATOM 4401 C C . LYS A 1 548 ? 12.008 14.589 -22.281 1.00 63.38 548 LYS A C 1
ATOM 4403 O O . LYS A 1 548 ? 12.993 14.374 -21.585 1.00 63.38 548 LYS A O 1
ATOM 4408 N N . VAL A 1 549 ? 10.847 13.948 -22.111 1.00 60.25 549 VAL A N 1
ATOM 4409 C CA . VAL A 1 549 ? 10.591 12.976 -21.030 1.00 60.25 549 VAL A CA 1
ATOM 4410 C C . VAL A 1 549 ? 11.413 11.703 -21.181 1.00 60.25 549 VAL A C 1
ATOM 4412 O O . VAL A 1 549 ? 11.995 11.247 -20.203 1.00 60.25 549 VAL A O 1
ATOM 4415 N N . THR A 1 550 ? 11.512 11.142 -22.389 1.00 55.56 550 THR A N 1
ATOM 4416 C CA . THR A 1 550 ? 12.326 9.935 -22.612 1.00 55.56 550 THR A CA 1
ATOM 4417 C C . THR A 1 550 ? 13.785 10.181 -22.255 1.00 55.56 550 THR A C 1
ATOM 4419 O O . THR A 1 550 ? 14.308 9.441 -21.444 1.00 55.56 550 THR A O 1
ATOM 4422 N N . LYS A 1 551 ? 14.381 11.300 -22.686 1.00 72.62 551 LYS A N 1
ATOM 4423 C CA . LYS A 1 551 ? 15.759 11.685 -22.317 1.00 72.62 551 LYS A CA 1
ATOM 4424 C C . LYS A 1 551 ? 15.992 11.870 -20.809 1.00 72.62 551 LYS A C 1
ATOM 4426 O O . LYS A 1 551 ? 17.140 11.942 -20.375 1.00 72.62 551 LYS A O 1
ATOM 4431 N N . MET A 1 552 ? 14.936 12.010 -20.002 1.00 77.06 552 MET A N 1
ATOM 4432 C CA . MET A 1 552 ? 15.049 12.046 -18.541 1.00 77.06 552 MET A CA 1
ATOM 4433 C C . MET A 1 552 ? 15.165 10.644 -17.929 1.00 77.06 552 MET A C 1
ATOM 4435 O O . MET A 1 552 ? 15.789 10.512 -16.879 1.00 77.06 552 MET A O 1
ATOM 4439 N N . LYS A 1 553 ? 14.627 9.602 -18.579 1.00 87.38 553 LYS A N 1
ATOM 4440 C CA . LYS A 1 553 ? 14.620 8.224 -18.066 1.00 87.38 553 LYS A CA 1
ATOM 4441 C C . LYS A 1 553 ? 16.041 7.683 -17.906 1.00 87.38 553 LYS A C 1
ATOM 4443 O O . LYS A 1 553 ? 16.422 7.341 -16.785 1.00 87.38 553 LYS A O 1
ATOM 4448 N N . SER A 1 554 ? 16.858 7.695 -18.968 1.00 88.31 554 SER A N 1
ATOM 4449 C CA . SER A 1 554 ? 18.250 7.219 -18.867 1.00 88.31 554 SER A CA 1
ATOM 4450 C C . SER A 1 554 ? 19.105 8.064 -17.926 1.00 88.31 554 SER A C 1
ATOM 4452 O O . SER A 1 554 ? 19.988 7.520 -17.270 1.00 88.31 554 SER A O 1
ATOM 4454 N N . ARG A 1 555 ? 18.829 9.370 -17.791 1.00 87.25 555 ARG A N 1
ATOM 4455 C CA . ARG A 1 555 ? 19.545 10.244 -16.845 1.00 87.25 555 ARG A CA 1
ATOM 4456 C C . ARG A 1 555 ? 19.314 9.833 -15.398 1.00 87.25 555 ARG A C 1
ATOM 4458 O O . ARG A 1 555 ? 20.270 9.776 -14.632 1.00 87.25 555 ARG A O 1
ATOM 4465 N N . VAL A 1 556 ? 18.067 9.541 -15.031 1.00 91.31 556 VAL A N 1
ATOM 4466 C CA . VAL A 1 556 ? 17.748 9.036 -13.690 1.00 91.31 556 VAL A CA 1
ATOM 4467 C C . VAL A 1 556 ? 18.408 7.678 -13.471 1.00 91.31 556 VAL A C 1
ATOM 4469 O O . VAL A 1 556 ? 19.027 7.462 -12.435 1.00 91.31 556 VAL A O 1
ATOM 4472 N N . VAL A 1 557 ? 18.332 6.779 -14.455 1.00 95.75 557 VAL A N 1
ATOM 4473 C CA . VAL A 1 557 ? 18.973 5.458 -14.362 1.00 95.75 557 VAL A CA 1
ATOM 4474 C C . VAL A 1 557 ? 20.480 5.608 -14.147 1.00 95.75 557 VAL A C 1
ATOM 4476 O O . VAL A 1 557 ? 21.019 5.003 -13.229 1.00 95.75 557 VAL A O 1
ATOM 4479 N N . LEU A 1 558 ? 21.145 6.483 -14.906 1.00 92.50 558 LEU A N 1
ATOM 4480 C CA . LEU A 1 558 ? 22.567 6.786 -14.748 1.00 92.50 558 LEU A CA 1
ATOM 4481 C C . LEU A 1 558 ? 22.903 7.321 -13.346 1.00 92.50 558 LEU A C 1
ATOM 4483 O O . LEU A 1 558 ? 23.924 6.936 -12.781 1.00 92.50 558 LEU A O 1
ATOM 4487 N N . GLN A 1 559 ? 22.060 8.181 -12.766 1.00 91.69 559 GLN A N 1
ATOM 4488 C CA . GLN A 1 559 ? 22.242 8.650 -11.386 1.00 91.69 559 GLN A CA 1
ATOM 4489 C C . GLN A 1 559 ? 22.187 7.487 -10.388 1.00 91.69 559 GLN A C 1
ATOM 4491 O O . GLN A 1 559 ? 23.069 7.371 -9.542 1.00 91.69 559 GLN A O 1
ATOM 4496 N N . VAL A 1 560 ? 21.197 6.600 -10.515 1.00 95.81 560 VAL A N 1
ATOM 4497 C CA . VAL A 1 560 ? 21.036 5.433 -9.633 1.00 95.81 560 VAL A CA 1
ATOM 4498 C C . VAL A 1 560 ? 22.199 4.440 -9.790 1.00 95.81 560 VAL A C 1
ATOM 4500 O O . VAL A 1 560 ? 22.724 3.952 -8.789 1.00 95.81 560 VAL A O 1
ATOM 4503 N N . LEU A 1 561 ? 22.670 4.205 -11.022 1.00 96.75 561 LEU A N 1
ATOM 4504 C CA . LEU A 1 561 ? 23.847 3.371 -11.301 1.00 96.75 561 LEU A CA 1
ATOM 4505 C C . LEU A 1 561 ? 25.117 3.944 -10.657 1.00 96.75 561 LEU A C 1
ATOM 4507 O O . LEU A 1 561 ? 25.863 3.209 -10.015 1.00 96.75 561 LEU A O 1
ATOM 4511 N N . LYS A 1 562 ? 25.339 5.264 -10.757 1.00 92.50 562 LYS A N 1
ATOM 4512 C CA . LYS A 1 562 ? 26.479 5.952 -10.120 1.00 92.50 562 LYS A CA 1
ATOM 4513 C C . LYS A 1 562 ? 26.451 5.889 -8.591 1.00 92.50 562 LYS A C 1
ATOM 4515 O O . LYS A 1 562 ? 27.503 5.972 -7.966 1.00 92.50 562 LYS A O 1
ATOM 4520 N N . LEU A 1 563 ? 25.273 5.709 -7.996 1.00 94.56 563 LEU A N 1
ATOM 4521 C CA . LEU A 1 563 ? 25.101 5.468 -6.560 1.00 94.56 563 LEU A CA 1
ATOM 4522 C C . LEU A 1 563 ? 25.326 3.992 -6.164 1.00 94.56 563 LEU A C 1
ATOM 4524 O O . LEU A 1 563 ? 25.234 3.652 -4.985 1.00 94.56 563 LEU A O 1
ATOM 4528 N N . GLY A 1 564 ? 25.638 3.114 -7.124 1.00 96.31 564 GLY A N 1
ATOM 4529 C CA . GLY A 1 564 ? 26.001 1.716 -6.882 1.00 96.31 564 GLY A CA 1
ATOM 4530 C C . GLY A 1 564 ? 24.821 0.743 -6.799 1.00 96.31 564 GLY A C 1
ATOM 4531 O O . GLY A 1 564 ? 24.976 -0.337 -6.226 1.00 96.31 564 GLY A O 1
ATOM 4532 N N . TYR A 1 565 ? 23.653 1.109 -7.333 1.00 97.94 565 TYR A N 1
ATOM 4533 C CA . TYR A 1 565 ? 22.452 0.265 -7.337 1.00 97.94 565 TYR A CA 1
ATOM 4534 C C . TYR A 1 565 ? 22.224 -0.378 -8.708 1.00 97.94 565 TYR A C 1
ATOM 4536 O O . TYR A 1 565 ? 22.469 0.237 -9.743 1.00 97.94 565 TYR A O 1
ATOM 4544 N N . ARG A 1 566 ? 21.712 -1.611 -8.716 1.00 97.88 566 ARG A N 1
ATOM 4545 C CA . ARG A 1 566 ? 21.240 -2.298 -9.928 1.00 97.88 566 ARG A CA 1
ATOM 4546 C C . ARG A 1 566 ? 19.857 -1.779 -10.279 1.00 97.88 566 ARG A C 1
ATOM 4548 O O . ARG A 1 566 ? 19.035 -1.588 -9.383 1.00 97.88 566 ARG A O 1
ATOM 4555 N N . VAL A 1 567 ? 19.577 -1.587 -11.564 1.00 98.31 567 VAL A N 1
ATOM 4556 C CA . VAL A 1 567 ? 18.306 -0.993 -11.994 1.00 98.31 567 VAL A CA 1
ATOM 4557 C C . VAL A 1 567 ? 17.556 -1.943 -12.912 1.00 98.31 567 VAL A C 1
ATOM 4559 O O . VAL A 1 567 ? 18.052 -2.306 -13.975 1.00 98.31 567 VAL A O 1
ATOM 4562 N N . LEU A 1 568 ? 16.332 -2.291 -12.514 1.00 98.31 568 LEU A N 1
ATOM 4563 C CA . LEU A 1 568 ? 15.302 -2.820 -13.401 1.00 98.31 568 LEU A CA 1
ATOM 4564 C C . LEU A 1 568 ? 14.376 -1.668 -13.784 1.00 98.31 568 LEU A C 1
ATOM 4566 O O . LEU A 1 568 ? 13.505 -1.275 -13.010 1.00 98.31 568 LEU A O 1
ATOM 4570 N N . PHE A 1 569 ? 14.573 -1.098 -14.965 1.00 98.25 569 PHE A N 1
ATOM 4571 C CA . PHE A 1 569 ? 13.688 -0.058 -15.461 1.00 98.25 569 PHE A CA 1
ATOM 4572 C C . PHE A 1 569 ? 12.421 -0.685 -16.050 1.00 98.25 569 PHE A C 1
ATOM 4574 O O . PHE A 1 569 ? 12.507 -1.625 -16.840 1.00 98.25 569 PHE A O 1
ATOM 4581 N N . SER A 1 570 ? 11.253 -0.147 -15.697 1.00 97.81 570 SER A N 1
ATOM 4582 C CA . SER A 1 570 ? 9.965 -0.548 -16.269 1.00 97.81 570 SER A CA 1
ATOM 4583 C C . SER A 1 570 ? 9.057 0.657 -16.452 1.00 97.81 570 SER A C 1
ATOM 4585 O O . SER A 1 570 ? 8.805 1.417 -15.515 1.00 97.81 570 SER A O 1
ATOM 4587 N N . ASP A 1 571 ? 8.469 0.779 -17.636 1.00 96.19 571 ASP A N 1
ATOM 4588 C CA . ASP A 1 571 ? 7.315 1.643 -17.836 1.00 96.19 571 ASP A CA 1
ATOM 4589 C C . ASP A 1 571 ? 6.109 1.091 -17.056 1.00 96.19 571 ASP A C 1
ATOM 4591 O O . ASP A 1 571 ? 5.958 -0.121 -16.867 1.00 96.19 571 ASP A O 1
ATOM 4595 N N . VAL A 1 572 ? 5.244 1.991 -16.575 1.00 96.44 572 VAL A N 1
ATOM 4596 C CA . VAL A 1 572 ? 4.051 1.631 -15.778 1.00 96.44 572 VAL A CA 1
ATOM 4597 C C . VAL A 1 572 ? 2.951 0.952 -16.591 1.00 96.44 572 VAL A C 1
ATOM 4599 O O . VAL A 1 572 ? 1.968 0.474 -16.032 1.00 96.44 572 VAL A O 1
ATOM 4602 N N . ASP A 1 573 ? 3.081 0.921 -17.915 1.00 95.88 573 ASP A N 1
ATOM 4603 C CA . ASP A 1 573 ? 2.178 0.212 -18.814 1.00 95.88 573 ASP A CA 1
ATOM 4604 C C . ASP A 1 573 ? 2.695 -1.192 -19.192 1.00 95.88 573 ASP A C 1
ATOM 4606 O O . ASP A 1 573 ? 2.088 -1.883 -20.011 1.00 95.88 573 ASP A O 1
ATOM 4610 N N . VAL A 1 574 ? 3.766 -1.664 -18.554 1.00 97.88 574 VAL A N 1
ATOM 4611 C CA . VAL A 1 574 ? 4.177 -3.070 -18.586 1.00 97.88 574 VAL A CA 1
ATOM 4612 C C . VAL A 1 574 ? 3.422 -3.829 -17.493 1.00 97.88 574 VAL A C 1
ATOM 4614 O O . VAL A 1 574 ? 3.531 -3.494 -16.315 1.00 97.88 574 VAL A O 1
ATOM 4617 N N . TYR A 1 575 ? 2.658 -4.861 -17.863 1.00 97.81 575 TYR A N 1
ATOM 4618 C CA . TYR A 1 575 ? 1.985 -5.739 -16.899 1.00 97.81 575 TYR A CA 1
ATOM 4619 C C . TYR A 1 575 ? 2.879 -6.927 -16.542 1.00 97.81 575 TYR A C 1
ATOM 4621 O O . TYR A 1 575 ? 3.460 -7.543 -17.431 1.00 97.81 575 TYR A O 1
ATOM 4629 N N . TRP A 1 576 ? 2.997 -7.260 -15.257 1.00 97.69 576 TRP A N 1
ATOM 4630 C CA . TRP A 1 576 ? 3.942 -8.269 -14.771 1.00 97.69 576 TRP A CA 1
ATOM 4631 C C . TRP A 1 576 ? 3.197 -9.522 -14.335 1.00 97.69 576 TRP A C 1
ATOM 4633 O O . TRP A 1 576 ? 2.383 -9.461 -13.429 1.00 97.69 576 TRP A O 1
ATOM 4643 N N . PHE A 1 577 ? 3.485 -10.680 -14.912 1.00 97.44 577 PHE A N 1
ATOM 4644 C CA . PHE A 1 577 ? 2.876 -11.953 -14.518 1.00 97.44 577 PHE A CA 1
ATOM 4645 C C . PHE A 1 577 ? 3.673 -12.658 -13.419 1.00 97.44 577 PHE A C 1
ATOM 4647 O O . PHE A 1 577 ? 3.069 -13.255 -12.530 1.00 97.44 577 PHE A O 1
ATOM 4654 N N . LYS A 1 578 ? 5.003 -12.533 -13.435 1.00 96.69 578 LYS A N 1
ATOM 4655 C CA . LYS A 1 578 ? 5.934 -13.149 -12.476 1.00 96.69 578 LYS A CA 1
ATOM 4656 C C . LYS A 1 578 ? 6.974 -12.127 -12.025 1.00 96.69 578 LYS A C 1
ATOM 4658 O O . LYS A 1 578 ? 7.180 -11.129 -12.708 1.00 96.69 578 LYS A O 1
ATOM 4663 N N . ASN A 1 579 ? 7.649 -12.393 -10.909 1.00 96.94 579 ASN A N 1
ATOM 4664 C CA . ASN A 1 579 ? 8.835 -11.633 -10.519 1.00 96.94 579 ASN A CA 1
ATOM 4665 C C . ASN A 1 579 ? 10.023 -12.033 -11.432 1.00 96.94 579 ASN A C 1
ATOM 4667 O O . ASN A 1 579 ? 10.424 -13.196 -11.393 1.00 96.94 579 ASN A O 1
ATOM 4671 N N . PRO A 1 580 ? 10.564 -11.129 -12.279 1.00 97.19 580 PRO A N 1
ATOM 4672 C CA . PRO A 1 580 ? 11.638 -11.435 -13.222 1.00 97.19 580 PRO A CA 1
ATOM 4673 C C . PRO A 1 580 ? 13.043 -11.223 -12.648 1.00 97.19 580 PRO A C 1
ATOM 4675 O O . PRO A 1 580 ? 14.010 -11.473 -13.360 1.00 97.19 580 PRO A O 1
ATOM 4678 N N . ILE A 1 581 ? 13.176 -10.736 -11.409 1.00 96.00 581 ILE A N 1
ATOM 4679 C CA . ILE A 1 581 ? 14.457 -10.267 -10.864 1.00 96.00 581 ILE A CA 1
ATOM 4680 C C . ILE A 1 581 ? 15.520 -11.372 -10.896 1.00 96.00 581 ILE A C 1
ATOM 4682 O O . ILE A 1 581 ? 16.591 -11.145 -11.451 1.00 96.00 581 ILE A O 1
ATOM 4686 N N . ASP A 1 582 ? 15.210 -12.575 -10.409 1.00 95.38 582 ASP A N 1
ATOM 4687 C CA . ASP A 1 582 ? 16.177 -13.684 -10.374 1.00 95.38 582 ASP A CA 1
ATOM 4688 C C . ASP A 1 582 ? 16.636 -14.104 -11.778 1.00 95.38 582 ASP A C 1
ATOM 4690 O O . ASP A 1 582 ? 17.820 -14.348 -12.009 1.00 95.38 582 ASP A O 1
ATOM 4694 N N . TYR A 1 583 ? 15.707 -14.124 -12.741 1.00 97.25 583 TYR A N 1
ATOM 4695 C CA . TYR A 1 583 ? 16.013 -14.415 -14.144 1.00 97.25 583 TYR A CA 1
ATOM 4696 C C . TYR A 1 583 ? 16.922 -13.345 -14.762 1.00 97.25 583 TYR A C 1
ATOM 4698 O O . TYR A 1 583 ? 17.845 -13.652 -15.506 1.00 97.25 583 TYR A O 1
ATOM 4706 N N . LEU A 1 584 ? 16.681 -12.069 -14.461 1.00 97.62 584 LEU A N 1
ATOM 4707 C CA . LEU A 1 584 ? 17.482 -10.965 -14.995 1.00 97.62 584 LEU A CA 1
ATOM 4708 C C . LEU A 1 584 ? 18.870 -10.899 -14.339 1.00 97.62 584 LEU A C 1
ATOM 4710 O O . LEU A 1 584 ? 19.858 -10.589 -15.004 1.00 97.62 584 LEU A O 1
ATOM 4714 N N . MET A 1 585 ? 18.965 -11.256 -13.059 1.00 95.88 585 MET A N 1
ATOM 4715 C CA . MET A 1 585 ? 20.227 -11.338 -12.324 1.00 95.88 585 MET A CA 1
ATOM 4716 C C . MET A 1 585 ? 21.158 -12.435 -12.858 1.00 95.88 585 MET A C 1
ATOM 4718 O O . MET A 1 585 ? 22.376 -12.285 -12.765 1.00 95.88 585 MET A O 1
ATOM 4722 N N . SER A 1 586 ? 20.637 -13.508 -13.466 1.00 96.75 586 SER A N 1
ATOM 4723 C CA . SER A 1 586 ? 21.479 -14.607 -13.965 1.00 96.75 586 SER A CA 1
ATOM 4724 C C . SER A 1 586 ? 22.374 -14.231 -15.153 1.00 96.75 586 SER A C 1
ATOM 4726 O O . SER A 1 586 ? 23.275 -14.995 -15.488 1.00 96.75 586 SER A O 1
ATOM 4728 N N . PHE A 1 587 ? 22.153 -13.078 -15.796 1.00 96.44 587 PHE A N 1
ATOM 4729 C CA . PHE A 1 587 ? 23.007 -12.593 -16.889 1.00 96.44 587 PHE A CA 1
ATOM 4730 C C . PHE A 1 587 ? 24.359 -12.044 -16.403 1.00 96.44 587 PHE A C 1
ATOM 4732 O O . PHE A 1 587 ? 25.320 -12.041 -17.167 1.00 96.44 587 PHE A O 1
ATOM 4739 N N . GLY A 1 588 ? 24.454 -11.633 -15.135 1.00 95.25 588 GLY A N 1
ATOM 4740 C CA . GLY A 1 588 ? 25.699 -11.171 -14.516 1.00 95.25 588 GLY A CA 1
ATOM 4741 C C . GLY A 1 588 ? 26.186 -9.775 -14.960 1.00 95.25 588 GLY A C 1
ATOM 4742 O O . GLY A 1 588 ? 25.630 -9.186 -15.888 1.00 95.25 588 GLY A O 1
ATOM 4743 N N . PRO A 1 589 ? 27.208 -9.216 -14.280 1.00 95.12 589 PRO A N 1
ATOM 4744 C CA . PRO A 1 589 ? 27.754 -7.881 -14.559 1.00 95.12 589 PRO A CA 1
ATOM 4745 C C . PRO A 1 589 ? 28.288 -7.706 -15.987 1.00 95.12 589 PRO A C 1
ATOM 4747 O O . PRO A 1 589 ? 28.631 -8.679 -16.654 1.00 95.12 589 PRO A O 1
ATOM 4750 N N . GLY A 1 590 ? 28.402 -6.456 -16.444 1.00 93.56 590 GLY A N 1
ATOM 4751 C CA . GLY A 1 590 ? 28.842 -6.119 -17.804 1.00 93.56 590 GLY A CA 1
ATOM 4752 C C . GLY A 1 590 ? 27.774 -6.360 -18.877 1.00 93.56 590 GLY A C 1
ATOM 4753 O O . GLY A 1 590 ? 28.066 -6.291 -20.075 1.00 93.56 590 GLY A O 1
ATOM 4754 N N . THR A 1 591 ? 26.537 -6.644 -18.458 1.00 95.88 591 THR A N 1
ATOM 4755 C CA . THR A 1 591 ? 25.409 -6.889 -19.357 1.00 95.88 591 THR A CA 1
ATOM 4756 C C . THR A 1 591 ? 24.313 -5.836 -19.216 1.00 95.88 591 THR A C 1
ATOM 4758 O O . THR A 1 591 ? 23.991 -5.365 -18.123 1.00 95.88 591 THR A O 1
ATOM 4761 N N . LEU A 1 592 ? 23.708 -5.492 -20.354 1.00 97.44 592 LEU A N 1
ATOM 4762 C CA . LEU A 1 592 ? 22.452 -4.753 -20.436 1.00 97.44 592 LEU A CA 1
ATOM 4763 C C . LEU A 1 592 ? 21.411 -5.674 -21.056 1.00 97.44 592 LEU A C 1
ATOM 4765 O O . LEU A 1 592 ? 21.551 -6.085 -22.205 1.00 97.44 592 LEU A O 1
ATOM 4769 N N . VAL A 1 593 ? 20.360 -6.000 -20.315 1.00 97.88 593 VAL A N 1
ATOM 4770 C CA . VAL A 1 593 ? 19.331 -6.933 -20.785 1.00 97.88 593 VAL A CA 1
ATOM 4771 C C . VAL A 1 593 ? 18.064 -6.148 -21.091 1.00 97.88 593 VAL A C 1
ATOM 4773 O O . VAL A 1 593 ? 17.525 -5.508 -20.196 1.00 97.88 593 VAL A O 1
ATOM 4776 N N . ALA A 1 594 ? 17.585 -6.157 -22.333 1.00 97.88 594 ALA A N 1
ATOM 4777 C CA . ALA A 1 594 ? 16.469 -5.310 -22.758 1.00 97.88 594 ALA A CA 1
ATOM 4778 C C . ALA A 1 594 ? 15.420 -6.071 -23.567 1.00 97.88 594 ALA A C 1
ATOM 4780 O O . ALA A 1 594 ? 15.715 -7.030 -24.284 1.00 97.88 594 ALA A O 1
ATOM 4781 N N . GLN A 1 595 ? 14.173 -5.617 -23.475 1.00 97.81 595 GLN A N 1
ATOM 4782 C CA . GLN A 1 595 ? 13.095 -6.111 -24.322 1.00 97.81 595 GLN A CA 1
ATOM 4783 C C . GLN A 1 595 ? 13.330 -5.737 -25.802 1.00 97.81 595 GLN A C 1
ATOM 4785 O O . GLN A 1 595 ? 13.977 -4.740 -26.121 1.00 97.81 595 GLN A O 1
ATOM 4790 N N . SER A 1 596 ? 12.783 -6.534 -26.726 1.00 96.81 596 SER A N 1
ATOM 4791 C CA . SER A 1 596 ? 12.802 -6.260 -28.169 1.00 96.81 596 SER A CA 1
ATOM 4792 C C . SER A 1 596 ? 11.436 -5.788 -28.683 1.00 96.81 596 SER A C 1
ATOM 4794 O O . SER A 1 596 ? 10.404 -6.372 -28.353 1.00 96.81 596 SER A O 1
ATOM 4796 N N . ASP A 1 597 ? 11.435 -4.785 -29.560 1.00 95.75 597 ASP A N 1
ATOM 4797 C CA . ASP A 1 597 ? 10.290 -4.336 -30.362 1.00 95.75 597 ASP A CA 1
ATOM 4798 C C . ASP A 1 597 ? 10.104 -5.140 -31.664 1.00 95.75 597 ASP A C 1
ATOM 4800 O O . ASP A 1 597 ? 9.148 -4.909 -32.404 1.00 95.75 597 ASP A O 1
ATOM 4804 N N . GLU A 1 598 ? 10.962 -6.125 -31.952 1.00 95.88 598 GLU A N 1
ATOM 4805 C CA . GLU A 1 598 ? 10.763 -7.021 -33.092 1.00 95.88 598 GLU A CA 1
ATOM 4806 C C . GLU A 1 598 ? 9.541 -7.918 -32.858 1.00 95.88 598 GLU A C 1
ATOM 4808 O O . GLU A 1 598 ? 9.557 -8.824 -32.025 1.00 95.88 598 GLU A O 1
ATOM 4813 N N . TRP A 1 599 ? 8.472 -7.694 -33.614 1.00 91.69 599 TRP A N 1
ATOM 4814 C CA . TRP A 1 599 ? 7.209 -8.414 -33.460 1.00 91.69 599 TRP A CA 1
ATOM 4815 C C . TRP A 1 599 ? 7.101 -9.651 -34.365 1.00 91.69 599 TRP A C 1
ATOM 4817 O O . TRP A 1 599 ? 6.349 -10.573 -34.047 1.00 91.69 599 TRP A O 1
ATOM 4827 N N . HIS A 1 600 ? 7.870 -9.735 -35.461 1.00 92.62 600 HIS A N 1
ATOM 4828 C CA . HIS A 1 600 ? 7.820 -10.895 -36.348 1.00 92.62 600 HIS A CA 1
ATOM 4829 C C . HIS A 1 600 ? 8.467 -12.108 -35.684 1.00 92.62 600 HIS A C 1
ATOM 4831 O O . HIS A 1 600 ? 9.651 -12.086 -35.349 1.00 92.62 600 HIS A O 1
ATOM 4837 N N . ILE A 1 601 ? 7.730 -13.215 -35.582 1.00 89.38 601 ILE A N 1
ATOM 4838 C CA . ILE A 1 601 ? 8.169 -14.444 -34.896 1.00 89.38 601 ILE A CA 1
ATOM 4839 C C . ILE A 1 601 ? 9.543 -14.924 -35.394 1.00 89.38 601 ILE A C 1
ATOM 4841 O O . ILE A 1 601 ? 10.425 -15.201 -34.589 1.00 89.38 601 ILE A O 1
ATOM 4845 N N . LYS A 1 602 ? 9.770 -14.931 -36.714 1.00 90.38 602 LYS A N 1
ATOM 4846 C CA . LYS A 1 602 ? 11.041 -15.362 -37.331 1.00 90.38 602 LYS A CA 1
ATOM 4847 C C . LYS A 1 602 ? 12.124 -14.270 -37.397 1.00 90.38 602 LYS A C 1
ATOM 4849 O O . LYS A 1 602 ? 13.230 -14.540 -37.852 1.00 90.38 602 LYS A O 1
ATOM 4854 N N . GLY A 1 603 ? 11.813 -13.033 -37.008 1.00 90.62 603 GLY A N 1
ATOM 4855 C CA . GLY A 1 603 ? 12.767 -11.924 -37.013 1.00 90.62 603 GLY A CA 1
ATOM 4856 C C . GLY A 1 603 ? 13.786 -12.042 -35.879 1.00 90.62 603 GLY A C 1
ATOM 4857 O O . GLY A 1 603 ? 13.433 -12.455 -34.778 1.00 90.62 603 GLY A O 1
ATOM 4858 N N . ALA A 1 604 ? 15.038 -11.658 -36.132 1.00 94.19 604 ALA A N 1
ATOM 4859 C CA . ALA A 1 604 ? 16.052 -11.575 -35.082 1.00 94.19 604 ALA A CA 1
ATOM 4860 C C . ALA A 1 604 ? 15.682 -10.477 -34.057 1.00 94.19 604 ALA A C 1
ATOM 4862 O O . ALA A 1 604 ? 15.442 -9.341 -34.473 1.00 94.19 604 ALA A O 1
ATOM 4863 N N . PRO A 1 605 ? 15.663 -10.761 -32.742 1.00 94.50 605 PRO A N 1
ATOM 4864 C CA . PRO A 1 605 ? 15.336 -9.763 -31.719 1.00 94.50 605 PRO A CA 1
ATOM 4865 C C . PRO A 1 605 ? 16.200 -8.493 -31.760 1.00 94.50 605 PRO A C 1
ATOM 4867 O O . PRO A 1 605 ? 15.705 -7.406 -31.469 1.00 94.50 605 PRO A O 1
ATOM 4870 N N . ASN A 1 606 ? 17.470 -8.608 -32.156 1.00 95.38 606 ASN A N 1
ATOM 4871 C CA . ASN A 1 606 ? 18.432 -7.502 -32.194 1.00 95.38 606 ASN A CA 1
ATOM 4872 C C . ASN A 1 606 ? 18.429 -6.693 -33.512 1.00 95.38 606 ASN A C 1
ATOM 4874 O O . ASN A 1 606 ? 19.451 -6.099 -33.874 1.00 95.38 606 ASN A O 1
ATOM 4878 N N . LYS A 1 607 ? 17.318 -6.672 -34.267 1.00 94.19 607 LYS A N 1
ATOM 4879 C CA . LYS A 1 607 ? 17.221 -5.881 -35.509 1.00 94.19 607 LYS A CA 1
ATOM 4880 C C . LYS A 1 607 ? 17.477 -4.379 -35.277 1.00 94.19 607 LYS A C 1
ATOM 4882 O O . LYS A 1 607 ? 17.176 -3.878 -34.192 1.00 94.19 607 LYS A O 1
ATOM 4887 N N . PRO A 1 608 ? 17.993 -3.655 -36.296 1.00 93.19 608 PRO A N 1
ATOM 4888 C CA . PRO A 1 608 ? 18.245 -2.217 -36.228 1.00 93.19 608 PRO A CA 1
ATOM 4889 C C . PRO A 1 608 ? 17.113 -1.419 -35.582 1.00 93.19 608 PRO A C 1
ATOM 4891 O O . PRO A 1 608 ? 15.990 -1.427 -36.075 1.00 93.19 608 PRO A O 1
ATOM 4894 N N . ARG A 1 609 ? 17.427 -0.730 -34.476 1.00 89.62 609 ARG A N 1
ATOM 4895 C CA . ARG A 1 609 ? 16.510 0.127 -33.699 1.00 89.62 609 ARG A CA 1
ATOM 4896 C C . ARG A 1 609 ? 15.266 -0.574 -33.140 1.00 89.62 609 ARG A C 1
ATOM 4898 O O . ARG A 1 609 ? 14.287 0.090 -32.816 1.00 89.62 609 ARG A O 1
ATOM 4905 N N . HIS A 1 610 ? 15.320 -1.894 -32.969 1.00 92.81 610 HIS A N 1
ATOM 4906 C CA . HIS A 1 610 ? 14.264 -2.682 -32.324 1.00 92.81 610 HIS A CA 1
ATOM 4907 C C . HIS A 1 610 ? 14.558 -2.972 -30.839 1.00 92.81 610 HIS A C 1
ATOM 4909 O O . HIS A 1 610 ? 13.922 -3.836 -30.249 1.00 92.81 610 HIS A O 1
ATOM 4915 N N . LEU A 1 611 ? 15.511 -2.283 -30.203 1.00 95.38 611 LEU A N 1
ATOM 4916 C CA . LEU A 1 611 ? 15.636 -2.318 -28.740 1.00 95.38 611 LEU A CA 1
ATOM 4917 C C . LEU A 1 611 ? 14.487 -1.515 -28.132 1.00 95.38 611 LEU A C 1
ATOM 4919 O O . LEU A 1 611 ? 14.275 -0.372 -28.526 1.00 95.38 611 LEU A O 1
ATOM 4923 N N . ASN A 1 612 ? 13.765 -2.105 -27.181 1.00 95.56 612 ASN A N 1
ATOM 4924 C CA . ASN A 1 612 ? 12.700 -1.444 -26.438 1.00 95.56 612 ASN A CA 1
ATOM 4925 C C . ASN A 1 612 ? 13.254 -0.864 -25.128 1.00 95.56 612 ASN A C 1
ATOM 4927 O O . ASN A 1 612 ? 13.794 -1.596 -24.299 1.00 95.56 612 ASN A O 1
ATOM 4931 N N . SER A 1 613 ? 13.112 0.448 -24.922 1.00 93.44 613 SER A N 1
ATOM 4932 C CA . SER A 1 613 ? 13.632 1.126 -23.723 1.00 93.44 613 SER A CA 1
ATOM 4933 C C . SER A 1 613 ? 12.600 1.237 -22.591 1.00 93.44 613 SER A C 1
ATOM 4935 O O . SER A 1 613 ? 12.789 2.027 -21.669 1.00 93.44 613 SER A O 1
ATOM 4937 N N . GLY A 1 614 ? 11.479 0.515 -22.679 1.00 94.69 614 GLY A N 1
ATOM 4938 C CA . GLY A 1 614 ? 10.426 0.498 -21.661 1.00 94.69 614 GLY A CA 1
ATOM 4939 C C . GLY A 1 614 ? 10.570 -0.633 -20.643 1.00 94.69 614 GLY A C 1
ATOM 4940 O O . GLY A 1 614 ? 9.898 -0.596 -19.618 1.00 94.69 614 GLY A O 1
ATOM 4941 N N . PHE A 1 615 ? 11.443 -1.617 -20.887 1.00 97.94 615 PHE A N 1
ATOM 4942 C CA . PHE A 1 615 ? 11.760 -2.671 -19.922 1.00 97.94 615 PHE A CA 1
ATOM 4943 C C . PHE A 1 615 ? 13.190 -3.197 -20.115 1.00 97.94 615 PHE A C 1
ATOM 4945 O O . PHE A 1 615 ? 13.487 -3.817 -21.142 1.00 97.94 615 PHE A O 1
ATOM 4952 N N . TYR A 1 616 ? 14.078 -2.953 -19.146 1.00 98.25 616 TYR A N 1
ATOM 4953 C CA . TYR A 1 616 ? 15.467 -3.426 -19.192 1.00 98.25 616 TYR A CA 1
ATOM 4954 C C . TYR A 1 616 ? 16.125 -3.520 -17.806 1.00 98.25 616 TYR A C 1
ATOM 4956 O O . TYR A 1 616 ? 15.728 -2.831 -16.869 1.00 98.25 616 TYR A O 1
ATOM 4964 N N . PHE A 1 617 ? 17.165 -4.347 -17.692 1.00 98.50 617 PHE A N 1
ATOM 4965 C CA . PHE A 1 617 ? 17.955 -4.568 -16.482 1.00 98.50 617 PHE A CA 1
ATOM 4966 C C . PHE A 1 617 ? 19.439 -4.274 -16.706 1.00 98.50 617 PHE A C 1
ATOM 4968 O O . PHE A 1 617 ? 19.998 -4.672 -17.731 1.00 98.50 617 PHE A O 1
ATOM 4975 N N . VAL A 1 618 ? 20.063 -3.578 -15.752 1.00 98.06 618 VAL A N 1
ATOM 4976 C CA . VAL A 1 618 ? 21.439 -3.069 -15.858 1.00 98.06 618 VAL A CA 1
ATOM 4977 C C . VAL A 1 618 ? 22.190 -3.113 -14.525 1.00 98.06 618 VAL A C 1
ATOM 4979 O O . VAL A 1 618 ? 21.614 -2.915 -13.448 1.00 98.06 618 VAL A O 1
ATOM 4982 N N . TRP A 1 619 ? 23.503 -3.325 -14.618 1.00 97.50 619 TRP A N 1
ATOM 4983 C CA . TRP A 1 619 ? 24.429 -3.419 -13.489 1.00 97.50 619 TRP A CA 1
ATOM 4984 C C . TRP A 1 619 ? 25.209 -2.111 -13.275 1.00 97.50 619 TRP A C 1
ATOM 4986 O O . TRP A 1 619 ? 25.496 -1.406 -14.238 1.00 97.50 619 TRP A O 1
ATOM 4996 N N . PRO A 1 620 ? 25.593 -1.764 -12.032 1.00 96.50 620 PRO A N 1
ATOM 4997 C CA . PRO A 1 620 ? 26.345 -0.543 -11.734 1.00 96.50 620 PRO A CA 1
ATOM 4998 C C . PRO A 1 620 ? 27.865 -0.714 -11.933 1.00 96.50 620 PRO A C 1
ATOM 5000 O O . PRO A 1 620 ? 28.655 -0.259 -11.108 1.00 96.50 620 PRO A O 1
ATOM 5003 N N . ASP A 1 621 ? 28.295 -1.408 -12.988 1.00 95.50 621 ASP A N 1
ATOM 5004 C CA . ASP A 1 621 ? 29.716 -1.530 -13.344 1.00 95.50 621 ASP A CA 1
ATOM 5005 C C . ASP A 1 621 ? 30.197 -0.371 -14.231 1.00 95.50 621 ASP A C 1
ATOM 5007 O O . ASP A 1 621 ? 29.405 0.348 -14.845 1.00 95.50 621 ASP A O 1
ATOM 5011 N N . SER A 1 622 ? 31.517 -0.168 -14.287 1.00 96.00 622 SER A N 1
ATOM 5012 C CA . SER A 1 622 ? 32.134 0.953 -15.009 1.00 96.00 622 SER A CA 1
ATOM 5013 C C . SER A 1 622 ? 31.793 0.959 -16.498 1.00 96.00 622 SER A C 1
ATOM 5015 O O . SER A 1 622 ? 31.544 2.025 -17.059 1.00 96.00 622 SER A O 1
ATOM 5017 N N . SER A 1 623 ? 31.736 -0.220 -17.121 1.00 95.81 623 SER A N 1
ATOM 5018 C CA . SER A 1 623 ? 31.344 -0.397 -18.520 1.00 95.81 623 SER A CA 1
ATOM 5019 C C . SER A 1 623 ? 29.901 0.043 -18.760 1.00 95.81 623 SER A C 1
ATOM 5021 O O . SER A 1 623 ? 29.639 0.862 -19.640 1.00 95.81 623 SER A O 1
ATOM 5023 N N . THR A 1 624 ? 28.965 -0.422 -17.933 1.00 96.50 624 THR A N 1
ATOM 5024 C CA . THR A 1 624 ? 27.545 -0.064 -18.039 1.00 96.50 624 THR A CA 1
ATOM 5025 C C . THR A 1 624 ? 27.310 1.417 -17.756 1.00 96.50 624 THR A C 1
ATOM 5027 O O . THR A 1 624 ? 26.547 2.066 -18.472 1.00 96.50 624 THR A O 1
ATOM 5030 N N . ILE A 1 625 ? 28.001 1.996 -16.770 1.00 95.19 625 ILE A N 1
ATOM 5031 C CA . ILE A 1 625 ? 27.939 3.439 -16.496 1.00 95.19 625 ILE A CA 1
ATOM 5032 C C . ILE A 1 625 ? 28.434 4.237 -17.709 1.00 95.19 625 ILE A C 1
ATOM 5034 O O . ILE A 1 625 ? 27.735 5.154 -18.142 1.00 95.19 625 ILE A O 1
ATOM 5038 N N . ALA A 1 626 ? 29.573 3.861 -18.301 1.00 95.00 626 ALA A N 1
ATOM 5039 C CA . ALA A 1 626 ? 30.098 4.510 -19.503 1.00 95.00 626 ALA A CA 1
ATOM 5040 C C . ALA A 1 626 ? 29.133 4.385 -20.698 1.00 95.00 626 ALA A C 1
ATOM 5042 O O . ALA A 1 626 ? 28.919 5.355 -21.428 1.00 95.00 626 ALA A O 1
ATOM 5043 N N . ALA A 1 627 ? 28.480 3.230 -20.865 1.00 95.94 627 ALA A N 1
ATOM 5044 C CA . ALA A 1 627 ? 27.457 3.038 -21.892 1.00 95.94 627 ALA A CA 1
ATOM 5045 C C . ALA A 1 627 ? 26.251 3.962 -21.683 1.00 95.94 627 ALA A C 1
ATOM 5047 O O . ALA A 1 627 ? 25.791 4.595 -22.633 1.00 95.94 627 ALA A O 1
ATOM 5048 N N . PHE A 1 628 ? 25.763 4.118 -20.449 1.00 94.19 628 PHE A N 1
ATOM 5049 C CA . PHE A 1 628 ? 24.685 5.069 -20.159 1.00 94.19 628 PHE A CA 1
ATOM 5050 C C . PHE A 1 628 ? 25.112 6.527 -20.344 1.00 94.19 628 PHE A C 1
ATOM 5052 O O . PHE A 1 628 ? 24.311 7.325 -20.829 1.00 94.19 628 PHE A O 1
ATOM 5059 N N . GLU A 1 629 ? 26.353 6.892 -20.014 1.00 88.62 629 GLU A N 1
ATOM 5060 C CA . GLU A 1 629 ? 26.894 8.221 -20.321 1.00 88.62 629 GLU A CA 1
ATOM 5061 C C . GLU A 1 629 ? 26.885 8.488 -21.830 1.00 88.62 629 GLU A C 1
ATOM 5063 O O . GLU A 1 629 ? 26.401 9.539 -22.262 1.00 88.62 629 GLU A O 1
ATOM 5068 N N . ALA A 1 630 ? 27.312 7.512 -22.637 1.00 91.75 630 ALA A N 1
ATOM 5069 C CA . ALA A 1 630 ? 27.270 7.590 -24.093 1.00 91.75 630 ALA A CA 1
ATOM 5070 C C . ALA A 1 630 ? 25.831 7.669 -24.638 1.00 91.75 630 ALA A C 1
ATOM 5072 O O . ALA A 1 630 ? 25.555 8.498 -25.507 1.00 91.75 630 ALA A O 1
ATOM 5073 N N . ILE A 1 631 ? 24.888 6.885 -24.099 1.00 92.12 631 ILE A N 1
ATOM 5074 C CA . ILE A 1 631 ? 23.462 6.937 -24.470 1.00 92.12 631 ILE A CA 1
ATOM 5075 C C . ILE A 1 631 ? 22.871 8.314 -24.162 1.00 92.12 631 ILE A C 1
ATOM 5077 O O . ILE A 1 631 ? 22.239 8.919 -25.031 1.00 92.12 631 ILE A O 1
ATOM 5081 N N . VAL A 1 632 ? 23.095 8.837 -22.952 1.00 87.19 632 VAL A N 1
ATOM 5082 C CA . VAL A 1 632 ? 22.611 10.162 -22.534 1.00 87.19 632 VAL A CA 1
ATOM 5083 C C . VAL A 1 632 ? 23.205 11.253 -23.424 1.00 87.19 632 VAL A C 1
ATOM 5085 O O . VAL A 1 632 ? 22.484 12.161 -23.852 1.00 87.19 632 VAL A O 1
ATOM 5088 N N . MET A 1 633 ? 24.503 11.165 -23.728 1.00 84.00 633 MET A N 1
ATOM 5089 C CA . MET A 1 633 ? 25.197 12.108 -24.600 1.00 84.00 633 MET A CA 1
ATOM 5090 C C . MET A 1 633 ? 24.634 12.061 -26.025 1.00 84.00 633 MET A C 1
ATOM 5092 O O . MET A 1 633 ? 24.209 13.097 -26.540 1.00 84.00 633 MET A O 1
ATOM 5096 N N . HIS A 1 634 ? 24.527 10.874 -26.626 1.00 89.00 634 HIS A N 1
ATOM 5097 C CA . HIS A 1 634 ? 23.965 10.683 -27.964 1.00 89.00 634 HIS A CA 1
ATOM 5098 C C . HIS A 1 634 ? 22.519 11.195 -28.046 1.00 89.00 634 HIS A C 1
ATOM 5100 O O . HIS A 1 634 ? 22.157 11.950 -28.951 1.00 89.00 634 HIS A O 1
ATOM 5106 N N . ALA A 1 635 ? 21.693 10.865 -27.049 1.00 85.38 635 ALA A N 1
ATOM 5107 C CA . ALA A 1 635 ? 20.314 11.328 -26.973 1.00 85.38 635 ALA A CA 1
ATOM 5108 C C . ALA A 1 635 ? 20.219 12.855 -26.812 1.00 85.38 635 ALA A C 1
ATOM 5110 O O . ALA A 1 635 ? 19.302 13.471 -27.358 1.00 85.38 635 ALA A O 1
ATOM 5111 N N . SER A 1 636 ? 21.152 13.496 -26.099 1.00 77.88 636 SER A N 1
ATOM 5112 C CA . SER A 1 636 ? 21.169 14.956 -25.935 1.00 77.88 636 SER A CA 1
ATOM 5113 C C . SER A 1 636 ? 21.414 15.702 -27.250 1.00 77.88 636 SER A C 1
ATOM 5115 O O . SER A 1 636 ? 20.795 16.741 -27.467 1.00 77.88 636 SER A O 1
ATOM 5117 N N . LEU A 1 637 ? 22.221 15.124 -28.145 1.00 81.44 637 LEU A N 1
ATOM 5118 C CA . LEU A 1 637 ? 22.567 15.690 -29.453 1.00 81.44 637 LEU A CA 1
ATOM 5119 C C . LEU A 1 637 ? 21.533 15.368 -30.546 1.00 81.44 637 LEU A C 1
ATOM 5121 O O . LEU A 1 637 ? 21.550 15.965 -31.619 1.00 81.44 637 LEU A O 1
ATOM 5125 N N . SER A 1 638 ? 20.622 14.427 -30.287 1.00 80.12 638 SER A N 1
ATOM 5126 C CA . SER A 1 638 ? 19.633 13.946 -31.255 1.00 80.12 638 SER A CA 1
ATOM 5127 C C . SER A 1 638 ? 18.274 14.648 -31.137 1.00 80.12 638 SER A C 1
ATOM 5129 O O . SER A 1 638 ? 17.800 14.952 -30.042 1.00 80.12 638 SER A O 1
ATOM 5131 N N . ASN A 1 639 ? 17.565 14.809 -32.259 1.00 78.19 639 ASN A N 1
ATOM 5132 C CA . ASN A 1 639 ? 16.163 15.256 -32.289 1.00 78.19 639 ASN A CA 1
ATOM 5133 C C . ASN A 1 639 ? 15.143 14.106 -32.152 1.00 78.19 639 ASN A C 1
ATOM 5135 O O . ASN A 1 639 ? 13.934 14.334 -32.271 1.00 78.19 639 ASN A O 1
ATOM 5139 N N . MET A 1 640 ? 15.601 12.870 -31.936 1.00 77.00 640 MET A N 1
ATOM 5140 C CA . MET A 1 640 ? 14.753 11.688 -31.749 1.00 77.00 640 MET A CA 1
ATOM 5141 C C . MET A 1 640 ? 14.364 11.486 -30.275 1.00 77.00 640 MET A C 1
ATOM 5143 O O . MET A 1 640 ? 14.812 12.212 -29.383 1.00 77.00 640 MET A O 1
ATOM 5147 N N . SER A 1 641 ? 13.500 10.500 -30.018 1.00 78.56 641 SER A N 1
ATOM 5148 C CA . SER A 1 641 ? 13.339 9.942 -28.673 1.00 78.56 641 SER A CA 1
ATOM 5149 C C . SER A 1 641 ? 14.622 9.229 -28.228 1.00 78.56 641 SER A C 1
ATOM 5151 O O . SER A 1 641 ? 15.553 9.027 -29.008 1.00 78.56 641 SER A O 1
ATOM 5153 N N . GLU A 1 642 ? 14.679 8.850 -26.957 1.00 82.56 642 GLU A N 1
ATOM 5154 C CA . GLU A 1 642 ? 15.848 8.179 -26.386 1.00 82.56 642 GLU A CA 1
ATOM 5155 C C . GLU A 1 642 ? 16.083 6.761 -26.936 1.00 82.56 642 GLU A C 1
ATOM 5157 O O . GLU A 1 642 ? 17.228 6.378 -27.150 1.00 82.56 642 GLU A O 1
ATOM 5162 N N . GLN A 1 643 ? 15.023 5.997 -27.222 1.00 88.69 643 GLN A N 1
ATOM 5163 C CA . GLN A 1 643 ? 15.119 4.578 -27.592 1.00 88.69 643 GLN A CA 1
ATOM 5164 C C . GLN A 1 643 ? 16.048 4.285 -28.794 1.00 88.69 643 GLN A C 1
ATOM 5166 O O . GLN A 1 643 ? 16.882 3.386 -28.681 1.00 88.69 643 GLN A O 1
ATOM 5171 N N . PRO A 1 644 ? 16.009 5.039 -29.915 1.00 91.19 644 PRO A N 1
ATOM 5172 C CA . PRO A 1 644 ? 17.005 4.886 -30.979 1.00 91.19 644 PRO A CA 1
ATOM 5173 C C . PRO A 1 644 ? 18.453 5.058 -30.507 1.00 91.19 644 PRO A C 1
ATOM 5175 O O . PRO A 1 644 ? 19.335 4.386 -31.026 1.00 91.19 644 PRO A O 1
ATOM 5178 N N . SER A 1 645 ? 18.698 5.912 -29.506 1.00 91.88 645 SER A N 1
ATOM 5179 C CA . SER A 1 645 ? 20.046 6.156 -28.973 1.00 91.88 645 SER A CA 1
ATOM 5180 C C . SER A 1 645 ? 20.589 4.960 -28.199 1.00 91.88 645 SER A C 1
ATOM 5182 O O . SER A 1 645 ? 21.782 4.702 -28.282 1.00 91.88 645 SER A O 1
ATOM 5184 N N . PHE A 1 646 ? 19.736 4.193 -27.508 1.00 94.00 646 PHE A N 1
ATOM 5185 C CA . PHE A 1 646 ? 20.156 2.917 -26.919 1.00 94.00 646 PHE A CA 1
ATOM 5186 C C . PHE A 1 646 ? 20.709 1.986 -27.995 1.00 94.00 646 PHE A C 1
ATOM 5188 O O . PHE A 1 646 ? 21.811 1.469 -27.859 1.00 94.00 646 PHE A O 1
ATOM 5195 N N . TYR A 1 647 ? 19.961 1.796 -29.084 1.00 94.62 647 TYR A N 1
ATOM 5196 C CA . TYR A 1 647 ? 20.393 0.892 -30.143 1.00 94.62 647 TYR A CA 1
ATOM 5197 C C . TYR A 1 647 ? 21.649 1.399 -30.857 1.00 94.62 647 TYR A C 1
ATOM 5199 O O . TYR A 1 647 ? 22.601 0.644 -31.021 1.00 94.62 647 TYR A O 1
ATOM 5207 N N . ASP A 1 648 ? 21.655 2.664 -31.280 1.00 94.19 648 ASP A N 1
ATOM 5208 C CA . ASP A 1 648 ? 22.744 3.221 -32.084 1.00 94.19 648 ASP A CA 1
ATOM 5209 C C . ASP A 1 648 ? 24.076 3.233 -31.303 1.00 94.19 648 ASP A C 1
ATOM 5211 O O . ASP A 1 648 ? 25.123 3.014 -31.907 1.00 94.19 648 ASP A O 1
ATOM 5215 N N . VAL A 1 649 ? 24.042 3.411 -29.973 1.00 93.50 649 VAL A N 1
ATOM 5216 C CA . VAL A 1 649 ? 25.231 3.321 -29.105 1.00 93.50 649 VAL A CA 1
ATOM 5217 C C . VAL A 1 649 ? 25.637 1.865 -28.850 1.00 93.50 649 VAL A C 1
ATOM 5219 O O . VAL A 1 649 ? 26.785 1.503 -29.075 1.00 93.50 649 VAL A O 1
ATOM 5222 N N . LEU A 1 650 ? 24.706 1.008 -28.419 1.00 95.56 650 LEU A N 1
ATOM 5223 C CA . LEU A 1 650 ? 25.035 -0.343 -27.939 1.00 95.56 650 LEU A CA 1
ATOM 5224 C C . LEU A 1 650 ? 25.261 -1.363 -29.064 1.00 95.56 650 LEU A C 1
ATOM 5226 O O . LEU A 1 650 ? 26.058 -2.288 -28.935 1.00 95.56 650 LEU A O 1
ATOM 5230 N N . CYS A 1 651 ? 24.530 -1.223 -30.168 1.00 95.69 651 CYS A N 1
ATOM 5231 C CA . CYS A 1 651 ? 24.578 -2.121 -31.321 1.00 95.69 651 CYS A CA 1
ATOM 5232 C C . CYS A 1 651 ? 25.251 -1.487 -32.543 1.00 95.69 651 CYS A C 1
ATOM 5234 O O . CYS A 1 651 ? 25.437 -2.169 -33.555 1.00 95.69 651 CYS A O 1
ATOM 5236 N N . GLY A 1 652 ? 25.617 -0.207 -32.461 1.00 93.38 652 GLY A N 1
ATOM 5237 C CA . GLY A 1 652 ? 26.143 0.560 -33.579 1.00 93.38 652 GLY A CA 1
ATOM 5238 C C . GLY A 1 652 ? 25.063 0.930 -34.600 1.00 93.38 652 GLY A C 1
ATOM 5239 O O . GLY A 1 652 ? 24.037 0.256 -34.754 1.00 93.38 652 GLY A O 1
ATOM 5240 N N . ILE A 1 653 ? 25.309 2.001 -35.355 1.00 90.00 653 ILE A N 1
ATOM 5241 C CA . ILE A 1 653 ? 24.423 2.426 -36.446 1.00 90.00 653 ILE A CA 1
ATOM 5242 C C . ILE A 1 653 ? 24.273 1.268 -37.440 1.00 90.00 653 ILE A C 1
ATOM 5244 O O . ILE A 1 653 ? 25.254 0.654 -37.852 1.00 90.00 653 ILE A O 1
ATOM 5248 N N . SER A 1 654 ? 23.031 0.942 -37.803 1.00 89.62 654 SER A N 1
ATOM 5249 C CA . SER A 1 654 ? 22.689 -0.202 -38.667 1.00 89.62 654 SER A CA 1
ATOM 5250 C C . SER A 1 654 ? 23.056 -1.589 -38.109 1.00 89.62 654 SER A C 1
ATOM 5252 O O . SER A 1 654 ? 22.926 -2.583 -38.823 1.00 89.62 654 SER A O 1
ATOM 5254 N N . GLY A 1 655 ? 23.438 -1.693 -36.832 1.00 91.62 655 GLY A N 1
ATOM 5255 C CA . GLY A 1 655 ? 23.709 -2.968 -36.167 1.00 91.62 655 GLY A CA 1
ATOM 5256 C C . GLY A 1 655 ? 25.112 -3.528 -36.414 1.00 91.62 655 GLY A C 1
ATOM 5257 O O . GLY A 1 655 ? 25.278 -4.747 -36.398 1.00 91.62 655 GLY A O 1
ATOM 5258 N N . VAL A 1 656 ? 26.111 -2.674 -36.662 1.00 94.69 656 VAL A N 1
ATOM 5259 C CA . VAL A 1 656 ? 27.507 -3.087 -36.920 1.00 94.69 656 VAL A CA 1
ATOM 5260 C C . VAL A 1 656 ? 28.170 -3.828 -35.752 1.00 94.69 656 VAL A C 1
ATOM 5262 O O . VAL A 1 656 ? 29.111 -4.580 -35.976 1.00 94.69 656 VAL A O 1
ATOM 5265 N N . HIS A 1 657 ? 27.668 -3.667 -34.524 1.00 95.44 657 HIS A N 1
ATOM 5266 C CA . HIS A 1 657 ? 28.166 -4.345 -33.321 1.00 95.44 657 HIS A CA 1
ATOM 5267 C C . HIS A 1 657 ? 27.325 -5.572 -32.924 1.00 95.44 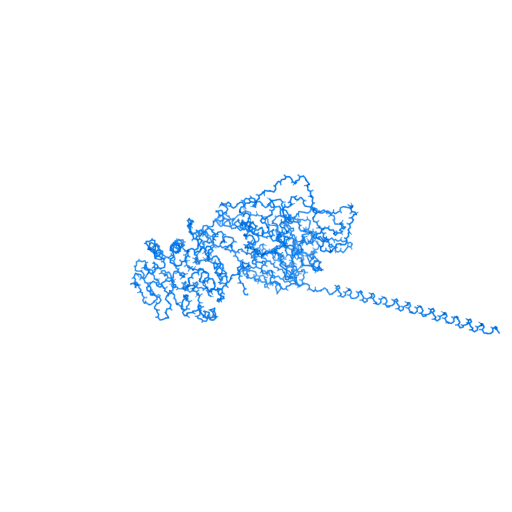657 HIS A C 1
ATOM 5269 O O . HIS A 1 657 ? 27.449 -6.090 -31.812 1.00 95.44 657 HIS A O 1
ATOM 5275 N N . ARG A 1 658 ? 26.418 -6.041 -33.792 1.00 96.06 658 ARG A N 1
ATOM 5276 C CA . ARG A 1 658 ? 25.602 -7.229 -33.505 1.00 96.06 658 ARG A CA 1
ATOM 5277 C C . ARG A 1 658 ? 26.467 -8.483 -33.433 1.00 96.06 658 ARG A C 1
ATOM 5279 O O . ARG A 1 658 ? 27.272 -8.752 -34.320 1.00 96.06 658 ARG A O 1
ATOM 5286 N N . VAL A 1 659 ? 26.196 -9.305 -32.426 1.00 95.75 659 VAL A N 1
ATOM 5287 C CA . VAL A 1 659 ? 26.777 -10.638 -32.264 1.00 95.75 659 VAL A CA 1
ATOM 5288 C C . VAL A 1 659 ? 25.630 -11.644 -32.281 1.00 95.75 659 VAL A C 1
ATOM 5290 O O . VAL A 1 659 ? 24.757 -11.648 -31.414 1.00 95.75 659 VAL A O 1
ATOM 5293 N N . GLY A 1 660 ? 25.570 -12.461 -33.332 1.00 94.75 660 GLY A N 1
ATOM 5294 C CA . GLY A 1 660 ? 24.457 -13.385 -33.543 1.00 94.75 660 GLY A CA 1
ATOM 5295 C C . GLY A 1 660 ? 23.085 -12.693 -33.641 1.00 94.75 660 GLY A C 1
ATOM 5296 O O . GLY A 1 660 ? 22.951 -11.541 -34.066 1.00 94.75 660 GLY A O 1
ATOM 5297 N N . ALA A 1 661 ? 22.029 -13.422 -33.268 1.00 94.12 661 ALA A N 1
ATOM 5298 C CA . ALA A 1 661 ? 20.640 -12.971 -33.412 1.00 94.12 661 ALA A CA 1
ATOM 5299 C C . ALA A 1 661 ? 20.069 -12.258 -32.173 1.00 94.12 661 ALA A C 1
ATOM 5301 O O . ALA A 1 661 ? 19.001 -11.652 -32.256 1.00 94.12 661 ALA A O 1
ATOM 5302 N N . THR A 1 662 ? 20.744 -12.338 -31.028 1.00 95.50 662 THR A N 1
ATOM 5303 C CA . THR A 1 662 ? 20.194 -11.909 -29.731 1.00 95.50 662 THR A CA 1
ATOM 5304 C C . THR A 1 662 ? 21.106 -10.968 -28.959 1.00 95.50 662 THR A C 1
ATOM 5306 O O . THR A 1 662 ? 20.692 -10.487 -27.909 1.00 95.50 662 THR A O 1
ATOM 5309 N N . GLN A 1 663 ? 22.314 -10.678 -29.454 1.00 97.38 663 GLN A N 1
ATOM 5310 C CA . GLN A 1 663 ? 23.281 -9.863 -28.726 1.00 97.38 663 GLN A CA 1
ATOM 5311 C C . GLN A 1 663 ? 23.859 -8.725 -29.566 1.00 97.38 663 GLN A C 1
ATOM 5313 O O . GLN A 1 663 ? 23.828 -8.740 -30.803 1.00 97.38 663 GLN A O 1
ATOM 5318 N N . CYS A 1 664 ? 24.411 -7.745 -28.864 1.00 97.25 664 CYS A N 1
ATOM 5319 C CA . CYS A 1 664 ? 25.345 -6.759 -29.384 1.00 97.25 664 CYS A CA 1
ATOM 5320 C C . CYS A 1 664 ? 26.507 -6.617 -28.400 1.00 97.25 664 CYS A C 1
ATOM 5322 O O . CYS A 1 664 ? 26.286 -6.715 -27.194 1.00 97.25 664 CYS A O 1
ATOM 5324 N N . LEU A 1 665 ? 27.715 -6.381 -28.901 1.00 96.69 665 LEU A N 1
ATOM 5325 C CA . LEU A 1 665 ? 28.893 -6.108 -28.080 1.00 96.69 665 LEU A CA 1
ATOM 5326 C C . LEU A 1 665 ? 29.430 -4.728 -28.441 1.00 96.69 665 LEU A C 1
ATOM 5328 O O . LEU A 1 665 ? 30.030 -4.566 -29.502 1.00 96.69 665 LEU A O 1
ATOM 5332 N N . ASP A 1 666 ? 29.228 -3.745 -27.566 1.00 93.25 666 ASP A N 1
ATOM 5333 C CA . ASP A 1 666 ? 29.812 -2.427 -27.786 1.00 93.25 666 ASP A CA 1
ATOM 5334 C C . ASP A 1 666 ? 31.323 -2.479 -27.543 1.00 93.25 666 ASP A C 1
ATOM 5336 O O . ASP A 1 666 ? 31.782 -2.655 -26.416 1.00 93.25 666 ASP A O 1
ATOM 5340 N N . LEU A 1 667 ? 32.099 -2.301 -28.611 1.00 88.12 667 LEU A N 1
ATOM 5341 C CA . LEU A 1 667 ? 33.559 -2.367 -28.571 1.00 88.12 667 LEU A CA 1
ATOM 5342 C C . LEU A 1 667 ? 34.192 -1.182 -27.827 1.00 88.12 667 LEU A C 1
ATOM 5344 O O . LEU A 1 667 ? 35.364 -1.259 -27.464 1.00 88.12 667 LEU A O 1
ATOM 5348 N N . VAL A 1 668 ? 33.444 -0.094 -27.601 1.00 89.75 668 VAL A N 1
ATOM 5349 C CA . VAL A 1 668 ? 33.946 1.092 -26.893 1.00 89.75 668 VAL A CA 1
ATOM 5350 C C . VAL A 1 668 ? 33.828 0.915 -25.382 1.00 89.75 668 VAL A C 1
ATOM 5352 O O . VAL A 1 668 ? 34.801 1.113 -24.659 1.00 89.75 668 VAL A O 1
ATOM 5355 N N . THR A 1 669 ? 32.645 0.542 -24.893 1.00 91.88 669 THR A N 1
ATOM 5356 C CA . THR A 1 669 ? 32.388 0.413 -23.448 1.00 91.88 669 THR A CA 1
ATOM 5357 C C . THR A 1 669 ? 32.550 -1.009 -22.920 1.00 91.88 669 THR A C 1
ATOM 5359 O O . THR A 1 669 ? 32.595 -1.209 -21.705 1.00 91.88 669 THR A O 1
ATOM 5362 N N . ASN A 1 670 ? 32.681 -1.994 -23.814 1.00 94.12 670 ASN A N 1
ATOM 5363 C CA . ASN A 1 670 ? 32.743 -3.425 -23.512 1.00 94.12 670 ASN A CA 1
ATOM 5364 C C . ASN A 1 670 ? 31.472 -3.969 -22.823 1.00 94.12 670 ASN A C 1
ATOM 5366 O O . ASN A 1 670 ? 31.529 -4.951 -22.085 1.00 94.12 670 ASN A O 1
ATOM 5370 N N . VAL A 1 671 ? 30.318 -3.329 -23.048 1.00 96.06 671 VAL A N 1
ATOM 5371 C CA . VAL A 1 671 ? 29.014 -3.811 -22.568 1.00 96.06 671 VAL A CA 1
ATOM 5372 C C . VAL A 1 671 ? 28.414 -4.781 -23.575 1.00 96.06 671 VAL A C 1
ATOM 5374 O O . VAL A 1 671 ? 28.298 -4.477 -24.766 1.00 96.06 671 VAL A O 1
ATOM 5377 N N . THR A 1 672 ? 27.950 -5.929 -23.081 1.00 97.62 672 THR A N 1
ATOM 5378 C CA . THR A 1 672 ? 27.161 -6.859 -23.894 1.00 97.62 672 THR A CA 1
ATOM 5379 C C . THR A 1 672 ? 25.676 -6.580 -23.703 1.00 97.62 672 THR A C 1
ATOM 5381 O O . THR A 1 672 ? 25.126 -6.737 -22.614 1.00 97.62 672 THR A O 1
ATOM 5384 N N . THR A 1 673 ? 24.995 -6.190 -24.775 1.00 97.81 673 THR A N 1
ATOM 5385 C CA . THR A 1 673 ? 23.537 -6.062 -24.774 1.00 97.81 673 THR A CA 1
ATOM 5386 C C . THR A 1 673 ? 22.895 -7.388 -25.143 1.00 97.81 673 THR A C 1
ATOM 5388 O O . THR A 1 673 ? 23.171 -7.927 -26.211 1.00 97.81 673 THR A O 1
ATOM 5391 N N . HIS A 1 674 ? 22.010 -7.890 -24.288 1.00 98.06 674 HIS A N 1
ATOM 5392 C CA . HIS A 1 674 ? 21.212 -9.092 -24.500 1.00 98.06 674 HIS A CA 1
ATOM 5393 C C . HIS A 1 674 ? 19.747 -8.721 -24.736 1.00 98.06 674 HIS A C 1
ATOM 5395 O O . HIS A 1 674 ? 19.116 -8.054 -23.916 1.00 98.06 674 HIS A O 1
ATOM 5401 N N . PHE A 1 675 ? 19.181 -9.187 -25.845 1.00 98.19 675 PHE A N 1
ATOM 5402 C CA . PHE A 1 675 ? 17.758 -9.037 -26.126 1.00 98.19 675 PHE A CA 1
ATOM 5403 C C . PHE A 1 675 ? 16.991 -10.196 -25.489 1.00 98.19 675 PHE A C 1
ATOM 5405 O O . PHE A 1 675 ? 17.274 -11.361 -25.776 1.00 98.19 675 PHE A O 1
ATOM 5412 N N . LEU A 1 676 ? 16.026 -9.865 -24.630 1.00 97.88 676 LEU A N 1
ATOM 5413 C CA . LEU A 1 676 ? 15.197 -10.832 -23.911 1.00 97.88 676 LEU A CA 1
ATOM 5414 C C . LEU A 1 676 ? 14.400 -11.721 -24.871 1.00 97.88 676 LEU A C 1
ATOM 5416 O O . LEU A 1 676 ? 13.967 -11.280 -25.941 1.00 97.88 676 LEU A O 1
ATOM 5420 N N . ASP A 1 677 ? 14.166 -12.968 -24.454 1.00 96.75 677 ASP A N 1
ATOM 5421 C CA . ASP A 1 677 ? 13.290 -13.887 -25.175 1.00 96.75 677 ASP A CA 1
ATOM 5422 C C . ASP A 1 677 ? 11.884 -13.281 -25.284 1.00 96.75 677 ASP A C 1
ATOM 5424 O O . ASP A 1 677 ? 11.251 -12.948 -24.281 1.00 96.75 677 ASP A O 1
ATOM 5428 N N . ARG A 1 678 ? 11.391 -13.135 -26.514 1.00 96.44 678 ARG A N 1
ATOM 5429 C CA . ARG A 1 678 ? 10.096 -12.509 -26.808 1.00 96.44 678 ARG A CA 1
ATOM 5430 C C . ARG A 1 678 ? 8.907 -13.387 -26.420 1.00 96.44 678 ARG A C 1
ATOM 5432 O O . ARG A 1 678 ? 7.804 -12.865 -26.309 1.00 96.44 678 ARG A O 1
ATOM 5439 N N . GLU A 1 679 ? 9.118 -14.679 -26.179 1.00 95.62 679 GLU A N 1
ATOM 5440 C CA . GLU A 1 679 ? 8.113 -15.559 -25.578 1.00 95.62 679 GLU A CA 1
ATOM 5441 C C . GLU A 1 679 ? 7.926 -15.244 -24.088 1.00 95.62 679 GLU A C 1
ATOM 5443 O O . GLU A 1 679 ? 6.805 -15.229 -23.582 1.00 95.62 679 GLU A O 1
ATOM 5448 N N . LEU A 1 680 ? 9.018 -14.933 -23.387 1.00 97.69 680 LEU A N 1
ATOM 5449 C CA . LEU A 1 680 ? 9.011 -14.638 -21.954 1.00 97.69 680 LEU A CA 1
ATOM 5450 C C . LEU A 1 680 ? 8.739 -13.154 -21.657 1.00 97.69 680 LEU A C 1
ATOM 5452 O O . LEU A 1 680 ? 8.103 -12.831 -20.653 1.00 97.69 680 LEU A O 1
ATOM 5456 N N . PHE A 1 681 ? 9.190 -12.255 -22.533 1.00 98.12 681 PHE A N 1
ATOM 5457 C CA . PHE A 1 681 ? 9.068 -10.799 -22.412 1.00 98.12 681 PHE A CA 1
ATOM 5458 C C . PHE A 1 681 ? 8.448 -10.183 -23.683 1.00 98.12 681 PHE A C 1
ATOM 5460 O O . PHE A 1 681 ? 9.078 -9.348 -24.344 1.00 98.12 681 PHE A O 1
ATOM 5467 N N . PRO A 1 682 ? 7.221 -10.577 -24.073 1.00 97.81 682 PRO A N 1
ATOM 5468 C CA . PRO A 1 682 ? 6.562 -10.076 -25.275 1.00 97.81 682 PRO A CA 1
ATOM 5469 C C . PRO A 1 682 ? 6.296 -8.568 -25.242 1.00 97.81 682 PRO A C 1
ATOM 5471 O O . PRO A 1 682 ? 5.819 -8.002 -24.250 1.00 97.81 682 PRO A O 1
ATOM 5474 N N . ASN A 1 683 ? 6.557 -7.922 -26.380 1.00 96.62 683 ASN A N 1
ATOM 5475 C CA . ASN A 1 683 ? 6.051 -6.580 -26.651 1.00 96.62 683 ASN A CA 1
ATOM 5476 C C . ASN A 1 683 ? 4.561 -6.625 -27.042 1.00 96.62 683 ASN A C 1
ATOM 5478 O O . ASN A 1 683 ? 3.973 -7.689 -27.236 1.00 96.62 683 ASN A O 1
ATOM 5482 N N . GLY A 1 684 ? 3.952 -5.456 -27.197 1.00 95.62 684 GLY A N 1
ATOM 5483 C CA . GLY A 1 684 ? 2.521 -5.304 -27.426 1.00 95.62 684 GLY A CA 1
ATOM 5484 C C . GLY A 1 684 ? 2.004 -5.701 -28.809 1.00 95.62 684 GLY A C 1
ATOM 5485 O O . GLY A 1 684 ? 0.792 -5.691 -29.000 1.00 95.62 684 GLY A O 1
ATOM 5486 N N . ALA A 1 685 ? 2.874 -6.054 -29.757 1.00 95.62 685 ALA A N 1
ATOM 5487 C CA . ALA A 1 685 ? 2.493 -6.592 -31.066 1.00 95.62 685 ALA A CA 1
ATOM 5488 C C . ALA A 1 685 ? 2.863 -8.077 -31.232 1.00 95.62 685 ALA A C 1
ATOM 5490 O O . ALA A 1 685 ? 2.409 -8.735 -32.170 1.00 95.62 685 ALA A O 1
ATOM 5491 N N . TYR A 1 686 ? 3.675 -8.636 -30.332 1.00 96.00 686 TYR A N 1
ATOM 5492 C CA . TYR A 1 686 ? 4.156 -10.005 -30.457 1.00 96.00 686 TYR A CA 1
ATOM 5493 C C . TYR A 1 686 ? 3.010 -11.017 -30.302 1.00 96.00 686 TYR A C 1
ATOM 5495 O O . TYR A 1 686 ? 2.276 -11.001 -29.311 1.00 96.00 686 TYR A O 1
ATOM 5503 N N . LYS A 1 687 ? 2.853 -11.894 -31.308 1.00 95.00 687 LYS A N 1
ATOM 5504 C CA . LYS A 1 687 ? 1.825 -12.956 -31.385 1.00 95.00 687 LYS A CA 1
ATOM 5505 C C . LYS A 1 687 ? 0.374 -12.495 -31.182 1.00 95.00 687 LYS A C 1
ATOM 5507 O O . LYS A 1 687 ? -0.490 -13.325 -30.882 1.00 95.00 687 LYS A O 1
ATOM 5512 N N . GLU A 1 688 ? 0.114 -11.195 -31.339 1.00 94.38 688 GLU A N 1
ATOM 5513 C CA . GLU A 1 688 ? -1.205 -10.593 -31.113 1.00 94.38 688 GLU A CA 1
ATOM 5514 C C . GLU A 1 688 ? -1.784 -10.992 -29.741 1.00 94.38 688 GLU A C 1
ATOM 5516 O O . GLU A 1 688 ? -2.973 -11.276 -29.601 1.00 94.38 688 GLU A O 1
ATOM 5521 N N . LEU A 1 689 ? -0.930 -11.071 -28.710 1.00 95.62 689 LEU A N 1
ATOM 5522 C CA . LEU A 1 689 ? -1.339 -11.520 -27.373 1.00 95.62 689 LEU A CA 1
ATOM 5523 C C . LEU A 1 689 ? -2.463 -10.655 -26.790 1.00 95.62 689 LEU A C 1
ATOM 5525 O O . LEU A 1 689 ? -3.386 -11.185 -26.177 1.00 95.62 689 LEU A O 1
ATOM 5529 N N . TRP A 1 690 ? -2.426 -9.345 -27.042 1.00 95.62 690 TRP A N 1
ATOM 5530 C CA . TRP A 1 690 ? -3.465 -8.403 -26.621 1.00 95.62 690 TRP A CA 1
ATOM 5531 C C . TRP A 1 690 ? -4.826 -8.619 -27.298 1.00 95.62 690 TRP A C 1
ATOM 5533 O O . TRP A 1 690 ? -5.829 -8.159 -26.764 1.00 95.62 690 TRP A O 1
ATOM 5543 N N . GLU A 1 691 ? -4.872 -9.338 -28.422 1.00 94.19 691 GLU A N 1
ATOM 5544 C CA . GLU A 1 691 ? -6.104 -9.641 -29.164 1.00 94.19 691 GLU A CA 1
ATOM 5545 C C . GLU A 1 691 ? -6.697 -11.010 -28.774 1.00 94.19 691 GLU A C 1
ATOM 5547 O O . GLU A 1 691 ? -7.740 -11.430 -29.283 1.00 94.19 691 GLU A O 1
ATOM 5552 N N . LYS A 1 692 ? -6.047 -11.750 -27.863 1.00 95.25 692 LYS A N 1
ATOM 5553 C CA . LYS A 1 692 ? -6.566 -13.032 -27.369 1.00 95.25 692 LYS A CA 1
ATOM 5554 C C . LYS A 1 692 ? -7.802 -12.808 -26.502 1.00 95.25 692 LYS A C 1
ATOM 5556 O O . LYS A 1 692 ? -7.847 -11.904 -25.675 1.00 95.25 692 LYS A O 1
ATOM 5561 N N . LYS A 1 693 ? -8.775 -13.722 -26.613 1.00 92.50 693 LYS A N 1
ATOM 5562 C CA . LYS A 1 693 ? -10.014 -13.698 -25.814 1.00 92.50 693 LYS A CA 1
ATOM 5563 C C . LYS A 1 693 ? -9.746 -13.642 -24.304 1.00 92.50 693 LYS A C 1
ATOM 5565 O O . LYS A 1 693 ? -10.448 -12.934 -23.594 1.00 92.50 693 LYS A O 1
ATOM 5570 N N . ASN A 1 694 ? -8.747 -14.390 -23.832 1.00 94.94 694 ASN A N 1
ATOM 5571 C CA . ASN A 1 694 ? -8.214 -14.263 -22.480 1.00 94.94 694 ASN A CA 1
ATOM 5572 C C . ASN A 1 694 ? -6.705 -14.002 -22.562 1.00 94.94 694 ASN A C 1
ATOM 5574 O O . ASN A 1 694 ? -5.911 -14.931 -22.721 1.00 94.94 694 ASN A O 1
ATOM 5578 N N . VAL A 1 695 ? -6.331 -12.722 -22.501 1.00 96.38 695 VAL A N 1
ATOM 5579 C CA . VAL A 1 695 ? -4.932 -12.273 -22.581 1.00 96.38 695 VAL A CA 1
ATOM 5580 C C . VAL A 1 695 ? -4.112 -12.833 -21.417 1.00 96.38 695 VAL A C 1
ATOM 5582 O O . VAL A 1 695 ? -2.985 -13.279 -21.623 1.00 96.38 695 VAL A O 1
ATOM 5585 N N . SER A 1 696 ? -4.689 -12.860 -20.210 1.00 94.69 696 SER A N 1
ATOM 5586 C CA . SER A 1 696 ? -4.009 -13.362 -19.013 1.00 94.69 696 SER A CA 1
ATOM 5587 C C . SER A 1 696 ? -3.642 -14.837 -19.155 1.00 94.69 696 SER A C 1
ATOM 5589 O O . SER A 1 696 ? -2.470 -15.187 -19.023 1.00 94.69 696 SER A O 1
ATOM 5591 N N . ASP A 1 697 ? -4.610 -15.692 -19.497 1.00 95.81 697 ASP A N 1
ATOM 5592 C CA . ASP A 1 697 ? -4.364 -17.132 -19.659 1.00 95.81 697 ASP A CA 1
ATOM 5593 C C . ASP A 1 697 ? -3.364 -17.405 -20.783 1.00 95.81 697 ASP A C 1
ATOM 5595 O O . ASP A 1 697 ? -2.461 -18.222 -20.617 1.00 95.81 697 ASP A O 1
ATOM 5599 N N . ALA A 1 698 ? -3.479 -16.694 -21.911 1.00 96.69 698 ALA A N 1
ATOM 5600 C CA . ALA A 1 698 ? -2.550 -16.841 -23.027 1.00 96.69 698 ALA A CA 1
ATOM 5601 C C . ALA A 1 698 ? -1.103 -16.529 -22.608 1.00 96.69 698 ALA A C 1
ATOM 5603 O O . ALA A 1 698 ? -0.190 -17.292 -22.926 1.00 96.69 698 ALA A O 1
ATOM 5604 N N . CYS A 1 699 ? -0.893 -15.447 -21.853 1.00 96.31 699 CYS A N 1
ATOM 5605 C CA . CYS A 1 699 ? 0.425 -15.095 -21.334 1.00 96.31 699 CYS A CA 1
ATOM 5606 C C . CYS A 1 699 ? 0.931 -16.086 -20.280 1.00 96.31 699 CYS A C 1
ATOM 5608 O O . CYS A 1 699 ? 2.102 -16.462 -20.316 1.00 96.31 699 CYS A O 1
ATOM 5610 N N . ILE A 1 700 ? 0.074 -16.532 -19.359 1.00 95.38 700 ILE A N 1
ATOM 5611 C CA . ILE A 1 700 ? 0.450 -17.503 -18.323 1.00 95.38 700 ILE A CA 1
ATOM 5612 C C . ILE A 1 700 ? 0.861 -18.837 -18.959 1.00 95.38 700 ILE A C 1
ATOM 5614 O O . ILE A 1 700 ? 1.908 -19.373 -18.597 1.00 95.38 700 ILE A O 1
ATOM 5618 N N . LEU A 1 701 ? 0.097 -19.333 -19.940 1.00 96.06 701 LEU A N 1
ATOM 5619 C CA . LEU A 1 701 ? 0.388 -20.573 -20.670 1.00 96.06 701 LEU A CA 1
ATOM 5620 C C . LEU A 1 701 ? 1.693 -20.493 -21.470 1.00 96.06 701 LEU A C 1
ATOM 5622 O O . LEU A 1 701 ? 2.435 -21.469 -21.522 1.00 96.06 701 LEU A O 1
ATOM 5626 N N . GLN A 1 702 ? 1.995 -19.335 -22.062 1.00 95.25 702 GLN A N 1
ATOM 5627 C CA . GLN A 1 702 ? 3.268 -19.096 -22.751 1.00 95.25 702 GLN A CA 1
ATOM 5628 C C . GLN A 1 702 ? 4.453 -18.978 -21.774 1.00 95.25 702 GLN A C 1
ATOM 5630 O O . GLN A 1 702 ? 5.606 -19.123 -22.169 1.00 95.25 702 GLN A O 1
ATOM 5635 N N . GLY A 1 703 ? 4.180 -18.738 -20.490 1.00 96.81 703 GLY A N 1
ATOM 5636 C CA . GLY A 1 703 ? 5.196 -18.592 -19.456 1.00 96.81 703 GLY A CA 1
ATOM 5637 C C . GLY A 1 703 ? 5.705 -17.164 -19.265 1.00 96.81 703 GLY A C 1
ATOM 5638 O O . GLY A 1 703 ? 6.717 -17.003 -18.581 1.00 96.81 703 GLY A O 1
ATOM 5639 N N . CYS A 1 704 ? 5.001 -16.156 -19.793 1.00 97.75 704 CYS A N 1
ATOM 5640 C CA . CYS A 1 704 ? 5.380 -14.744 -19.736 1.00 97.75 704 CYS A CA 1
ATOM 5641 C C . CYS A 1 704 ? 5.794 -14.302 -18.324 1.00 97.75 704 CYS A C 1
ATOM 5643 O O . CYS A 1 704 ? 5.121 -14.599 -17.333 1.00 97.75 704 CYS A O 1
ATOM 5645 N N . TYR A 1 705 ? 6.873 -13.528 -18.247 1.00 98.19 705 TYR A N 1
ATOM 5646 C CA . TYR A 1 705 ? 7.217 -12.727 -17.077 1.00 98.19 705 TYR A CA 1
ATOM 5647 C C . TYR A 1 705 ? 6.481 -11.396 -17.099 1.00 98.19 705 TYR A C 1
ATOM 5649 O O . TYR A 1 705 ? 5.947 -10.979 -16.074 1.00 98.19 705 TYR A O 1
ATOM 5657 N N . VAL A 1 706 ? 6.412 -10.752 -18.265 1.00 98.06 706 VAL A N 1
ATOM 5658 C CA . VAL A 1 706 ? 5.749 -9.459 -18.463 1.00 98.06 706 VAL A CA 1
ATOM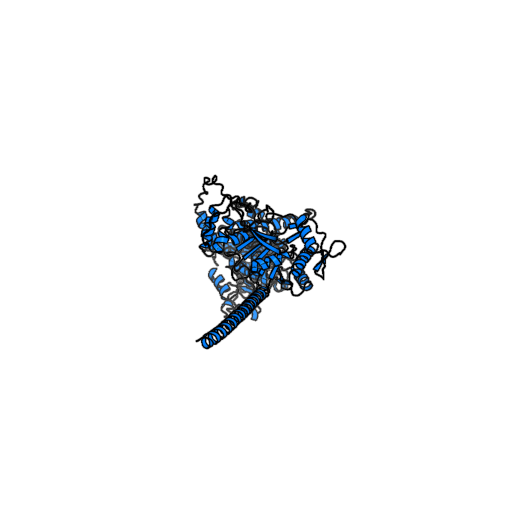 5659 C C . VAL A 1 706 ? 5.060 -9.396 -19.828 1.00 98.06 706 VAL A C 1
ATOM 5661 O O . VAL A 1 706 ? 5.394 -10.165 -20.720 1.00 98.06 706 VAL A O 1
ATOM 5664 N N . LEU A 1 707 ? 4.130 -8.460 -20.010 1.00 98.12 707 LEU A N 1
ATOM 5665 C CA . LEU A 1 707 ? 3.575 -8.076 -21.309 1.00 98.12 707 LEU A CA 1
ATOM 5666 C C . LEU A 1 707 ? 3.534 -6.551 -21.403 1.00 98.12 707 LEU A C 1
ATOM 5668 O O . LEU A 1 707 ? 2.890 -5.877 -20.595 1.00 98.12 707 LEU A O 1
ATOM 5672 N N . HIS A 1 708 ? 4.207 -6.001 -22.408 1.00 97.56 708 HIS A N 1
ATOM 5673 C CA . HIS A 1 708 ? 4.247 -4.557 -22.612 1.00 97.56 708 HIS A CA 1
ATOM 5674 C C . HIS A 1 708 ? 2.994 -4.086 -23.363 1.00 97.56 708 HIS A C 1
ATOM 5676 O O . HIS A 1 708 ? 2.652 -4.600 -24.428 1.00 97.56 708 HIS A O 1
ATOM 5682 N N . ASN A 1 709 ? 2.310 -3.071 -22.837 1.00 96.19 709 ASN A N 1
ATOM 5683 C CA . ASN A 1 709 ? 1.184 -2.395 -23.484 1.00 96.19 709 ASN A CA 1
ATOM 5684 C C . ASN A 1 709 ? 1.637 -1.318 -24.505 1.00 96.19 709 ASN A C 1
ATOM 5686 O O . ASN A 1 709 ? 0.967 -0.295 -24.672 1.00 96.19 709 ASN A O 1
ATOM 5690 N N . ASN A 1 710 ? 2.756 -1.527 -25.210 1.00 92.19 710 ASN A N 1
ATOM 5691 C CA . ASN A 1 710 ? 3.179 -0.680 -26.333 1.00 92.19 710 ASN A CA 1
ATOM 5692 C C . ASN A 1 710 ? 2.483 -1.097 -27.647 1.00 92.19 710 ASN A C 1
ATOM 5694 O O . ASN A 1 710 ? 1.568 -1.918 -27.633 1.00 92.19 710 ASN A O 1
ATOM 5698 N N . TRP A 1 711 ? 2.828 -0.468 -28.778 1.00 91.00 711 TRP A N 1
ATOM 5699 C CA . TRP A 1 711 ? 2.135 -0.644 -30.074 1.00 91.00 711 TRP A CA 1
ATOM 5700 C C . TRP A 1 711 ? 0.661 -0.193 -30.106 1.00 91.00 711 TRP A C 1
ATOM 5702 O O . TRP A 1 711 ? -0.075 -0.482 -31.043 1.00 91.00 711 TRP A O 1
ATOM 5712 N N . VAL A 1 712 ? 0.239 0.603 -29.119 1.00 89.31 712 VAL A N 1
ATOM 5713 C CA . VAL A 1 712 ? -1.024 1.348 -29.132 1.00 89.31 712 VAL A CA 1
ATOM 5714 C C . VAL A 1 712 ? -0.753 2.809 -28.767 1.00 89.31 712 VAL A C 1
ATOM 5716 O O . VAL A 1 712 ? -0.016 3.107 -27.823 1.00 89.31 712 VAL A O 1
ATOM 5719 N N . SER A 1 713 ? -1.326 3.736 -29.537 1.00 83.06 713 SER A N 1
ATOM 5720 C CA . SER A 1 713 ? -1.133 5.174 -29.326 1.00 83.06 713 SER A CA 1
ATOM 5721 C C . SER A 1 713 ? -2.253 5.778 -28.481 1.00 83.06 713 SER A C 1
ATOM 5723 O O . SER A 1 713 ? -3.429 5.464 -28.665 1.00 83.06 713 SER A O 1
ATOM 5725 N N . GLY A 1 714 ? -1.880 6.680 -27.576 1.00 82.62 714 GLY A N 1
ATOM 5726 C CA . GLY A 1 714 ? -2.798 7.403 -26.702 1.00 82.62 714 GLY A CA 1
ATOM 5727 C C . GLY A 1 714 ? -3.043 6.712 -25.358 1.00 82.62 714 GLY A C 1
ATOM 5728 O O . GLY A 1 714 ? -3.361 5.524 -25.276 1.00 82.62 714 GLY A O 1
ATOM 5729 N N . ARG A 1 715 ? -2.955 7.502 -24.281 1.00 86.31 715 ARG A N 1
ATOM 5730 C CA . ARG A 1 715 ? -3.155 7.057 -22.892 1.00 86.31 715 ARG A CA 1
ATOM 5731 C C . ARG A 1 715 ? -4.488 6.333 -22.696 1.00 86.31 715 ARG A C 1
ATOM 5733 O O . ARG A 1 715 ? -4.517 5.268 -22.091 1.00 86.31 715 ARG A O 1
ATOM 5740 N N . GLN A 1 716 ? -5.587 6.903 -23.195 1.00 88.75 716 GLN A N 1
ATOM 5741 C CA . GLN A 1 716 ? -6.917 6.329 -22.976 1.00 88.75 716 GLN A CA 1
ATOM 5742 C C . GLN A 1 716 ? -7.049 4.944 -23.618 1.00 88.75 716 GLN A C 1
ATOM 5744 O O . GLN A 1 716 ? -7.647 4.052 -23.027 1.00 88.75 716 GLN A O 1
ATOM 5749 N N . ARG A 1 717 ? -6.449 4.739 -24.798 1.00 91.81 717 ARG A N 1
ATOM 5750 C CA . ARG A 1 717 ? -6.454 3.432 -25.465 1.00 91.81 717 ARG A CA 1
ATOM 5751 C C . ARG A 1 717 ? -5.623 2.411 -24.694 1.00 91.81 717 ARG A C 1
ATOM 5753 O O . ARG A 1 717 ? -6.099 1.301 -24.495 1.00 91.81 717 ARG A O 1
ATOM 5760 N N . LYS A 1 718 ? -4.446 2.804 -24.189 1.00 93.69 718 LYS A N 1
ATOM 5761 C CA . LYS A 1 718 ? -3.632 1.965 -23.291 1.00 93.69 718 LYS A CA 1
ATOM 5762 C C . LYS A 1 718 ? -4.416 1.539 -22.049 1.00 93.69 718 LYS A C 1
ATOM 5764 O O . LYS A 1 718 ? -4.422 0.356 -21.718 1.00 93.69 718 LYS A O 1
ATOM 5769 N N . LEU A 1 719 ? -5.098 2.490 -21.405 1.00 91.69 719 LEU A N 1
ATOM 5770 C CA . LEU A 1 719 ? -5.890 2.249 -20.197 1.00 91.69 719 LEU A CA 1
ATOM 5771 C C . LEU A 1 719 ? -7.035 1.279 -20.481 1.00 91.69 719 LEU A C 1
ATOM 5773 O O . LEU A 1 719 ? -7.170 0.261 -19.810 1.00 91.69 719 LEU A O 1
ATOM 5777 N N . ASN A 1 720 ? -7.819 1.571 -21.519 1.00 93.62 720 ASN A N 1
ATOM 5778 C CA . ASN A 1 720 ? -8.949 0.741 -21.911 1.00 93.62 720 ASN A CA 1
ATOM 5779 C C . ASN A 1 720 ? -8.500 -0.676 -22.279 1.00 93.62 720 ASN A C 1
ATOM 5781 O O . ASN A 1 720 ? -9.163 -1.624 -21.879 1.00 93.62 720 ASN A O 1
ATOM 5785 N N . ARG A 1 721 ? -7.374 -0.826 -22.993 1.00 94.81 721 ARG A N 1
ATOM 5786 C CA . ARG A 1 721 ? -6.842 -2.138 -23.385 1.00 94.81 721 ARG A CA 1
ATOM 5787 C C . ARG A 1 721 ? -6.464 -2.987 -22.168 1.00 94.81 721 ARG A C 1
ATOM 5789 O O . ARG A 1 721 ? -6.888 -4.131 -22.105 1.00 94.81 721 ARG A O 1
ATOM 5796 N N . GLN A 1 722 ? -5.752 -2.420 -21.189 1.00 93.94 722 GLN A N 1
ATOM 5797 C CA . GLN A 1 722 ? -5.394 -3.122 -19.944 1.00 93.94 722 GLN A CA 1
ATOM 5798 C C . GLN A 1 722 ? -6.611 -3.495 -19.090 1.00 93.94 722 GLN A C 1
ATOM 5800 O O . GLN A 1 722 ? -6.699 -4.619 -18.601 1.00 93.94 722 GLN A O 1
ATOM 5805 N N . ILE A 1 723 ? -7.560 -2.567 -18.915 1.00 93.31 723 ILE A N 1
ATOM 5806 C CA . ILE A 1 723 ? -8.770 -2.825 -18.121 1.00 93.31 723 ILE A CA 1
ATOM 5807 C C . ILE A 1 723 ? -9.628 -3.899 -18.798 1.00 93.31 723 ILE A C 1
ATOM 5809 O O . ILE A 1 723 ? -10.042 -4.854 -18.145 1.00 93.31 723 ILE A O 1
ATOM 5813 N N . ALA A 1 724 ? -9.872 -3.774 -20.107 1.00 93.69 724 ALA A N 1
ATOM 5814 C CA . ALA A 1 724 ? -10.703 -4.715 -20.856 1.00 93.69 724 ALA A CA 1
ATOM 5815 C C . ALA A 1 724 ? -10.091 -6.123 -20.925 1.00 93.69 724 ALA A C 1
ATOM 5817 O O . ALA A 1 724 ? -10.832 -7.099 -20.993 1.00 93.69 724 ALA A O 1
ATOM 5818 N N . SER A 1 725 ? -8.761 -6.239 -20.871 1.00 93.44 725 SER A N 1
ATOM 5819 C CA . SER A 1 725 ? -8.064 -7.527 -20.862 1.00 93.44 725 SER A CA 1
ATOM 5820 C C . SER A 1 725 ? -7.957 -8.171 -19.474 1.00 93.44 725 SER A C 1
ATOM 5822 O O . SER A 1 725 ? -7.339 -9.228 -19.351 1.00 93.44 725 SER A O 1
ATOM 5824 N N . GLY A 1 726 ? -8.491 -7.535 -18.423 1.00 92.56 726 GLY A N 1
ATOM 5825 C CA . GLY A 1 726 ? -8.368 -8.000 -17.038 1.00 92.56 726 GLY A CA 1
ATOM 5826 C C . GLY A 1 726 ? -6.964 -7.841 -16.439 1.00 92.56 726 GLY A C 1
ATOM 5827 O O . GLY A 1 726 ? -6.710 -8.336 -15.346 1.00 92.56 726 GLY A O 1
ATOM 5828 N N . LEU A 1 727 ? -6.052 -7.141 -17.125 1.00 95.69 727 LEU A N 1
ATOM 5829 C CA . LEU A 1 727 ? -4.680 -6.883 -16.672 1.00 95.69 727 LEU A CA 1
ATOM 5830 C C . LEU A 1 727 ? -4.614 -5.556 -15.902 1.00 95.69 727 LEU A C 1
ATOM 5832 O O . LEU A 1 727 ? -3.907 -4.618 -16.280 1.00 95.69 727 LEU A O 1
ATOM 5836 N N . TRP A 1 728 ? -5.411 -5.470 -14.838 1.00 95.44 728 TRP A N 1
ATOM 5837 C CA . TRP A 1 728 ? -5.583 -4.279 -14.012 1.00 95.44 728 TRP A CA 1
ATOM 5838 C C . TRP A 1 728 ? -5.755 -4.685 -12.548 1.00 95.44 728 TRP A C 1
ATOM 5840 O O . TRP A 1 728 ? -6.510 -5.606 -12.258 1.00 95.44 728 TRP A O 1
ATOM 5850 N N . ASP A 1 729 ? -5.076 -4.004 -11.622 1.00 95.06 729 ASP A N 1
ATOM 5851 C CA . ASP A 1 729 ? -4.979 -4.414 -10.210 1.00 95.06 729 ASP A CA 1
ATOM 5852 C C . ASP A 1 729 ? -5.346 -3.296 -9.214 1.00 95.06 729 ASP A C 1
ATOM 5854 O O . ASP A 1 729 ? -5.137 -3.447 -8.010 1.00 95.06 729 ASP A O 1
ATOM 5858 N N . TYR A 1 730 ? -5.911 -2.178 -9.681 1.00 93.75 730 TYR A N 1
ATOM 5859 C CA . TYR A 1 730 ? -6.254 -1.028 -8.838 1.00 93.75 730 TYR A CA 1
ATOM 5860 C C . TYR A 1 730 ? -7.738 -0.647 -8.904 1.00 93.75 730 TYR A C 1
ATOM 5862 O O . TYR A 1 730 ? -8.274 -0.339 -9.967 1.00 93.75 730 TYR A O 1
ATOM 5870 N N . ASP A 1 731 ? -8.411 -0.597 -7.758 1.00 89.62 731 ASP A N 1
ATOM 5871 C CA . ASP A 1 731 ? -9.770 -0.073 -7.684 1.00 89.62 731 ASP A CA 1
ATOM 5872 C C . ASP A 1 731 ? -9.708 1.457 -7.640 1.00 89.62 731 ASP A C 1
ATOM 5874 O O . ASP A 1 731 ? -9.459 2.062 -6.599 1.00 89.62 731 ASP A O 1
ATOM 5878 N N . VAL A 1 732 ? -9.957 2.100 -8.781 1.00 85.06 732 VAL A N 1
ATOM 5879 C CA . VAL A 1 732 ? -9.934 3.567 -8.898 1.00 85.06 732 VAL A CA 1
ATOM 5880 C C . VAL A 1 732 ? -11.017 4.224 -8.032 1.00 85.06 732 VAL A C 1
ATOM 5882 O O . VAL A 1 732 ? -10.829 5.345 -7.555 1.00 85.06 732 VAL A O 1
ATOM 5885 N N . LYS A 1 733 ? -12.151 3.543 -7.815 1.00 81.44 733 LYS A N 1
ATOM 5886 C CA . LYS A 1 733 ? -13.280 4.072 -7.046 1.00 81.44 733 LYS A CA 1
ATOM 5887 C C . LYS A 1 733 ? -12.952 4.080 -5.560 1.00 81.44 733 LYS A C 1
ATOM 5889 O O . LYS A 1 733 ? -13.131 5.110 -4.922 1.00 81.44 733 LYS A O 1
ATOM 5894 N N . ASN A 1 734 ? -12.464 2.962 -5.030 1.00 78.44 734 ASN A N 1
ATOM 5895 C CA . ASN A 1 734 ? -12.153 2.822 -3.605 1.00 78.44 734 ASN A CA 1
ATOM 5896 C C . ASN A 1 734 ? -10.699 3.183 -3.257 1.00 78.44 734 ASN A C 1
ATOM 5898 O O . ASN A 1 734 ? -10.355 3.259 -2.083 1.00 78.44 734 ASN A O 1
ATOM 5902 N N . ARG A 1 735 ? -9.865 3.452 -4.269 1.00 82.31 735 ARG A N 1
ATOM 5903 C CA . ARG A 1 735 ? -8.446 3.825 -4.163 1.00 82.31 735 ARG A CA 1
ATOM 5904 C C . ARG A 1 735 ? -7.583 2.811 -3.414 1.00 82.31 735 ARG A C 1
ATOM 5906 O O . ARG A 1 735 ? -6.630 3.186 -2.737 1.00 82.31 735 ARG A O 1
ATOM 5913 N N . ILE A 1 736 ? -7.888 1.533 -3.578 1.00 86.31 736 ILE A N 1
ATOM 5914 C CA . ILE A 1 736 ? -7.171 0.418 -2.952 1.00 86.31 736 ILE A CA 1
ATOM 5915 C C . ILE A 1 736 ? -6.698 -0.562 -4.019 1.00 86.31 736 ILE A C 1
ATOM 5917 O O . ILE A 1 736 ? -7.260 -0.624 -5.117 1.00 86.31 736 ILE A O 1
ATOM 5921 N N . CYS A 1 737 ? -5.668 -1.343 -3.711 1.00 91.50 737 CYS A N 1
ATOM 5922 C CA . CYS A 1 737 ? -5.302 -2.447 -4.581 1.00 91.50 737 CYS A CA 1
ATOM 5923 C C . CYS A 1 737 ? -6.413 -3.500 -4.595 1.00 91.50 737 CYS A C 1
ATOM 5925 O O . CYS A 1 737 ? -6.904 -3.916 -3.546 1.00 91.50 737 CYS A O 1
ATOM 5927 N N . MET A 1 738 ? -6.798 -3.956 -5.788 1.00 89.06 738 MET A N 1
ATOM 5928 C CA . MET A 1 738 ? -7.739 -5.063 -5.921 1.00 89.06 738 MET A CA 1
ATOM 5929 C C . MET A 1 738 ? -7.066 -6.323 -5.397 1.00 89.06 738 MET A C 1
ATOM 5931 O O . MET A 1 738 ? -5.973 -6.678 -5.839 1.00 89.06 738 MET A O 1
ATOM 5935 N N . ARG A 1 739 ? -7.705 -7.018 -4.465 1.00 75.12 739 ARG A N 1
ATOM 5936 C CA . ARG A 1 739 ? -7.251 -8.314 -3.957 1.00 75.12 739 ARG A CA 1
ATOM 5937 C C . ARG A 1 739 ? -8.301 -9.358 -4.343 1.00 75.12 739 ARG A C 1
ATOM 5939 O O . ARG A 1 739 ? -9.487 -9.039 -4.353 1.00 75.12 739 ARG A O 1
ATOM 5946 N N . SER A 1 740 ? -7.831 -10.531 -4.761 1.00 46.44 740 SER A N 1
ATOM 5947 C CA . SER A 1 740 ? -8.651 -11.706 -5.084 1.00 46.44 740 SER A CA 1
ATOM 5948 C C . SER A 1 740 ? -9.148 -12.391 -3.826 1.00 46.44 740 SER A C 1
ATOM 5950 O O . SER A 1 740 ? -8.325 -12.448 -2.880 1.00 46.44 740 SER A O 1
#

Radius of gyration: 34.81 Å; Cα contacts (8 Å, |Δi|>4): 1213; chains: 1; bounding box: 136×67×89 Å

Solvent-accessible surface area (backbone atoms only — not comparable to full-atom values): 40987 Å² total; per-residue (Å²): 116,74,70,61,56,52,55,51,54,53,53,52,49,55,51,50,54,52,50,51,49,48,51,50,52,52,49,51,48,50,50,51,51,50,51,50,50,51,48,51,52,49,48,51,49,48,49,60,63,65,57,60,73,83,74,33,35,35,36,37,26,64,56,71,68,65,52,71,70,65,19,54,46,27,51,49,10,52,49,35,51,57,67,70,38,91,59,46,34,36,40,40,42,49,77,57,69,51,49,51,63,49,22,66,74,68,36,95,47,33,44,68,43,53,93,56,51,57,27,63,88,69,48,48,22,36,36,37,52,51,54,56,56,68,68,53,87,37,57,27,36,29,44,38,56,38,46,47,31,50,45,70,44,41,57,54,47,50,58,55,57,66,70,46,97,58,59,39,34,40,37,28,47,46,26,36,22,81,77,73,69,62,47,64,42,91,87,78,68,46,37,18,39,86,83,71,44,81,46,59,70,68,58,55,51,50,48,50,64,72,67,29,42,75,59,59,56,87,52,65,54,35,40,37,31,52,52,58,102,59,70,74,46,77,64,58,62,61,60,28,42,55,94,33,53,48,53,67,62,39,50,53,49,34,22,63,50,47,64,78,38,52,55,31,32,28,43,71,32,27,60,30,32,32,76,51,76,81,81,75,87,71,85,66,89,54,74,66,42,57,51,52,53,50,51,59,50,39,44,29,52,47,15,48,48,49,34,50,71,44,75,67,54,50,71,56,52,54,76,38,58,67,72,57,35,33,34,38,58,46,78,55,96,89,40,83,44,76,48,80,47,51,62,43,69,52,79,63,82,88,69,78,79,68,78,75,79,82,71,85,44,80,63,46,63,51,48,49,48,53,52,49,72,60,31,83,91,48,76,55,53,64,56,42,52,62,56,58,80,70,58,86,52,63,67,42,78,64,74,65,64,93,82,82,92,76,88,82,77,98,68,55,70,70,54,29,68,75,62,67,63,65,91,68,87,65,86,71,79,88,72,94,69,81,53,83,43,48,37,40,60,72,45,84,64,58,87,70,67,57,95,54,78,65,64,58,60,78,57,58,52,51,69,69,58,45,49,70,64,32,35,56,98,80,30,42,32,38,36,32,72,46,47,49,93,46,48,67,45,41,46,20,36,50,33,43,33,54,74,60,70,53,70,30,48,41,38,35,14,49,34,70,68,28,34,54,49,29,54,55,61,34,44,50,49,32,71,50,71,85,73,66,94,65,79,76,91,64,61,41,95,89,26,72,56,34,28,56,54,41,55,47,48,58,50,52,51,45,52,44,25,76,73,62,28,28,38,38,41,37,44,51,60,44,45,69,73,46,79,53,63,71,71,62,56,71,70,47,78,49,35,37,40,26,28,26,58,54,43,54,87,89,54,50,39,57,41,71,65,18,51,33,80,50,36,37,37,42,40,50,40,72,32,40,50,49,44,44,51,49,27,50,51,51,30,69,78,43,96,54,50,31,44,53,26,51,26,40,60,41,18,29,72,86,34,76,27,49,46,82,53,39,30,16,46,20,85,86,43,64,27,35,37,38,43,48,57,54,66,38,38,24,38,40,57,31,86,47,44,81,76,41,96,53,30,59,59,56,38,58,75,62,55,24,30,34,42,32,57,46,93,57,79,56,70,68,54,43,52,50,53,32,53,76,48,66,67,63,28,49,35,79,82,60,71,41,62,60,76,135

Secondary structure (DSSP, 8-state):
-HHHHHHHHHHHHHHHHHHHHHHHHHHHHHHHHHHHHHHHHHHHHHHHHH------EEEEE-PPPS-HHHHHHHHHHHHHHHHH-TTEEEEEE---THHHHHHHHH-TTEEEE----B-TTSPBBHHHHHHHHHT--SSEEEEE-TT-EE-THHHHHHHHHHTSSS-EEEEEE-EEES----EE-TTT--EE-TTS-EE-HHHHHHHHHHHPEE--SS--EEEEEE-SS--SSSS----PBTTSSSHHHHHHHHHHHH-SSEEEE-TTTS-EEEEPPP----S--SHHHHHHHHHHHHHHHHHHHHHHHSSGGGG--TT----PPEEEEEEETTEEEEEEEPEEEE--GGGS-S------SHHHHHHHHHHHHTS---HHHHHHHHHHTT---EEEE----S----------HHHHHHTT-S-----S-------SSPPTTTSTTGGG-S--THHHHHT---HHHHHHHH--TT-EEEEEEE-GGGHHHHHHHHHHHHHTT---EEEEESSHHHHHHHHHTT--EEE-SS-----GGG--TTSHHHHHHHHHHHHHHHHHHHTT-EEEEE-TTEEESS--HHHHHTT-TTEEEEEE---STTS-TT-TT-EEEEEEEE--SHHHHHHHHHHHHHHHH-SS-HHHHHHHHHT-GGGTTEETTTEEE-TTT-PEEEEPPTTTS--TTGGGGGGSSSHHHHHHHHT-SEEE--S--SHHHHHHHHHHTT---EETTTTEE---

Foldseek 3Di:
DVVVVVVVVVVVVVVVVVVVVVVVVVVVVVVVVVVVVVVVVVVVVVVVVVPPPPFAEEEEEAADQLDDPSVQLLLQQVLLVCVLDVRYAYEHEADDVSQCVSQVLVPDSYYYDPPFDAFLLRFTFPLRSVVVQLPDPTQKGKYFYSNKHWANLVVVVVSVCSPDPFKAKEKAFAFEAADDQWTQDNPPRFIAGVVRDGDDSVVSLVVCVVRTHDDAALTTMMMMIGSPPFDQFFFFQFRAGPSLDLSVLLSLVRSVLRPRHQYEYANQSIHMYGYDDDPPPDDDDDPVVVLVVLVSVLNNLLSLVCLCLADCSVLADQQDWDFHWYWHWDQDPNDIDIDTFDKDWDDDVVPPPDDPPPPPDPVVVVSCVVRCVGGPDDPSNVVSSVVRSPDPTDIFRDQDDDDDDDDDDDDDPVCCSVVVPDDDDDPDPDDRDDGNTDRNNVVVNNVPPPVDPVVVVSSADDPLRLQVSQADPQSEEEEEEDEPLCVQLLLQLVLQCVVQVRSRYAYEYAAPVVQSVCSSNSHRYHYQPDHDPDDDPQQWAPDPNQQVRLLSQLVVVLVSLQSFHKYWYAYSLKFFPHDCVVVQCVVDALEKEFEFQPQDPPAQRLFQLRTDPRTIIHGSDQLRSVLSVQLSVQSVPDPHHSSNSNNCQFQNHRRVQDDPRAWGARPPSRHIYGHDDCLQEPECNHPVLLVDPASSVVNVVSNHRIYGLPPDIDPVVSVCSCVVNVSGQADPSNGDGHDD